Protein AF-A0A0S8E9L2-F1 (afdb_monomer)

Foldseek 3Di:
DDPVLVVLVVLLVVLVVVVVVLVVVLVPPDDVVSLVVCLDPVNVVSLVSNLVSLVVCVVVPVVCVVQLLSVLQSVLVNLLSVLVLCLDPNVCVVVVPPDDAWFKDKAFAQDKDQKGKDWDWAWQDKDFLVCLVCLLVFHCDVVNQVVCVVSVHGADPPWTKAPPDRSAWIWTDRPPWIWIWGDDDRIIIITTTDIDIDGHQWMKHWNAKDFAFPDDDAWWKWKADVPDDIDIDHLDAQDKDAPDQFFGMKGFHDKEQAWDWDQDPNDIDIDHDPPHDGWIKTWIWTQGPVRDTDIDIATCVDQQPPDDPHHMRMHTPDPPTHDGPWIWTWMFIAHPVRDGPDIDIATAVRWDDDPQKTWHFDAADPPPRGITMTIIRGSRSVVSSVSSVVSNVVSVCCVPPVVVVVCVVVVPPDDDDD

Mean predicted aligned error: 13.94 Å

Radius of gyration: 33.92 Å; Cα contacts (8 Å, |Δi|>4): 764; chains: 1; bounding box: 72×95×92 Å

Secondary structure (DSSP, 8-state):
--HHHHHHHHHHHHHHHHHHHHHHHHHHS-HHHHHHHHTSHHHHHHHHHHHHHHHHHHHH-HHHHHSHHHHHHHHHHHHHHHHHHHHSHHHHHHTT--S-SEEEEEEETT-EEEEEEEEEEEEEEEEETTHHHHHHTT---HHHHHHHHHTT----TT-EEEEEETTTEEEEEETTEEEEEEEETTEEEEEEEEEEEEEEEEEEEEEEEEEEE--PPPPEEEEE-TTS--EEEE--TT-EEEEETTTEEEEEEEEESBEEEEEETTEEEEEE-TTSPPB-EEEEEEE-TTS-EEEEEEESSSTTTT--TTS-EEEEE---SPPEEEEEEEEEEE-TTS-EEEEEEEBTTB-EEETTEEEEEEEE-TTT--EEEEEEEE-TTHHHHHHHHHHHHHHHHIIIIIHHHHHHHHTSSS----

pLDDT: mean 87.59, std 10.28, range [39.94, 98.0]

Solvent-accessible surface area (backbone atoms only — not comparable to full-atom values): 22742 Å² total; per-residue (Å²): 130,59,69,69,61,51,50,53,51,52,53,46,49,53,50,52,53,48,49,52,55,52,50,56,53,36,70,74,62,38,71,70,53,27,53,54,51,61,70,29,70,69,38,48,52,50,52,50,53,51,51,49,44,54,53,51,44,48,70,77,34,58,65,35,61,75,34,64,27,51,29,27,34,54,53,9,54,50,31,32,52,51,11,51,41,42,54,29,74,66,34,29,57,74,68,68,54,82,68,64,60,55,28,38,29,81,42,40,58,73,35,71,48,37,60,30,44,25,76,42,78,43,81,71,54,75,47,67,47,76,50,42,67,39,36,64,70,42,42,82,53,68,73,58,43,50,57,38,44,77,71,79,36,83,72,56,94,81,44,43,41,40,69,76,36,78,84,43,29,34,36,40,42,38,88,95,47,47,34,42,36,36,55,58,89,82,29,23,38,35,23,40,60,50,73,43,81,42,73,50,94,40,31,44,29,29,66,45,59,51,75,42,56,48,89,66,80,75,44,29,35,38,41,39,39,92,97,54,76,78,42,77,44,68,65,43,76,69,42,68,48,80,65,43,91,84,53,20,35,39,31,30,73,44,79,32,60,16,52,44,73,49,77,56,97,89,38,83,46,77,46,73,39,96,85,50,68,85,34,38,31,38,36,30,41,33,32,30,76,89,66,52,75,46,81,46,62,18,28,44,90,42,68,65,52,88,61,54,99,87,54,62,42,44,29,27,46,55,84,75,75,52,63,69,68,44,53,40,38,34,34,35,35,26,43,83,88,69,46,79,77,46,74,47,74,24,32,72,94,44,51,48,75,56,99,58,31,35,38,33,67,68,51,61,39,87,87,75,50,52,32,43,25,28,35,38,32,40,44,49,27,50,67,40,27,50,52,8,52,50,29,29,54,52,9,51,47,30,64,75,48,51,56,57,50,56,50,60,67,70,59,71,84,74,85,90,79,135

Structure (mmCIF, N/CA/C/O backbone):
data_AF-A0A0S8E9L2-F1
#
_entry.id   AF-A0A0S8E9L2-F1
#
loop_
_atom_site.group_PDB
_atom_site.id
_atom_site.type_symbol
_atom_site.label_atom_id
_atom_site.label_alt_id
_atom_site.label_comp_id
_atom_site.label_asym_id
_atom_site.label_entity_id
_atom_site.label_seq_id
_atom_site.pdbx_PDB_ins_code
_atom_site.Cartn_x
_atom_site.Cartn_y
_atom_site.Cartn_z
_atom_site.occupancy
_atom_site.B_iso_or_equiv
_atom_site.auth_seq_id
_atom_site.auth_comp_id
_atom_site.auth_asym_id
_atom_site.auth_atom_id
_atom_site.pdbx_PDB_model_num
ATOM 1 N N . MET A 1 1 ? 38.186 -14.816 -30.071 1.00 69.06 1 MET A N 1
ATOM 2 C CA . MET A 1 1 ? 36.985 -13.945 -30.024 1.00 69.06 1 MET A CA 1
ATOM 3 C C . MET A 1 1 ? 37.311 -12.648 -30.753 1.00 69.06 1 MET A C 1
ATOM 5 O O . MET A 1 1 ? 38.338 -12.069 -30.433 1.00 69.06 1 MET A O 1
ATOM 9 N N . ASN A 1 2 ? 36.521 -12.228 -31.752 1.00 86.81 2 ASN A N 1
ATOM 10 C CA . ASN A 1 2 ? 36.799 -10.986 -32.497 1.00 86.81 2 ASN A CA 1
ATOM 11 C C . ASN A 1 2 ? 36.683 -9.755 -31.568 1.00 86.81 2 ASN A C 1
ATOM 13 O O . ASN A 1 2 ? 35.873 -9.788 -30.638 1.00 86.81 2 ASN A O 1
ATOM 17 N N . ARG A 1 3 ? 37.458 -8.692 -31.835 1.00 89.88 3 ARG A N 1
ATOM 18 C CA . ARG A 1 3 ? 37.516 -7.429 -31.076 1.00 89.88 3 ARG A CA 1
ATOM 19 C C . ARG A 1 3 ? 36.119 -6.932 -30.714 1.00 89.88 3 ARG A C 1
ATOM 21 O O . ARG A 1 3 ? 35.838 -6.757 -29.541 1.00 89.88 3 ARG A O 1
ATOM 28 N N . PHE A 1 4 ? 35.212 -6.878 -31.689 1.00 88.56 4 PHE A N 1
ATOM 29 C CA . PHE A 1 4 ? 33.819 -6.465 -31.491 1.00 88.56 4 PHE A CA 1
ATOM 30 C C . PHE A 1 4 ? 33.080 -7.230 -30.375 1.00 88.56 4 PHE A C 1
ATOM 32 O O . PHE A 1 4 ? 32.464 -6.628 -29.503 1.00 88.56 4 PHE A O 1
ATOM 39 N N . LYS A 1 5 ? 33.183 -8.566 -30.345 1.00 90.50 5 LYS A N 1
ATOM 40 C CA . LYS A 1 5 ? 32.544 -9.392 -29.303 1.00 90.50 5 LYS A CA 1
ATOM 41 C C . LYS A 1 5 ? 33.162 -9.157 -27.926 1.00 90.50 5 LYS A C 1
ATOM 43 O O . LYS A 1 5 ? 32.458 -9.187 -26.923 1.00 90.50 5 LYS A O 1
ATOM 48 N N . ARG A 1 6 ? 34.476 -8.930 -27.886 1.00 92.25 6 ARG A N 1
ATOM 49 C CA . ARG A 1 6 ? 35.195 -8.619 -26.650 1.00 92.25 6 ARG A CA 1
ATOM 50 C C . ARG A 1 6 ? 34.769 -7.261 -26.090 1.00 92.25 6 ARG A C 1
ATOM 52 O O . ARG A 1 6 ? 34.533 -7.183 -24.893 1.00 92.25 6 ARG A O 1
ATOM 59 N N . GLU A 1 7 ? 34.601 -6.247 -26.939 1.00 92.75 7 GLU A N 1
ATOM 60 C CA . GLU A 1 7 ? 34.096 -4.935 -26.505 1.00 92.75 7 GLU A CA 1
ATOM 61 C C . GLU A 1 7 ? 32.676 -5.037 -25.931 1.00 92.75 7 GLU A C 1
ATOM 63 O O . GLU A 1 7 ? 32.417 -4.505 -24.857 1.00 92.75 7 GLU A O 1
ATOM 68 N N . ILE A 1 8 ? 31.774 -5.796 -26.573 1.00 92.06 8 ILE A N 1
ATOM 69 C CA . ILE A 1 8 ? 30.419 -6.037 -26.039 1.00 92.06 8 ILE A CA 1
ATOM 70 C C . ILE A 1 8 ? 30.480 -6.690 -24.655 1.00 92.06 8 ILE A C 1
ATOM 72 O O . ILE A 1 8 ? 29.744 -6.290 -23.756 1.00 92.06 8 ILE A O 1
ATOM 76 N N . MET A 1 9 ? 31.352 -7.685 -24.463 1.00 92.12 9 MET A N 1
ATOM 77 C CA . MET A 1 9 ? 31.497 -8.341 -23.162 1.00 92.12 9 MET A CA 1
ATOM 78 C C . MET A 1 9 ? 32.009 -7.394 -22.077 1.00 92.12 9 MET A C 1
ATOM 80 O O . MET A 1 9 ? 31.470 -7.408 -20.973 1.00 92.12 9 MET A O 1
ATOM 84 N N . TRP A 1 10 ? 33.018 -6.573 -22.375 1.00 94.56 10 TRP A N 1
ATOM 85 C CA . TRP A 1 10 ? 33.521 -5.587 -21.417 1.00 94.56 10 TRP A CA 1
ATOM 86 C C . TRP A 1 10 ? 32.474 -4.525 -21.095 1.00 94.56 10 TRP A C 1
ATOM 88 O O . TRP A 1 10 ? 32.261 -4.231 -19.922 1.00 94.56 10 TRP A O 1
ATOM 98 N N . ALA A 1 11 ? 31.767 -4.012 -22.103 1.00 93.56 11 ALA A N 1
ATOM 99 C CA . ALA A 1 11 ? 30.678 -3.064 -21.899 1.00 93.56 11 ALA A CA 1
ATOM 100 C C . ALA A 1 11 ? 29.571 -3.659 -21.015 1.00 93.56 11 ALA A C 1
ATOM 102 O O . ALA A 1 11 ? 29.149 -3.027 -20.049 1.00 93.56 11 ALA A O 1
ATOM 103 N N . ALA A 1 12 ? 29.144 -4.897 -21.286 1.00 92.81 12 ALA A N 1
ATOM 104 C CA . ALA A 1 12 ? 28.155 -5.589 -20.464 1.00 92.81 12 ALA A CA 1
ATOM 105 C C . ALA A 1 12 ? 28.642 -5.783 -19.019 1.00 92.81 12 ALA A C 1
ATOM 107 O O . ALA A 1 12 ? 27.886 -5.530 -18.085 1.00 92.81 12 ALA A O 1
ATOM 108 N N . LEU A 1 13 ? 29.906 -6.175 -18.822 1.00 94.44 13 LEU A N 1
ATOM 109 C CA . LEU A 1 13 ? 30.489 -6.339 -17.489 1.00 94.44 13 LEU A CA 1
ATOM 110 C C . LEU A 1 13 ? 30.506 -5.018 -16.710 1.00 94.44 13 LEU A C 1
ATOM 112 O O . LEU A 1 13 ? 30.088 -4.989 -15.556 1.00 94.44 13 LEU A O 1
ATOM 116 N N . VAL A 1 14 ? 30.932 -3.923 -17.346 1.00 97.12 14 VAL A N 1
ATOM 117 C CA . VAL A 1 14 ? 30.923 -2.583 -16.741 1.00 97.12 14 VAL A CA 1
ATOM 118 C C . VAL A 1 14 ? 29.505 -2.177 -16.346 1.00 97.12 14 VAL A C 1
ATOM 120 O O . VAL A 1 14 ? 29.294 -1.712 -15.228 1.00 97.12 14 VAL A O 1
ATOM 123 N N . LEU A 1 15 ? 28.519 -2.398 -17.221 1.00 96.50 15 LEU A N 1
ATOM 124 C CA . LEU A 1 15 ? 27.125 -2.072 -16.927 1.00 96.50 15 LEU A CA 1
ATOM 125 C C . LEU A 1 15 ? 26.551 -2.922 -15.785 1.00 96.50 15 LEU A C 1
ATOM 127 O O . LEU A 1 15 ? 25.799 -2.397 -14.973 1.00 96.50 15 LEU A O 1
ATOM 131 N N . ILE A 1 16 ? 26.919 -4.202 -15.678 1.00 95.56 16 ILE A N 1
ATOM 132 C CA . ILE A 1 16 ? 26.502 -5.067 -14.561 1.00 95.56 16 ILE A CA 1
ATOM 133 C C . ILE A 1 16 ? 27.143 -4.610 -13.245 1.00 95.56 16 ILE A C 1
ATOM 135 O O . ILE A 1 16 ? 26.460 -4.536 -12.227 1.00 95.56 16 ILE A O 1
ATOM 139 N N . ILE A 1 17 ? 28.436 -4.270 -13.248 1.00 97.06 17 ILE A N 1
ATOM 140 C CA . ILE A 1 17 ? 29.115 -3.732 -12.058 1.00 97.06 17 ILE A CA 1
ATOM 141 C C . ILE A 1 17 ? 28.444 -2.425 -11.624 1.00 97.06 17 ILE A C 1
ATOM 143 O O . ILE A 1 17 ? 28.116 -2.263 -10.448 1.00 97.06 17 ILE A O 1
ATOM 147 N N . ALA A 1 18 ? 28.175 -1.528 -12.574 1.00 96.44 18 ALA A N 1
ATOM 148 C CA . ALA A 1 18 ? 27.449 -0.295 -12.311 1.00 96.44 18 ALA A CA 1
ATOM 149 C C . ALA A 1 18 ? 26.042 -0.575 -11.760 1.00 96.44 18 ALA A C 1
ATOM 151 O O . ALA A 1 18 ? 25.687 -0.002 -10.736 1.00 96.44 18 ALA A O 1
ATOM 152 N N . LEU A 1 19 ? 25.271 -1.496 -12.356 1.00 95.31 19 LEU A N 1
ATOM 153 C CA . LEU A 1 19 ? 23.952 -1.897 -11.850 1.00 95.31 19 LEU A CA 1
ATOM 154 C C . LEU A 1 19 ? 24.025 -2.337 -10.387 1.00 95.31 19 LEU A C 1
ATOM 156 O O . LEU A 1 19 ? 23.199 -1.909 -9.584 1.00 95.31 19 LEU A O 1
ATOM 160 N N . THR A 1 20 ? 25.011 -3.161 -10.035 1.00 95.75 20 THR A N 1
ATOM 161 C CA . THR A 1 20 ? 25.208 -3.641 -8.663 1.00 95.75 20 THR A CA 1
ATOM 162 C C . THR A 1 20 ? 25.479 -2.483 -7.708 1.00 95.75 20 THR A C 1
ATOM 164 O O . THR A 1 20 ? 24.792 -2.358 -6.698 1.00 95.75 20 THR A O 1
ATOM 167 N N . VAL A 1 21 ? 26.413 -1.586 -8.043 1.00 96.12 21 VAL A N 1
ATOM 168 C CA . VAL A 1 21 ? 26.724 -0.404 -7.217 1.00 96.12 21 VAL A CA 1
ATOM 169 C C . VAL A 1 21 ? 25.500 0.500 -7.058 1.00 96.12 21 VAL A C 1
ATOM 171 O O . VAL A 1 21 ? 25.179 0.916 -5.945 1.00 96.12 21 VAL A O 1
ATOM 174 N N . LEU A 1 22 ? 24.780 0.765 -8.151 1.00 94.69 22 LEU A N 1
ATOM 175 C CA . LEU A 1 22 ? 23.567 1.580 -8.140 1.00 94.69 22 LEU A CA 1
ATOM 176 C C . LEU A 1 22 ? 22.452 0.936 -7.306 1.00 94.69 22 LEU A C 1
ATOM 178 O O . LEU A 1 22 ? 21.761 1.639 -6.572 1.00 94.69 22 LEU A O 1
ATOM 182 N N . SER A 1 23 ? 22.295 -0.387 -7.381 1.00 92.69 23 SER A N 1
ATOM 183 C CA . SER A 1 23 ? 21.300 -1.140 -6.606 1.00 92.69 23 SER A CA 1
ATOM 184 C C . SER A 1 23 ? 21.619 -1.122 -5.112 1.00 92.69 23 SER A C 1
ATOM 186 O O . SER A 1 23 ? 20.725 -0.876 -4.305 1.00 92.69 23 SER A O 1
ATOM 188 N N . ILE A 1 24 ? 22.895 -1.301 -4.748 1.00 94.69 24 ILE A N 1
ATOM 189 C CA . ILE A 1 24 ? 23.371 -1.171 -3.364 1.00 94.69 24 ILE A CA 1
ATOM 190 C C . ILE A 1 24 ? 23.067 0.238 -2.855 1.00 94.69 24 ILE A C 1
ATOM 192 O O . ILE A 1 24 ? 22.415 0.387 -1.828 1.00 94.69 24 ILE A O 1
ATOM 196 N N . TYR A 1 25 ? 23.461 1.277 -3.595 1.00 93.62 25 TYR A N 1
ATOM 197 C CA . TYR A 1 25 ? 23.172 2.663 -3.225 1.00 93.62 25 TYR A CA 1
ATOM 198 C C . TYR A 1 25 ? 21.667 2.916 -3.035 1.00 93.62 25 TYR A C 1
ATOM 200 O O . TYR A 1 25 ? 21.255 3.485 -2.023 1.00 93.62 25 TYR A O 1
ATOM 208 N N . GLY A 1 26 ? 20.840 2.436 -3.970 1.00 91.12 26 GLY A N 1
ATOM 209 C CA . GLY A 1 26 ? 19.384 2.540 -3.910 1.00 91.12 26 GLY A CA 1
ATOM 210 C C . GLY A 1 26 ? 18.782 1.929 -2.641 1.00 91.12 26 GLY A C 1
ATOM 211 O O . GLY A 1 26 ? 17.873 2.518 -2.057 1.00 91.12 26 GLY A O 1
ATOM 212 N N . ALA A 1 27 ? 19.324 0.805 -2.167 1.00 90.75 27 ALA A N 1
ATOM 213 C CA . ALA A 1 27 ? 18.857 0.151 -0.946 1.00 90.75 27 ALA A CA 1
ATOM 214 C C . ALA A 1 27 ? 19.084 0.998 0.325 1.00 90.75 27 ALA A C 1
ATOM 216 O O . ALA A 1 27 ? 18.292 0.912 1.260 1.00 90.75 27 ALA A O 1
ATOM 217 N N . PHE A 1 28 ? 20.111 1.858 0.359 1.00 92.75 28 PHE A N 1
ATOM 218 C CA . PHE A 1 28 ? 20.457 2.654 1.548 1.00 92.75 28 PHE A CA 1
ATOM 219 C C . PHE A 1 28 ? 19.773 4.025 1.629 1.00 92.75 28 PHE A C 1
ATOM 221 O O . PHE A 1 28 ? 19.696 4.608 2.710 1.00 92.75 28 PHE A O 1
ATOM 228 N N . ILE A 1 29 ? 19.268 4.572 0.519 1.00 86.00 29 ILE A N 1
ATOM 229 C CA . ILE A 1 29 ? 18.694 5.933 0.500 1.00 86.00 29 ILE A CA 1
ATOM 230 C C . ILE A 1 29 ? 17.188 5.990 0.800 1.00 86.00 29 ILE A C 1
ATOM 232 O O . ILE A 1 29 ? 16.632 7.086 0.915 1.00 86.00 29 ILE A O 1
ATOM 236 N N . GLY A 1 30 ? 16.538 4.834 0.965 1.00 82.19 30 GLY A N 1
ATOM 237 C CA . GLY A 1 30 ? 15.103 4.706 1.227 1.00 82.19 30 GLY A CA 1
ATOM 238 C C . GLY A 1 30 ? 14.238 4.765 -0.038 1.00 82.19 30 GLY A C 1
ATOM 239 O O . GLY A 1 30 ? 14.639 5.315 -1.065 1.00 82.19 30 GLY A O 1
ATOM 240 N N . ALA A 1 31 ? 13.025 4.209 0.047 1.00 78.50 31 ALA A N 1
ATOM 241 C CA . ALA A 1 31 ? 12.172 3.911 -1.109 1.00 78.50 31 ALA A CA 1
ATOM 242 C C . ALA A 1 31 ? 11.865 5.129 -1.999 1.00 78.50 31 ALA A C 1
ATOM 244 O O . ALA A 1 31 ? 12.082 5.075 -3.207 1.00 78.50 31 ALA A O 1
ATOM 245 N N . GLU A 1 32 ? 11.438 6.258 -1.424 1.00 76.19 32 GLU A N 1
ATOM 246 C CA . GLU A 1 32 ? 11.090 7.442 -2.223 1.00 76.19 32 GLU A CA 1
ATOM 247 C C . GLU A 1 32 ? 12.298 8.045 -2.959 1.00 76.19 32 GLU A C 1
ATOM 249 O O . GLU A 1 32 ? 12.190 8.458 -4.114 1.00 76.19 32 GLU A O 1
ATOM 254 N N . ARG A 1 33 ? 13.467 8.110 -2.303 1.00 81.25 33 ARG A N 1
ATOM 255 C CA . ARG A 1 33 ? 14.689 8.647 -2.927 1.00 81.25 33 ARG A CA 1
ATOM 256 C C . ARG A 1 33 ? 15.234 7.686 -3.973 1.00 81.25 33 ARG A C 1
ATOM 258 O O . ARG A 1 33 ? 15.669 8.143 -5.024 1.00 81.25 33 ARG A O 1
ATOM 265 N N . ALA A 1 34 ? 15.164 6.381 -3.716 1.00 87.62 34 ALA A N 1
ATOM 266 C CA . ALA A 1 34 ? 15.504 5.354 -4.691 1.00 87.62 34 ALA A CA 1
ATOM 267 C C . ALA A 1 34 ? 14.604 5.449 -5.929 1.00 87.62 34 ALA A C 1
ATOM 269 O O . ALA A 1 34 ? 15.106 5.479 -7.050 1.00 87.62 34 ALA A O 1
ATOM 270 N N . GLN A 1 35 ? 13.290 5.596 -5.745 1.00 84.75 35 GLN A N 1
ATOM 271 C CA . GLN A 1 35 ? 12.350 5.786 -6.847 1.00 84.75 35 GLN A CA 1
ATOM 272 C C . GLN A 1 35 ? 12.670 7.051 -7.654 1.00 84.75 35 GLN A C 1
ATOM 274 O O . GLN A 1 35 ? 12.704 6.992 -8.884 1.00 84.75 35 GLN A O 1
ATOM 279 N N . ALA A 1 36 ? 12.940 8.181 -6.995 1.00 84.62 36 ALA A N 1
ATOM 280 C CA . ALA A 1 36 ? 13.334 9.414 -7.677 1.00 84.62 36 ALA A CA 1
ATOM 281 C C . ALA A 1 36 ? 14.659 9.253 -8.444 1.00 84.62 36 ALA A C 1
ATOM 283 O O . ALA A 1 36 ? 14.770 9.683 -9.593 1.00 84.62 36 ALA A O 1
ATOM 284 N N . PHE A 1 37 ? 15.642 8.587 -7.833 1.00 90.44 37 PHE A N 1
ATOM 285 C CA . PHE A 1 37 ? 16.937 8.294 -8.435 1.00 90.44 37 PHE A CA 1
ATOM 286 C C . PHE A 1 37 ? 16.787 7.436 -9.697 1.00 90.44 37 PHE A C 1
ATOM 288 O O . PHE A 1 37 ? 17.184 7.873 -10.774 1.00 90.44 37 PHE A O 1
ATOM 295 N N . PHE A 1 38 ? 16.135 6.273 -9.613 1.00 91.00 38 PHE A N 1
ATOM 296 C CA . PHE A 1 38 ? 16.024 5.334 -10.736 1.00 91.00 38 PHE A CA 1
ATOM 297 C C . PHE A 1 38 ? 15.104 5.799 -11.875 1.00 91.00 38 PHE A C 1
ATOM 299 O O . PHE A 1 38 ? 15.215 5.279 -12.987 1.00 91.00 38 PHE A O 1
ATOM 306 N N . ASN A 1 39 ? 14.245 6.798 -11.637 1.00 87.06 39 ASN A N 1
ATOM 307 C CA . ASN A 1 39 ? 13.427 7.449 -12.671 1.00 87.06 39 ASN A CA 1
ATOM 308 C C . ASN A 1 39 ? 14.076 8.716 -13.273 1.00 87.06 39 ASN A C 1
ATOM 310 O O . ASN A 1 39 ? 13.506 9.344 -14.181 1.00 87.06 39 ASN A O 1
ATOM 314 N N . SER A 1 40 ? 15.268 9.094 -12.796 1.00 89.44 40 SER A N 1
ATOM 315 C CA . SER A 1 40 ? 16.028 10.246 -13.289 1.00 89.44 40 SER A CA 1
ATOM 316 C C . SER A 1 40 ? 16.505 10.067 -14.739 1.00 89.44 40 SER A C 1
ATOM 318 O O . SER A 1 40 ? 16.480 8.970 -15.300 1.00 89.44 40 SER A O 1
ATOM 320 N N . ILE A 1 41 ? 16.940 11.161 -15.375 1.00 89.75 41 ILE A N 1
ATOM 321 C CA . ILE A 1 41 ? 17.491 11.126 -16.741 1.00 89.75 41 ILE A CA 1
ATOM 322 C C . ILE A 1 41 ? 18.750 10.239 -16.820 1.00 89.75 41 ILE A C 1
ATOM 324 O O . ILE A 1 41 ? 18.774 9.370 -17.692 1.00 89.75 41 ILE A O 1
ATOM 328 N N . PRO A 1 42 ? 19.753 10.361 -15.921 1.00 93.88 42 PRO A N 1
ATOM 329 C CA . PRO A 1 42 ? 20.915 9.471 -15.937 1.00 93.88 42 PRO A CA 1
ATOM 330 C C . PRO A 1 42 ? 20.550 7.988 -15.832 1.00 93.88 42 PRO A C 1
ATOM 332 O O . PRO A 1 42 ? 21.059 7.174 -16.600 1.00 93.88 42 PRO A O 1
ATOM 335 N N . SER A 1 43 ? 19.624 7.628 -14.937 1.00 93.12 43 SER A N 1
ATOM 336 C CA . SER A 1 43 ? 19.167 6.241 -14.812 1.00 93.12 43 SER A CA 1
ATOM 337 C C . SER A 1 43 ? 18.425 5.765 -16.057 1.00 93.12 43 SER A C 1
ATOM 339 O O . SER A 1 43 ? 18.648 4.644 -16.495 1.00 93.12 43 SER A O 1
ATOM 341 N N . ALA A 1 44 ? 17.606 6.611 -16.687 1.00 90.00 44 ALA A N 1
ATOM 342 C CA . ALA A 1 44 ? 16.951 6.266 -17.949 1.00 90.00 44 ALA A CA 1
ATOM 343 C C . ALA A 1 44 ? 17.963 5.975 -19.074 1.00 90.00 44 ALA A C 1
ATOM 345 O O . ALA A 1 44 ? 17.796 5.000 -19.806 1.00 90.00 44 ALA A O 1
ATOM 346 N N . VAL A 1 45 ? 19.038 6.769 -19.177 1.00 93.62 45 VAL A N 1
ATOM 347 C CA . VAL A 1 45 ? 20.147 6.506 -20.112 1.00 93.62 45 VAL A CA 1
ATOM 348 C C . VAL A 1 45 ? 20.827 5.180 -19.778 1.00 93.62 45 VAL A C 1
ATOM 350 O O . VAL A 1 45 ? 21.057 4.368 -20.673 1.00 93.62 45 VAL A O 1
ATOM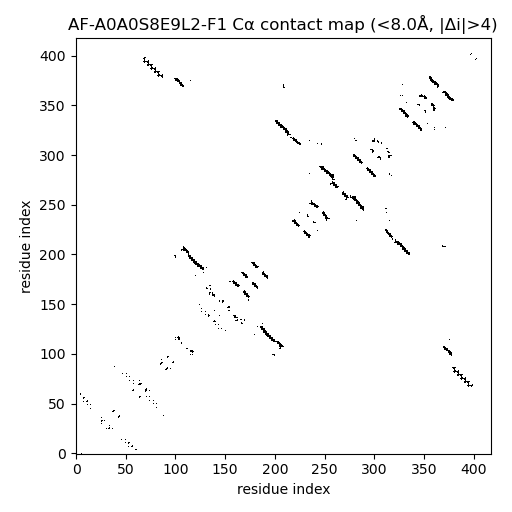 353 N N . PHE A 1 46 ? 21.096 4.923 -18.497 1.00 95.56 46 PHE A N 1
ATOM 354 C CA . PHE A 1 46 ? 21.664 3.656 -18.046 1.00 95.56 46 PHE A CA 1
ATOM 355 C C . PHE A 1 46 ? 20.788 2.456 -18.444 1.00 95.56 46 PHE A C 1
ATOM 357 O O . PHE A 1 46 ? 21.297 1.505 -19.036 1.00 95.56 46 PHE A O 1
ATOM 364 N N . TRP A 1 47 ? 19.474 2.512 -18.200 1.00 94.25 47 TRP A N 1
ATOM 365 C CA . TRP A 1 47 ? 18.537 1.449 -18.576 1.00 94.25 47 TRP A CA 1
ATOM 366 C C . TRP A 1 47 ? 18.499 1.213 -20.087 1.00 94.25 47 TRP A C 1
ATOM 368 O O . TRP A 1 47 ? 18.481 0.061 -20.523 1.00 94.25 47 TRP A O 1
ATOM 378 N N . ALA A 1 48 ? 18.547 2.282 -20.887 1.00 93.12 48 ALA A N 1
ATOM 379 C CA . ALA A 1 48 ? 18.609 2.181 -22.341 1.00 93.12 48 ALA A CA 1
ATOM 380 C C . ALA A 1 48 ? 19.906 1.503 -22.811 1.00 93.12 48 ALA A C 1
ATOM 382 O O . ALA A 1 48 ? 19.854 0.568 -23.608 1.00 93.12 48 ALA A O 1
ATOM 383 N N . LEU A 1 49 ? 21.064 1.913 -22.281 1.00 95.75 49 LEU A N 1
ATOM 384 C CA . LEU A 1 49 ? 22.356 1.293 -22.597 1.00 95.75 49 LEU A CA 1
ATOM 385 C C . LEU A 1 49 ? 22.403 -0.178 -22.170 1.00 95.75 49 LEU A C 1
ATOM 387 O O . LEU A 1 49 ? 22.892 -1.021 -22.920 1.00 95.75 49 LEU A O 1
ATOM 391 N N . PHE A 1 50 ? 21.860 -0.499 -20.996 1.00 95.81 50 PHE A N 1
ATOM 392 C CA . PHE A 1 50 ? 21.777 -1.869 -20.497 1.00 95.81 50 PHE A CA 1
ATOM 393 C C . PHE A 1 50 ? 20.883 -2.747 -21.381 1.00 95.81 50 PHE A C 1
ATOM 395 O O . PHE A 1 50 ? 21.294 -3.835 -21.786 1.00 95.81 50 PHE A O 1
ATOM 402 N N . GLY A 1 51 ? 19.706 -2.248 -21.769 1.00 94.81 51 GLY A N 1
ATOM 403 C CA . GLY A 1 51 ? 18.823 -2.924 -22.721 1.00 94.81 51 GLY A CA 1
ATOM 404 C C . GLY A 1 51 ? 19.485 -3.143 -24.085 1.00 94.81 51 GLY A C 1
ATOM 405 O O . GLY A 1 51 ? 19.458 -4.255 -24.615 1.00 94.81 51 GLY A O 1
ATOM 406 N N . LEU A 1 52 ? 20.154 -2.120 -24.627 1.00 94.94 52 LEU A N 1
ATOM 407 C CA . LEU A 1 52 ? 20.904 -2.221 -25.883 1.00 94.94 52 LEU A CA 1
ATOM 408 C C . LEU A 1 52 ? 22.031 -3.256 -25.797 1.00 94.94 52 LEU A C 1
ATOM 410 O O . LEU A 1 52 ? 22.211 -4.032 -26.733 1.00 94.94 52 LEU A O 1
ATOM 414 N N . ALA A 1 53 ? 22.757 -3.316 -24.678 1.00 95.00 53 ALA A N 1
ATOM 415 C CA . ALA A 1 53 ? 23.807 -4.307 -24.464 1.00 95.00 53 ALA A CA 1
ATOM 416 C C . ALA A 1 53 ? 23.254 -5.743 -24.439 1.00 95.00 53 ALA A C 1
ATOM 418 O O . ALA A 1 53 ? 23.859 -6.637 -25.036 1.00 95.00 53 ALA A O 1
ATOM 419 N N . LEU A 1 54 ? 22.088 -5.972 -23.820 1.00 94.19 54 LEU A N 1
ATOM 420 C CA . LEU A 1 54 ? 21.416 -7.279 -23.828 1.00 94.19 54 LEU A CA 1
ATOM 421 C C . LEU A 1 54 ? 21.011 -7.704 -25.248 1.00 94.19 54 LEU A C 1
ATOM 423 O O . LEU A 1 54 ? 21.291 -8.833 -25.660 1.00 94.19 54 LEU A O 1
ATOM 427 N N . VAL A 1 55 ? 20.412 -6.793 -26.021 1.00 93.12 55 VAL A N 1
ATOM 428 C CA . VAL A 1 55 ? 20.011 -7.052 -27.416 1.00 93.12 55 VAL A CA 1
ATOM 429 C C . VAL A 1 55 ? 21.236 -7.293 -28.305 1.00 93.12 55 VAL A C 1
ATOM 431 O O . VAL A 1 55 ? 21.287 -8.284 -29.037 1.00 93.12 55 VAL A O 1
ATOM 434 N N . ALA A 1 56 ? 22.265 -6.447 -28.200 1.00 93.25 56 ALA A N 1
ATOM 435 C CA . ALA A 1 56 ? 23.525 -6.619 -28.920 1.00 93.25 56 ALA A CA 1
ATOM 436 C C . ALA A 1 56 ? 24.203 -7.954 -28.567 1.00 93.25 56 ALA A C 1
ATOM 438 O O . ALA A 1 56 ? 24.739 -8.630 -29.448 1.00 93.25 56 ALA A O 1
ATOM 439 N N . GLY A 1 57 ? 24.125 -8.370 -27.300 1.00 93.06 57 GLY A N 1
ATOM 440 C CA . GLY A 1 57 ? 24.577 -9.674 -26.830 1.00 93.06 57 GLY A CA 1
ATOM 441 C C . GLY A 1 57 ? 23.887 -10.826 -27.564 1.00 93.06 57 GLY A C 1
ATOM 442 O O . GLY A 1 57 ? 24.566 -11.686 -28.130 1.00 93.06 57 GLY A O 1
ATOM 443 N N . LEU A 1 58 ? 22.551 -10.825 -27.626 1.00 92.81 58 LEU A N 1
ATOM 444 C CA . LEU A 1 58 ? 21.779 -11.856 -28.336 1.00 92.81 58 LEU A CA 1
ATOM 445 C C . LEU A 1 58 ? 22.169 -11.957 -29.819 1.00 92.81 58 LEU A C 1
ATOM 447 O O . LEU A 1 58 ? 22.355 -13.063 -30.331 1.00 92.81 58 LEU A O 1
ATOM 451 N N . ILE A 1 59 ? 22.370 -10.818 -30.488 1.00 92.19 59 ILE A N 1
ATOM 452 C CA . ILE A 1 59 ? 22.760 -10.761 -31.906 1.00 92.19 59 ILE A CA 1
ATOM 453 C C . ILE A 1 59 ? 24.197 -11.275 -32.109 1.00 92.19 59 ILE A C 1
ATOM 455 O O . ILE A 1 59 ? 24.455 -12.128 -32.964 1.00 92.19 59 ILE A O 1
ATOM 459 N N . ALA A 1 60 ? 25.155 -10.785 -31.317 1.00 92.94 60 ALA A N 1
ATOM 460 C CA . ALA A 1 60 ? 26.577 -11.089 -31.489 1.00 92.94 60 ALA A CA 1
ATOM 461 C C . ALA A 1 60 ? 26.947 -12.522 -31.060 1.00 92.94 60 ALA A C 1
ATOM 463 O O . ALA A 1 60 ? 27.879 -13.137 -31.607 1.00 92.94 60 ALA A O 1
ATOM 464 N N . PHE A 1 61 ? 26.221 -13.085 -30.094 1.00 94.25 61 PHE A N 1
ATOM 465 C CA . PHE A 1 61 ? 26.491 -14.395 -29.516 1.00 94.25 61 PHE A CA 1
ATOM 466 C C . PHE A 1 61 ? 25.352 -15.372 -29.807 1.00 94.25 61 PHE A C 1
ATOM 468 O O . PHE A 1 61 ? 24.557 -15.699 -28.935 1.00 94.25 61 PHE A O 1
ATOM 475 N N . ARG A 1 62 ? 25.358 -15.970 -31.008 1.00 92.06 62 ARG A N 1
ATOM 476 C CA . ARG A 1 62 ? 24.385 -17.009 -31.419 1.00 92.06 62 ARG A CA 1
ATOM 477 C C . ARG A 1 62 ? 24.209 -18.158 -30.413 1.00 92.06 62 ARG A C 1
ATOM 479 O O . ARG A 1 62 ? 23.160 -18.792 -30.392 1.00 92.06 62 ARG A O 1
ATOM 486 N N . ARG A 1 63 ? 25.219 -18.442 -29.579 1.00 92.31 63 ARG A N 1
ATOM 487 C CA . ARG A 1 63 ? 25.118 -19.429 -28.490 1.00 92.31 63 ARG A CA 1
ATOM 488 C C . ARG A 1 63 ? 24.048 -19.053 -27.457 1.00 92.31 63 ARG A C 1
ATOM 490 O O . ARG A 1 63 ? 23.412 -19.964 -26.942 1.00 92.31 63 ARG A O 1
ATOM 497 N N . LEU A 1 64 ? 23.846 -17.763 -27.180 1.00 93.06 64 LEU A N 1
ATOM 498 C CA . LEU A 1 64 ? 22.800 -17.290 -26.271 1.00 93.06 64 LEU A CA 1
ATOM 499 C C . LEU A 1 64 ? 21.414 -1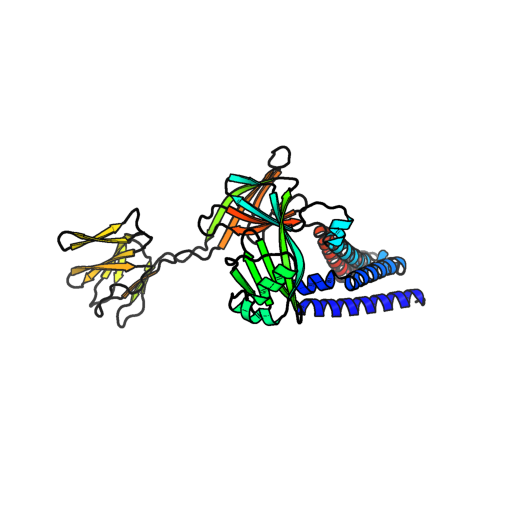7.686 -26.776 1.00 93.06 64 LEU A C 1
ATOM 501 O O . LEU A 1 64 ? 20.610 -18.150 -25.989 1.00 93.06 64 LEU A O 1
ATOM 505 N N . ILE A 1 65 ? 21.176 -17.601 -28.087 1.00 93.12 65 ILE A N 1
ATOM 506 C CA . ILE A 1 65 ? 19.893 -17.975 -28.700 1.00 93.12 65 ILE A CA 1
ATOM 507 C C . ILE A 1 65 ? 19.740 -19.500 -28.798 1.00 93.12 65 ILE A C 1
ATOM 509 O O . ILE A 1 65 ? 18.674 -20.044 -28.537 1.00 93.12 65 ILE A O 1
ATOM 513 N N . ARG A 1 66 ? 20.810 -20.213 -29.168 1.00 91.94 66 ARG A N 1
ATOM 514 C CA . ARG A 1 66 ? 20.759 -21.668 -29.406 1.00 91.94 66 ARG A CA 1
ATOM 515 C C . ARG A 1 66 ? 20.651 -22.513 -28.139 1.00 91.94 66 ARG A C 1
ATOM 517 O O . ARG A 1 66 ? 20.298 -23.682 -28.231 1.00 91.94 66 ARG A O 1
ATOM 524 N N . VAL A 1 67 ? 21.030 -21.977 -26.981 1.00 93.00 67 VAL A N 1
ATOM 525 C CA . VAL A 1 67 ? 20.955 -22.698 -25.707 1.00 93.00 67 VAL A CA 1
ATOM 526 C C . VAL A 1 67 ? 19.728 -22.191 -24.950 1.00 93.00 67 VAL A C 1
ATOM 528 O O . VAL A 1 67 ? 19.790 -21.067 -24.452 1.00 93.00 67 VAL A O 1
ATOM 531 N N . PRO A 1 68 ? 18.662 -23.003 -24.790 1.00 92.56 68 PRO A N 1
ATOM 532 C CA . PRO A 1 68 ? 17.397 -22.546 -24.211 1.00 92.56 68 PRO A CA 1
ATOM 533 C C . PRO A 1 68 ? 17.559 -21.841 -22.863 1.00 92.56 68 PRO A C 1
ATOM 535 O O . PRO A 1 68 ? 17.056 -20.740 -22.687 1.00 92.56 68 PRO A O 1
ATOM 538 N N . GLY A 1 69 ? 18.353 -22.401 -21.944 1.00 94.38 69 GLY A N 1
ATOM 539 C CA . GLY A 1 69 ? 18.594 -21.754 -20.651 1.00 94.38 69 GLY A CA 1
ATOM 540 C C . GLY A 1 69 ? 19.286 -20.389 -20.746 1.00 94.38 69 GLY A C 1
ATOM 541 O O . GLY A 1 69 ? 18.936 -19.480 -20.003 1.00 94.38 69 GLY A O 1
ATOM 542 N N . LEU A 1 70 ? 20.233 -20.208 -21.679 1.00 94.31 70 LEU A N 1
ATOM 543 C CA . LEU A 1 70 ? 20.889 -18.906 -21.878 1.00 94.31 70 LEU A CA 1
ATOM 544 C C . LEU A 1 70 ? 19.927 -17.892 -22.502 1.00 94.31 70 LEU A C 1
ATOM 546 O O . LEU A 1 70 ? 19.925 -16.737 -22.078 1.00 94.31 70 LEU A O 1
ATOM 550 N N . LEU A 1 71 ? 19.105 -18.329 -23.459 1.00 95.38 71 LEU A N 1
ATOM 551 C CA . LEU A 1 71 ? 18.082 -17.496 -24.084 1.00 95.38 71 LEU A CA 1
ATOM 552 C C . LEU A 1 71 ? 17.074 -17.024 -23.040 1.00 95.38 71 LEU A C 1
ATOM 554 O O . LEU A 1 71 ? 16.824 -15.830 -22.951 1.00 95.38 71 LEU A O 1
ATOM 558 N N . LEU A 1 72 ? 16.554 -17.943 -22.225 1.00 96.50 72 LEU A N 1
ATOM 559 C CA . LEU A 1 72 ? 15.571 -17.651 -21.184 1.00 96.50 72 LEU A CA 1
ATOM 560 C C . LEU A 1 72 ? 16.096 -16.651 -20.148 1.00 96.50 72 LEU A C 1
ATOM 562 O O . LEU A 1 72 ? 15.386 -15.709 -19.814 1.00 96.50 72 LEU A O 1
ATOM 566 N N . MET A 1 73 ? 17.353 -16.780 -19.710 1.00 95.81 73 MET A N 1
ATOM 567 C CA . MET A 1 73 ? 17.957 -15.801 -18.797 1.00 95.81 73 MET A CA 1
ATOM 568 C C . MET A 1 73 ? 18.049 -14.397 -19.421 1.00 95.81 73 MET A C 1
ATOM 570 O O . MET A 1 73 ? 17.686 -13.418 -18.776 1.00 95.81 73 MET A O 1
ATOM 574 N N . HIS A 1 74 ? 18.483 -14.274 -20.681 1.00 94.88 74 HIS A N 1
ATOM 575 C CA . HIS A 1 74 ? 18.635 -12.961 -21.330 1.00 94.88 74 HIS A CA 1
ATOM 576 C C . HIS A 1 74 ? 17.290 -12.350 -21.742 1.00 94.88 74 HIS A C 1
ATOM 578 O O . HIS A 1 74 ? 17.060 -11.162 -21.520 1.00 94.88 74 HIS A O 1
ATOM 584 N N . ALA A 1 75 ? 16.392 -13.156 -22.311 1.00 95.31 75 ALA A N 1
ATOM 585 C CA . ALA A 1 75 ? 15.031 -12.745 -22.637 1.00 95.31 75 ALA A CA 1
ATOM 586 C C . ALA A 1 75 ? 14.272 -12.331 -21.372 1.00 95.31 75 ALA A C 1
ATOM 588 O O . ALA A 1 75 ? 13.581 -11.318 -21.382 1.00 95.31 75 ALA A O 1
ATOM 589 N N . GLY A 1 76 ? 14.469 -13.050 -20.264 1.00 97.00 76 GLY A N 1
ATOM 590 C CA . GLY A 1 76 ? 13.907 -12.695 -18.969 1.00 97.00 76 GLY A CA 1
ATOM 591 C C . GLY A 1 76 ? 14.375 -11.326 -18.472 1.00 97.00 76 GLY A C 1
ATOM 592 O O . GLY A 1 76 ? 13.537 -10.505 -18.109 1.00 97.00 76 GLY A O 1
ATOM 593 N N . CYS A 1 77 ? 15.675 -11.013 -18.555 1.00 96.06 77 CYS A N 1
ATOM 594 C CA . CYS A 1 77 ? 16.183 -9.670 -18.235 1.00 96.06 77 CYS A CA 1
ATOM 595 C C . CYS A 1 77 ? 15.540 -8.575 -19.103 1.00 96.06 77 CYS A C 1
ATOM 597 O O . CYS A 1 77 ? 15.190 -7.511 -18.597 1.00 96.06 77 CYS A O 1
ATOM 599 N N . ILE A 1 78 ? 15.351 -8.835 -20.401 1.00 95.88 78 ILE A N 1
ATOM 600 C CA . ILE A 1 78 ? 14.688 -7.893 -21.315 1.00 95.88 78 ILE A CA 1
ATOM 601 C C . ILE A 1 78 ? 13.219 -7.691 -20.919 1.00 95.88 78 ILE A C 1
ATOM 603 O O . ILE A 1 78 ? 12.760 -6.553 -20.867 1.00 95.88 78 ILE A O 1
ATOM 607 N N . LEU A 1 79 ? 12.493 -8.762 -20.587 1.00 96.62 79 LEU A N 1
ATOM 608 C CA . LEU A 1 79 ? 11.106 -8.678 -20.120 1.00 96.62 79 LEU A CA 1
ATOM 609 C C . LEU A 1 79 ? 10.987 -7.875 -18.819 1.00 96.62 79 LEU A C 1
ATOM 611 O O . LEU A 1 79 ? 10.090 -7.046 -18.708 1.00 96.62 79 LEU A O 1
ATOM 615 N N . VAL A 1 80 ? 11.914 -8.046 -17.871 1.00 96.44 80 VAL A N 1
ATOM 616 C CA . VAL A 1 80 ? 11.950 -7.230 -16.644 1.00 96.44 80 VAL A CA 1
ATOM 617 C C . VAL A 1 80 ? 12.125 -5.745 -16.974 1.00 96.44 80 VAL A C 1
ATOM 619 O O . VAL A 1 80 ? 11.390 -4.916 -16.437 1.00 96.44 80 VAL A O 1
ATOM 622 N N . LEU A 1 81 ? 13.034 -5.394 -17.893 1.00 94.31 81 LEU A N 1
ATOM 623 C CA . LEU A 1 81 ? 13.230 -4.002 -18.320 1.00 94.31 81 LEU A CA 1
ATOM 624 C C . LEU A 1 81 ? 11.994 -3.431 -19.026 1.00 94.31 81 LEU A C 1
ATOM 626 O O . LEU A 1 81 ? 11.592 -2.307 -18.731 1.00 94.31 81 LEU A O 1
ATOM 630 N N . ILE A 1 82 ? 11.369 -4.198 -19.925 1.00 93.38 82 ILE A N 1
ATOM 631 C CA . ILE A 1 82 ? 10.144 -3.787 -20.627 1.00 93.38 82 ILE A CA 1
ATOM 632 C C . ILE A 1 82 ? 9.000 -3.596 -19.629 1.00 93.38 82 ILE A C 1
ATOM 634 O O . ILE A 1 82 ? 8.330 -2.567 -19.654 1.00 93.38 82 ILE A O 1
ATOM 638 N N . GLY A 1 83 ? 8.787 -4.554 -18.727 1.00 92.56 83 GLY A N 1
ATOM 639 C CA . GLY A 1 83 ? 7.746 -4.476 -17.708 1.00 92.56 83 GLY A CA 1
ATOM 640 C C . GLY A 1 83 ? 7.942 -3.290 -16.763 1.00 92.56 83 GLY A C 1
ATOM 641 O O . GLY A 1 83 ? 6.994 -2.548 -16.511 1.00 92.56 83 GLY A O 1
ATOM 642 N N . GLY A 1 84 ? 9.178 -3.044 -16.318 1.00 90.81 84 GLY A N 1
ATOM 643 C CA . GLY A 1 84 ? 9.521 -1.869 -15.515 1.00 90.81 84 GLY A CA 1
ATOM 644 C C . GLY A 1 84 ? 9.307 -0.551 -16.266 1.00 90.81 84 GLY A C 1
ATOM 645 O O . GLY A 1 84 ? 8.779 0.404 -15.698 1.00 90.81 84 GLY A O 1
ATOM 646 N N . ALA A 1 85 ? 9.645 -0.503 -17.558 1.00 89.56 85 ALA A N 1
ATOM 647 C CA . ALA A 1 85 ? 9.392 0.663 -18.396 1.00 89.56 85 ALA A CA 1
ATOM 648 C C . ALA A 1 85 ? 7.887 0.9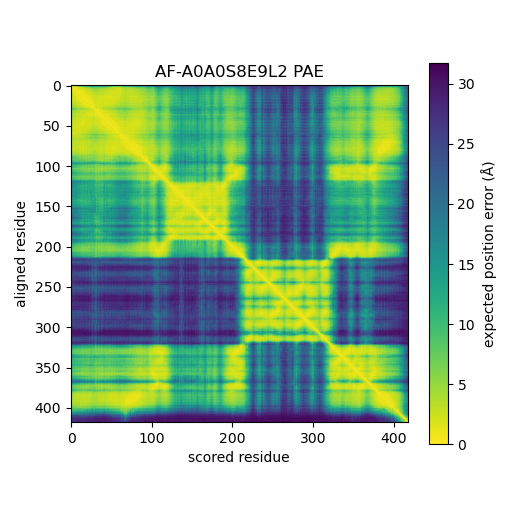40 -18.536 1.00 89.56 85 ALA A C 1
ATOM 650 O O . ALA A 1 85 ? 7.470 2.076 -18.315 1.00 89.56 85 ALA A O 1
ATOM 651 N N . LEU A 1 86 ? 7.075 -0.084 -18.824 1.00 88.75 86 LEU A N 1
ATOM 652 C CA . LEU A 1 86 ? 5.613 0.020 -18.935 1.00 88.75 86 LEU A CA 1
ATOM 653 C C . LEU A 1 86 ? 4.945 0.476 -17.627 1.00 88.75 86 LEU A C 1
ATOM 655 O O . LEU A 1 86 ? 3.983 1.240 -17.675 1.00 88.75 86 LEU A O 1
ATOM 659 N N . GLY A 1 87 ? 5.469 0.050 -16.474 1.00 85.88 87 GLY A N 1
ATOM 660 C CA . GLY A 1 87 ? 4.981 0.474 -15.157 1.00 85.88 87 GLY A CA 1
ATOM 661 C C . GLY A 1 87 ? 5.459 1.865 -14.712 1.00 85.88 87 GLY A C 1
ATOM 662 O O . GLY A 1 87 ? 4.926 2.426 -13.755 1.00 85.88 87 GLY A O 1
ATOM 663 N N . SER A 1 88 ? 6.458 2.447 -15.384 1.00 84.44 88 SER A N 1
ATOM 664 C CA . SER A 1 88 ? 6.990 3.774 -15.045 1.00 84.44 88 SER A CA 1
ATOM 665 C C . SER A 1 88 ? 6.044 4.904 -15.466 1.00 84.44 88 SER A C 1
ATOM 667 O O . SER A 1 88 ? 5.309 4.782 -16.443 1.00 84.44 88 SER A O 1
ATOM 669 N N . GLU A 1 89 ? 6.118 6.066 -14.805 1.00 80.81 89 GLU A N 1
ATOM 670 C CA . GLU A 1 89 ? 5.309 7.238 -15.187 1.00 80.81 89 GLU A CA 1
ATOM 671 C C . GLU A 1 89 ? 5.511 7.649 -16.649 1.00 80.81 89 GLU A C 1
ATOM 673 O O . GLU A 1 89 ? 4.561 7.998 -17.348 1.00 80.81 89 GLU A O 1
ATOM 678 N N . LYS A 1 90 ? 6.767 7.615 -17.105 1.00 82.69 90 LYS A N 1
ATOM 679 C CA . LYS A 1 90 ? 7.134 7.985 -18.473 1.00 82.69 90 LYS A CA 1
ATOM 680 C C . LYS A 1 90 ? 6.585 6.975 -19.473 1.00 82.69 90 LYS A C 1
ATOM 682 O O . LYS A 1 90 ? 6.044 7.394 -20.487 1.00 82.69 90 LYS A O 1
ATOM 687 N N . GLY A 1 91 ? 6.684 5.677 -19.179 1.00 80.31 91 GLY A N 1
ATOM 688 C CA . GLY A 1 91 ? 6.124 4.628 -20.032 1.00 80.31 91 GLY A CA 1
ATOM 689 C C . GLY A 1 91 ? 4.604 4.696 -20.111 1.00 80.31 91 GLY A C 1
ATOM 690 O O . GLY A 1 91 ? 4.049 4.594 -21.198 1.00 80.31 91 GLY A O 1
ATOM 691 N N . TYR A 1 92 ? 3.946 4.987 -18.990 1.00 79.06 92 TYR A N 1
ATOM 692 C CA . TYR A 1 92 ? 2.502 5.198 -18.933 1.00 79.06 92 TYR A CA 1
ATOM 693 C C . TYR A 1 92 ? 2.048 6.339 -19.853 1.00 79.06 92 TYR A C 1
ATOM 695 O O . TYR A 1 92 ? 1.147 6.159 -20.670 1.00 79.06 92 TYR A O 1
ATOM 703 N N . LYS A 1 93 ? 2.729 7.494 -19.773 1.00 80.88 93 LYS A N 1
ATOM 704 C CA . LYS A 1 93 ? 2.469 8.655 -20.642 1.00 80.88 93 LYS A CA 1
ATOM 705 C C . LYS A 1 93 ? 2.795 8.362 -22.107 1.00 80.88 93 LYS A C 1
ATOM 707 O O . LYS A 1 93 ? 2.011 8.709 -22.980 1.00 80.88 93 LYS A O 1
ATOM 712 N N . ALA A 1 94 ? 3.929 7.718 -22.380 1.00 81.94 94 ALA A N 1
ATOM 713 C CA . ALA A 1 94 ? 4.363 7.390 -23.738 1.00 81.94 94 ALA A CA 1
ATOM 714 C C . ALA A 1 94 ? 3.433 6.382 -24.431 1.00 81.94 94 ALA A C 1
ATOM 716 O O . ALA A 1 94 ? 3.251 6.454 -25.641 1.00 81.94 94 ALA A O 1
ATOM 717 N N . ALA A 1 95 ? 2.819 5.475 -23.669 1.00 77.81 95 ALA A N 1
ATOM 718 C CA . ALA A 1 95 ? 1.818 4.539 -24.169 1.00 77.81 95 ALA A CA 1
ATOM 719 C C . ALA A 1 95 ? 0.430 5.178 -24.375 1.00 77.81 95 ALA A C 1
ATOM 721 O O . ALA A 1 95 ? -0.499 4.472 -24.758 1.00 77.81 95 ALA A O 1
ATOM 722 N N . GLY A 1 96 ? 0.263 6.477 -24.083 1.00 74.00 96 GLY A N 1
ATOM 723 C CA . GLY A 1 96 ? -1.041 7.145 -24.121 1.00 74.00 96 GLY A CA 1
ATOM 724 C C . GLY A 1 96 ? -2.037 6.556 -23.119 1.00 74.00 96 GLY A C 1
ATOM 725 O O . GLY A 1 96 ? -3.240 6.588 -23.352 1.00 74.00 96 GLY A O 1
ATOM 726 N N . ASN A 1 97 ? -1.550 5.953 -22.032 1.00 74.31 97 ASN A N 1
ATOM 727 C CA . ASN A 1 97 ? -2.406 5.277 -21.073 1.00 74.31 97 ASN A CA 1
ATOM 728 C C . ASN A 1 97 ? -3.031 6.303 -20.115 1.00 74.31 97 ASN A C 1
ATOM 730 O O . ASN A 1 97 ? -2.332 6.935 -19.324 1.00 74.31 97 ASN A O 1
ATOM 734 N N . GLU A 1 98 ? -4.350 6.468 -20.179 1.00 76.56 98 GLU A N 1
ATOM 735 C CA . GLU A 1 98 ? -5.100 7.424 -19.345 1.00 76.56 98 GLU A CA 1
ATOM 736 C C . GLU A 1 98 ? -5.596 6.830 -18.022 1.00 76.56 98 GLU A C 1
ATOM 738 O O . GLU A 1 98 ? -6.179 7.531 -17.191 1.00 76.56 98 GLU A O 1
ATOM 743 N N . ARG A 1 99 ? -5.356 5.533 -17.809 1.00 83.75 99 ARG A N 1
ATOM 744 C CA . ARG A 1 99 ? -5.792 4.807 -16.619 1.00 83.75 99 ARG A CA 1
ATOM 745 C C . ARG A 1 99 ? -5.254 5.449 -15.324 1.00 83.75 99 ARG A C 1
ATOM 747 O O . ARG A 1 99 ? -4.247 6.158 -15.278 1.00 83.75 99 ARG A O 1
ATOM 754 N N . VAL A 1 100 ? -5.938 5.176 -14.218 1.00 86.19 100 VAL A N 1
ATOM 755 C CA . VAL A 1 100 ? -5.472 5.553 -12.877 1.00 86.19 100 VAL A CA 1
ATOM 756 C C . VAL A 1 100 ? -4.230 4.732 -12.523 1.00 86.19 100 VAL A C 1
ATOM 758 O O . VAL A 1 100 ? -4.333 3.531 -12.286 1.00 86.19 100 VAL A O 1
ATOM 761 N N . ARG A 1 101 ? -3.048 5.363 -12.492 1.00 87.12 101 ARG A N 1
ATOM 762 C CA . ARG A 1 101 ? -1.804 4.676 -12.100 1.00 87.12 101 ARG A CA 1
ATOM 763 C C . ARG A 1 101 ? -1.826 4.283 -10.625 1.00 87.12 101 ARG A C 1
ATOM 765 O O . ARG A 1 101 ? -1.466 3.162 -10.293 1.00 87.12 101 ARG A O 1
ATOM 772 N N . GLU A 1 102 ? -2.235 5.216 -9.776 1.00 89.88 102 GLU A N 1
ATOM 773 C CA . GLU A 1 102 ? -2.355 5.065 -8.330 1.00 89.88 102 GLU A CA 1
ATOM 774 C C . GLU A 1 102 ? -3.395 6.069 -7.815 1.00 89.88 102 GLU A C 1
ATOM 776 O O . GLU A 1 102 ? -3.438 7.205 -8.294 1.00 89.88 102 GLU A O 1
ATOM 781 N N . GLY A 1 103 ? -4.238 5.656 -6.873 1.00 92.62 103 GLY A N 1
ATOM 782 C CA . GLY A 1 103 ? -5.240 6.498 -6.228 1.00 92.62 103 GLY A CA 1
ATOM 783 C C . GLY A 1 103 ? -5.923 5.784 -5.064 1.00 92.62 103 GLY A C 1
ATOM 784 O O . GLY A 1 103 ? -5.594 4.644 -4.744 1.00 92.62 103 GLY A O 1
ATOM 785 N N . TRP A 1 104 ? -6.895 6.450 -4.449 1.00 94.62 104 TRP A N 1
ATOM 786 C CA . TRP A 1 104 ? -7.659 5.944 -3.311 1.00 94.62 104 TRP A CA 1
ATOM 787 C C . TRP A 1 104 ? -9.153 6.037 -3.579 1.00 94.62 104 TRP A C 1
ATOM 789 O O . TRP A 1 104 ? -9.635 7.012 -4.149 1.00 94.62 104 TRP A O 1
ATOM 799 N N . MET A 1 105 ? -9.896 5.031 -3.149 1.00 95.12 105 MET A N 1
ATOM 800 C CA . MET A 1 105 ? -11.341 4.958 -3.293 1.00 95.12 105 MET A CA 1
ATOM 801 C C . MET A 1 105 ? -11.952 4.660 -1.928 1.00 95.12 105 MET A C 1
ATOM 803 O O . MET A 1 105 ? -11.694 3.607 -1.357 1.00 95.12 105 MET A O 1
ATOM 807 N N . THR A 1 106 ? -12.762 5.580 -1.412 1.00 93.88 106 THR A N 1
ATOM 808 C CA . THR A 1 106 ? -13.577 5.353 -0.213 1.00 93.88 106 THR A CA 1
ATOM 809 C C . THR A 1 106 ? -14.947 4.852 -0.653 1.00 93.88 106 THR A C 1
ATOM 811 O O . THR A 1 106 ? -15.597 5.512 -1.465 1.00 93.88 106 THR A O 1
ATOM 814 N N . ILE A 1 107 ? -15.378 3.696 -0.149 1.00 93.12 107 ILE A N 1
ATOM 815 C CA . ILE A 1 107 ? -16.677 3.094 -0.482 1.00 93.12 107 ILE A CA 1
ATOM 816 C C . ILE A 1 107 ? -17.385 2.706 0.810 1.00 93.12 107 ILE A C 1
ATOM 818 O O . ILE A 1 107 ? -16.804 1.998 1.631 1.00 93.12 107 ILE A O 1
ATOM 822 N N . TYR A 1 108 ? -18.630 3.151 0.966 1.00 90.38 108 TYR A N 1
ATOM 823 C CA . TYR A 1 108 ? -19.502 2.730 2.062 1.00 90.38 108 TYR A CA 1
ATOM 824 C C . TYR A 1 108 ? -20.249 1.447 1.710 1.00 90.38 108 TYR A C 1
ATOM 826 O O . TYR A 1 108 ? -20.479 1.154 0.536 1.00 90.38 108 TYR A O 1
ATOM 834 N N . GLU A 1 109 ? -20.663 0.700 2.725 1.00 87.94 109 GLU A N 1
ATOM 835 C CA . GLU A 1 109 ? -21.445 -0.520 2.535 1.00 87.94 109 GLU A CA 1
ATOM 836 C C . GLU A 1 109 ? -22.712 -0.265 1.711 1.00 87.94 109 GLU A C 1
ATOM 838 O O . GLU A 1 109 ? -23.385 0.764 1.833 1.00 87.94 109 GLU A O 1
ATOM 843 N N . GLY A 1 110 ? -22.999 -1.186 0.794 1.00 88.12 110 GLY A N 1
ATOM 844 C CA . GLY A 1 110 ? -24.085 -1.079 -0.175 1.00 88.12 110 GLY A CA 1
ATOM 845 C C . GLY A 1 110 ? -23.831 -0.093 -1.322 1.00 88.12 110 GLY A C 1
ATOM 846 O O . GLY A 1 110 ? -24.580 -0.112 -2.303 1.00 88.12 110 GLY A O 1
ATOM 847 N N . GLN A 1 111 ? -22.788 0.743 -1.260 1.00 92.12 111 GLN A N 1
ATOM 848 C CA . GLN A 1 111 ? -22.477 1.699 -2.321 1.00 92.12 111 GLN A CA 1
ATOM 849 C C . GLN A 1 111 ? -21.627 1.089 -3.431 1.00 92.12 111 GLN A C 1
ATOM 851 O O . GLN A 1 111 ? -20.823 0.179 -3.229 1.00 92.12 111 GLN A O 1
ATOM 856 N N . ARG A 1 112 ? -21.780 1.669 -4.626 1.00 94.44 112 ARG A N 1
ATOM 857 C CA . ARG A 1 112 ? -20.913 1.442 -5.782 1.00 94.44 112 ARG A CA 1
ATOM 858 C C . ARG A 1 112 ? -20.211 2.735 -6.178 1.00 94.44 112 ARG A C 1
ATOM 860 O O . ARG A 1 112 ? -20.831 3.795 -6.169 1.00 94.44 112 ARG A O 1
ATOM 867 N N . SER A 1 113 ? -18.952 2.637 -6.585 1.00 95.00 113 SER A N 1
ATOM 868 C CA . SER A 1 113 ? -18.169 3.759 -7.101 1.00 95.00 113 SER A CA 1
ATOM 869 C C . SER A 1 113 ? -17.261 3.306 -8.239 1.00 95.00 113 SER A C 1
ATOM 871 O O . SER A 1 113 ? -16.708 2.209 -8.223 1.00 95.00 113 SER A O 1
ATOM 873 N N . ASN A 1 114 ? -17.093 4.156 -9.245 1.00 95.19 114 ASN A N 1
ATOM 874 C CA . ASN A 1 114 ? -16.029 4.053 -10.244 1.00 95.19 114 ASN A CA 1
ATOM 875 C C . ASN A 1 114 ? -14.983 5.165 -10.072 1.00 95.19 114 ASN A C 1
ATOM 877 O O . ASN A 1 114 ? -14.110 5.305 -10.921 1.00 95.19 114 ASN A O 1
ATOM 881 N N . GLN A 1 115 ? -15.064 5.974 -9.016 1.00 94.88 115 GLN A N 1
ATOM 882 C CA . GLN A 1 115 ? -14.213 7.144 -8.849 1.00 94.88 115 GLN A CA 1
ATOM 883 C C . GLN A 1 115 ? -13.049 6.852 -7.904 1.00 94.88 115 GLN A C 1
ATOM 885 O O . GLN A 1 115 ? -13.243 6.476 -6.750 1.00 94.88 115 GLN A O 1
ATOM 890 N N . ALA A 1 116 ? -11.832 7.070 -8.389 1.00 94.50 116 ALA A N 1
ATOM 891 C CA . ALA A 1 116 ? -10.617 7.030 -7.594 1.00 94.50 116 ALA A CA 1
ATOM 892 C C . ALA A 1 116 ? -10.057 8.448 -7.442 1.00 94.50 116 ALA A C 1
ATOM 894 O O . ALA A 1 116 ? -9.848 9.169 -8.420 1.00 94.50 116 ALA A O 1
ATOM 895 N N . LYS A 1 117 ? -9.787 8.836 -6.201 1.00 92.69 117 LYS A N 1
ATOM 896 C CA . LYS A 1 117 ? -9.098 10.070 -5.847 1.00 92.69 117 LYS A CA 1
ATOM 897 C C . LYS A 1 117 ? -7.604 9.890 -6.087 1.00 92.69 117 LYS A C 1
ATOM 899 O O . LYS A 1 117 ? -6.955 9.078 -5.434 1.00 92.69 117 LYS A O 1
ATOM 904 N N . VAL A 1 118 ? -7.053 10.649 -7.018 1.00 89.56 118 VAL A N 1
ATOM 905 C CA . VAL A 1 118 ? -5.628 10.660 -7.339 1.00 89.56 118 VAL A CA 1
ATOM 906 C C . VAL A 1 118 ? -5.002 11.882 -6.693 1.00 89.56 118 VAL A C 1
ATOM 908 O O . VAL A 1 118 ? -5.485 12.999 -6.864 1.00 89.56 118 VAL A O 1
ATOM 911 N N . GLU A 1 119 ? -3.917 11.675 -5.957 1.00 83.69 119 GLU A N 1
ATOM 912 C CA . GLU A 1 119 ? -3.154 12.772 -5.372 1.00 83.69 119 GLU A CA 1
ATOM 913 C C . GLU A 1 119 ? -1.902 13.037 -6.201 1.00 83.69 119 GLU A C 1
ATOM 915 O O . GLU A 1 119 ? -1.069 12.154 -6.421 1.00 83.69 119 GLU A O 1
ATOM 920 N N . LYS A 1 120 ? -1.751 14.278 -6.657 1.00 76.56 120 LYS A N 1
ATOM 921 C CA . LYS A 1 120 ? -0.585 14.734 -7.403 1.00 76.56 120 LYS A CA 1
ATOM 922 C C . LYS A 1 120 ? 0.147 15.795 -6.595 1.00 76.56 120 LYS A C 1
ATOM 924 O O . LYS A 1 120 ? -0.374 16.880 -6.360 1.00 76.56 120 LYS A O 1
ATOM 929 N N . LYS A 1 121 ? 1.387 15.482 -6.211 1.00 77.94 121 LYS A N 1
ATOM 930 C CA . LYS A 1 121 ? 2.301 16.441 -5.578 1.00 77.94 121 LYS A CA 1
ATOM 931 C C . LYS A 1 121 ? 2.916 17.332 -6.653 1.00 77.94 121 LYS A C 1
ATOM 933 O O . LYS A 1 121 ? 3.783 16.876 -7.402 1.00 77.94 121 LYS A O 1
ATOM 938 N N . ILE A 1 122 ? 2.482 18.585 -6.744 1.00 83.75 122 ILE A N 1
ATOM 939 C CA . ILE A 1 122 ? 3.042 19.556 -7.690 1.00 83.75 122 ILE A CA 1
ATOM 940 C C . ILE A 1 122 ? 4.105 20.377 -6.961 1.00 83.75 122 ILE A C 1
ATOM 942 O O . ILE A 1 122 ? 3.769 21.044 -5.988 1.00 83.75 122 ILE A O 1
ATOM 946 N N . PRO A 1 123 ? 5.386 20.334 -7.373 1.00 88.62 123 PRO A N 1
ATOM 947 C CA . PRO A 1 123 ? 6.404 21.175 -6.758 1.00 88.62 123 PRO A CA 1
ATOM 948 C C . PRO A 1 123 ? 6.090 22.643 -7.049 1.00 88.62 123 PRO A C 1
ATOM 950 O O . PRO A 1 123 ? 5.948 23.016 -8.210 1.00 88.62 123 PRO A O 1
ATOM 953 N N . LEU A 1 124 ? 6.005 23.459 -6.001 1.00 91.19 124 LEU A N 1
ATOM 954 C CA . LEU A 1 124 ? 5.684 24.877 -6.116 1.00 91.19 124 LEU A CA 1
ATOM 955 C C . LEU A 1 124 ? 6.957 25.724 -6.051 1.00 91.19 124 LEU A C 1
ATOM 957 O O . LEU A 1 124 ? 7.439 26.220 -7.065 1.00 91.19 124 LEU A O 1
ATOM 961 N N . PHE A 1 125 ? 7.546 25.849 -4.862 1.00 94.25 125 PHE A N 1
ATOM 962 C CA . PHE A 1 125 ? 8.715 26.692 -4.617 1.00 94.25 125 PHE A CA 1
ATOM 963 C C . PHE A 1 125 ? 9.553 26.158 -3.451 1.00 94.25 125 PHE A C 1
ATOM 965 O O . PHE A 1 125 ? 9.178 25.203 -2.770 1.00 94.25 125 PHE A O 1
ATOM 972 N N . ASN A 1 126 ? 10.724 26.759 -3.237 1.00 95.69 126 ASN A N 1
ATOM 973 C CA . ASN A 1 126 ? 11.610 26.422 -2.125 1.00 95.69 126 ASN A CA 1
ATOM 974 C C . ASN A 1 126 ? 11.569 27.518 -1.056 1.00 95.69 126 ASN A C 1
ATOM 976 O O . ASN A 1 126 ? 11.521 28.696 -1.393 1.00 95.69 126 ASN A O 1
ATOM 980 N N . ILE A 1 127 ? 11.692 27.122 0.208 1.00 95.81 127 ILE A N 1
ATOM 981 C CA . ILE A 1 127 ? 11.825 27.999 1.378 1.00 95.81 127 ILE A CA 1
ATOM 982 C C . ILE A 1 127 ? 13.088 27.637 2.177 1.00 95.81 127 ILE A C 1
ATOM 984 O O . ILE A 1 127 ? 13.688 26.571 1.974 1.00 95.81 127 ILE A O 1
ATOM 988 N N . SER A 1 128 ? 13.503 28.524 3.090 1.00 95.50 128 SER A N 1
ATOM 989 C CA . SER A 1 128 ? 14.674 28.285 3.947 1.00 95.50 128 SER A CA 1
ATOM 990 C C . SER A 1 128 ? 14.495 27.046 4.832 1.00 95.50 128 SER A C 1
ATOM 992 O O . SER A 1 128 ? 13.408 26.775 5.344 1.00 95.50 128 SER A O 1
ATOM 994 N N . VAL A 1 129 ? 15.590 26.314 5.054 1.00 94.88 129 VAL A N 1
ATOM 995 C CA . VAL A 1 129 ? 15.642 25.194 6.008 1.00 94.88 129 VAL A CA 1
ATOM 996 C C . VAL A 1 129 ? 15.408 25.641 7.453 1.00 94.88 129 VAL A C 1
ATOM 998 O O . VAL A 1 129 ? 14.946 24.840 8.261 1.00 94.88 129 VAL A O 1
ATOM 1001 N N . ASP A 1 130 ? 15.631 26.919 7.763 1.00 95.25 130 ASP A N 1
ATOM 1002 C CA . ASP A 1 130 ? 15.462 27.477 9.111 1.00 95.25 130 ASP A CA 1
ATOM 1003 C C . ASP A 1 130 ? 14.012 27.386 9.610 1.00 95.25 130 ASP A C 1
ATOM 1005 O O . ASP A 1 130 ? 13.757 27.316 10.814 1.00 95.25 130 ASP A O 1
ATOM 1009 N N . PHE A 1 131 ? 13.043 27.302 8.691 1.00 96.06 131 PHE A N 1
ATOM 1010 C CA . PHE A 1 131 ? 11.637 27.104 9.039 1.00 96.06 131 PHE A CA 1
ATOM 1011 C C . PHE A 1 131 ? 11.346 25.723 9.638 1.00 96.06 131 PHE A C 1
ATOM 1013 O O . PHE A 1 131 ? 10.334 25.574 10.323 1.00 96.06 131 PHE A O 1
ATOM 1020 N N . ALA A 1 132 ? 12.225 24.731 9.448 1.00 94.12 132 ALA A N 1
ATOM 1021 C CA . ALA A 1 132 ? 12.029 23.368 9.944 1.00 94.12 132 ALA A CA 1
ATOM 1022 C C . ALA A 1 132 ? 11.787 23.331 11.460 1.00 94.12 132 ALA A C 1
ATOM 1024 O O . ALA A 1 132 ? 10.883 22.644 11.923 1.00 94.12 132 ALA A O 1
ATOM 1025 N N . GLY A 1 133 ? 12.548 24.116 12.232 1.00 94.12 133 GLY A N 1
ATOM 1026 C CA . GLY A 1 133 ? 12.400 24.164 13.690 1.00 94.12 133 GLY A CA 1
ATOM 1027 C C . GLY A 1 133 ? 11.061 24.752 14.146 1.00 94.12 133 GLY A C 1
ATOM 1028 O O . GLY A 1 133 ? 10.498 24.306 15.143 1.00 94.12 133 GLY A O 1
ATOM 1029 N N . SER A 1 134 ? 10.529 25.734 13.417 1.00 94.94 134 SER A N 1
ATOM 1030 C CA . SER A 1 134 ? 9.206 26.307 13.698 1.00 94.94 134 SER A CA 1
ATOM 1031 C C . SER A 1 134 ? 8.084 25.340 13.319 1.00 94.94 134 SER A C 1
ATOM 1033 O O . SER A 1 134 ? 7.162 25.145 14.109 1.00 94.94 134 SER A O 1
ATOM 1035 N N . LEU A 1 135 ? 8.204 24.669 12.170 1.00 95.00 135 LEU A N 1
ATOM 1036 C CA . LEU A 1 135 ? 7.240 23.667 11.711 1.00 95.00 135 LEU A CA 1
ATOM 1037 C C . LEU A 1 135 ? 7.210 22.422 12.615 1.00 95.00 135 LEU A C 1
ATOM 1039 O O . LEU A 1 135 ? 6.133 21.896 12.887 1.00 95.00 135 LEU A O 1
ATOM 1043 N N . ASP A 1 136 ? 8.353 21.999 13.165 1.00 94.56 136 ASP A N 1
ATOM 1044 C CA . ASP A 1 136 ? 8.424 20.946 14.194 1.00 94.56 136 ASP A CA 1
ATOM 1045 C C . ASP A 1 136 ? 7.722 21.342 15.500 1.00 94.56 136 ASP A C 1
ATOM 1047 O O . ASP A 1 136 ? 7.249 20.484 16.238 1.00 94.56 136 ASP A O 1
ATOM 1051 N N . ARG A 1 137 ? 7.605 22.642 15.786 1.00 93.81 137 ARG A N 1
ATOM 1052 C CA . ARG A 1 137 ? 6.799 23.158 16.903 1.00 93.81 137 ARG A CA 1
ATOM 1053 C C . ARG A 1 137 ? 5.345 23.428 16.514 1.00 93.81 137 ARG A C 1
ATOM 1055 O O . ARG A 1 137 ? 4.605 23.979 17.320 1.00 93.81 137 ARG A O 1
ATOM 1062 N N . ARG A 1 138 ? 4.933 23.046 15.297 1.00 95.31 138 ARG A N 1
ATOM 1063 C CA . ARG A 1 138 ? 3.605 23.311 14.713 1.00 95.31 138 ARG A CA 1
ATOM 1064 C C . ARG A 1 138 ? 3.275 24.804 14.594 1.00 95.31 138 ARG A C 1
ATOM 1066 O O . ARG A 1 138 ? 2.111 25.191 14.569 1.00 95.31 138 ARG A O 1
ATOM 1073 N N . ILE A 1 139 ? 4.303 25.645 14.502 1.00 94.94 139 ILE A N 1
ATOM 1074 C CA . ILE A 1 139 ? 4.179 27.097 14.360 1.00 94.94 139 ILE A CA 1
ATOM 1075 C C . ILE A 1 139 ? 4.415 27.463 12.896 1.00 94.94 139 ILE A C 1
ATOM 1077 O O . ILE A 1 139 ? 5.394 27.024 12.293 1.00 94.94 139 ILE A O 1
ATOM 1081 N N . ILE A 1 140 ? 3.547 28.315 12.345 1.00 96.62 140 ILE A N 1
ATOM 1082 C CA . ILE A 1 140 ? 3.709 28.936 11.025 1.00 96.62 140 ILE A CA 1
ATOM 1083 C C . ILE A 1 140 ? 4.116 30.402 11.249 1.00 96.62 140 ILE A C 1
ATOM 1085 O O . ILE A 1 140 ? 3.246 31.224 11.543 1.00 96.62 140 ILE A O 1
ATOM 1089 N N . PRO A 1 141 ? 5.417 30.750 11.165 1.00 96.69 141 PRO A N 1
ATOM 1090 C CA . PRO A 1 141 ? 5.876 32.121 11.376 1.00 96.69 141 PRO A CA 1
ATOM 1091 C C . PRO A 1 141 ? 5.333 33.075 10.312 1.00 96.69 141 PRO A C 1
ATOM 1093 O O . PRO A 1 141 ? 5.145 32.679 9.162 1.00 96.69 141 PRO A O 1
ATOM 1096 N N . GLU A 1 142 ? 5.191 34.355 10.651 1.00 96.38 142 GLU A N 1
ATOM 1097 C CA . GLU A 1 142 ? 4.754 35.374 9.687 1.00 96.38 142 GLU A CA 1
ATOM 1098 C C . GLU A 1 142 ? 5.710 35.483 8.489 1.00 96.38 142 GLU A C 1
ATOM 1100 O O . GLU A 1 142 ? 5.279 35.596 7.347 1.00 96.38 142 GLU A O 1
ATOM 1105 N N . SER A 1 143 ? 7.015 35.324 8.717 1.00 96.44 143 SER A N 1
ATOM 1106 C CA . SER A 1 143 ? 8.006 35.266 7.638 1.00 96.44 143 SER A CA 1
ATOM 1107 C C . SER A 1 143 ? 7.778 34.097 6.673 1.00 96.44 143 SER A C 1
ATOM 1109 O O . SER A 1 143 ? 8.021 34.246 5.481 1.00 96.44 143 SER A O 1
ATOM 1111 N N . LEU A 1 144 ? 7.256 32.958 7.143 1.00 96.44 144 LEU A N 1
ATOM 1112 C CA . LEU A 1 144 ? 6.865 31.854 6.263 1.00 96.44 144 LEU A CA 1
ATOM 1113 C C . LEU A 1 144 ? 5.595 32.197 5.476 1.00 96.44 144 LEU A C 1
ATOM 1115 O O . LEU A 1 144 ? 5.526 31.911 4.284 1.00 96.44 144 LEU A O 1
ATOM 1119 N N . ARG A 1 145 ? 4.609 32.851 6.102 1.00 96.56 145 ARG A N 1
ATOM 1120 C CA . ARG A 1 145 ? 3.398 33.322 5.404 1.00 96.56 145 ARG A CA 1
ATOM 1121 C C . ARG A 1 145 ? 3.746 34.306 4.289 1.00 96.56 145 ARG A C 1
ATOM 1123 O O . ARG A 1 145 ? 3.214 34.190 3.191 1.00 96.56 145 ARG A O 1
ATOM 1130 N N . GLN A 1 146 ? 4.703 35.198 4.530 1.00 96.06 146 GLN A N 1
ATOM 1131 C CA . GLN A 1 146 ? 5.222 36.116 3.516 1.00 96.06 146 GLN A CA 1
ATOM 1132 C C . GLN A 1 146 ? 5.867 35.388 2.328 1.00 96.06 146 GLN A C 1
ATOM 1134 O O . GLN A 1 146 ? 5.688 35.828 1.195 1.00 96.06 146 GLN A O 1
ATOM 1139 N N . GLU A 1 147 ? 6.577 34.274 2.546 1.00 96.56 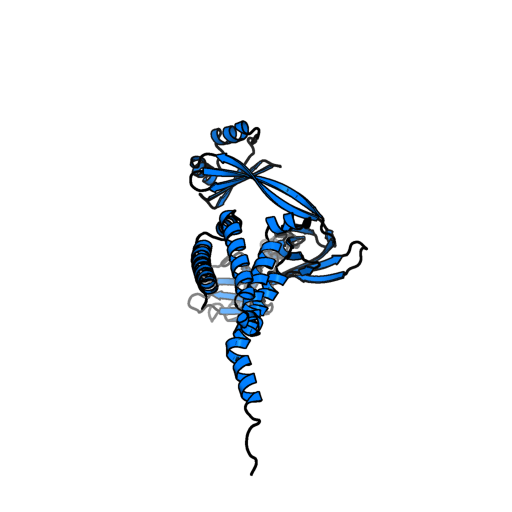147 GLU A N 1
ATOM 1140 C CA . GLU A 1 147 ? 7.109 33.459 1.442 1.00 96.56 147 GLU A CA 1
ATOM 1141 C C . GLU A 1 147 ? 5.994 32.874 0.565 1.00 96.56 147 GLU A C 1
ATOM 1143 O O . GLU A 1 147 ? 6.118 32.898 -0.657 1.00 96.56 147 GLU A O 1
ATOM 1148 N N . PHE A 1 148 ? 4.880 32.425 1.156 1.00 95.62 148 PHE A N 1
ATOM 1149 C CA . PHE A 1 148 ? 3.700 32.010 0.386 1.00 95.62 148 PHE A CA 1
ATOM 1150 C C . PHE A 1 148 ? 3.100 33.192 -0.391 1.00 95.62 148 PHE A C 1
ATOM 1152 O O . PHE A 1 148 ? 2.855 33.072 -1.593 1.00 95.62 148 PHE A O 1
ATOM 1159 N N . THR A 1 149 ? 2.956 34.361 0.243 1.00 95.38 149 THR A N 1
ATOM 1160 C CA . THR A 1 149 ? 2.394 35.563 -0.399 1.00 95.38 149 THR A CA 1
ATOM 1161 C C . THR A 1 149 ? 3.226 36.029 -1.592 1.00 95.38 149 THR A C 1
ATOM 1163 O O . THR A 1 149 ? 2.664 36.397 -2.624 1.00 95.38 149 THR A O 1
ATOM 1166 N N . LYS A 1 150 ? 4.563 35.955 -1.511 1.00 95.69 150 LYS A N 1
ATOM 1167 C CA . LYS A 1 150 ? 5.465 36.247 -2.645 1.00 95.69 150 LYS A CA 1
ATOM 1168 C C . LYS A 1 150 ? 5.191 35.360 -3.863 1.00 95.69 150 LYS A C 1
ATOM 1170 O O . LYS A 1 150 ? 5.471 35.768 -4.984 1.00 95.69 150 LYS A O 1
ATOM 1175 N N . GLN A 1 151 ? 4.644 34.169 -3.639 1.00 94.06 151 GLN A N 1
ATOM 1176 C CA . GLN A 1 151 ? 4.277 33.195 -4.667 1.00 94.06 151 GLN A CA 1
ATOM 1177 C C . GLN A 1 151 ? 2.788 33.265 -5.034 1.00 94.06 151 GLN A C 1
ATOM 1179 O O . GLN A 1 151 ? 2.261 32.327 -5.622 1.00 94.06 151 GLN A O 1
ATOM 1184 N N . GLN A 1 152 ? 2.107 34.366 -4.687 1.00 92.50 152 GLN A N 1
ATOM 1185 C CA . GLN A 1 152 ? 0.673 34.583 -4.923 1.00 92.50 152 GLN A CA 1
ATOM 1186 C C . GLN A 1 152 ? -0.235 33.567 -4.207 1.00 92.50 152 GLN A C 1
ATOM 1188 O O . GLN A 1 152 ? -1.381 33.365 -4.598 1.00 92.50 152 GLN A O 1
ATOM 1193 N N . MET A 1 153 ? 0.257 32.944 -3.134 1.00 91.06 153 MET A N 1
ATOM 1194 C CA . MET A 1 153 ? -0.505 32.030 -2.284 1.00 91.06 153 MET A CA 1
ATOM 1195 C C . MET A 1 153 ? -0.727 32.678 -0.924 1.00 91.06 153 MET A C 1
ATOM 1197 O O . MET A 1 153 ? 0.173 33.300 -0.373 1.00 91.06 153 MET A O 1
ATOM 1201 N N . THR A 1 154 ? -1.910 32.539 -0.339 1.00 91.94 154 THR A N 1
ATOM 1202 C CA . THR A 1 154 ? -2.195 33.120 0.979 1.00 91.94 154 THR A CA 1
ATOM 1203 C C . THR A 1 154 ? -2.532 32.013 1.957 1.00 91.94 154 THR A C 1
ATOM 1205 O O . THR A 1 154 ? -3.438 31.227 1.707 1.00 91.94 154 THR A O 1
ATOM 1208 N N . LEU A 1 155 ? -1.794 31.962 3.067 1.00 94.44 155 LEU A N 1
ATOM 1209 C CA . LEU A 1 155 ? -2.124 31.105 4.200 1.00 94.44 155 LEU A CA 1
ATOM 1210 C C . LEU A 1 155 ? -2.946 31.911 5.207 1.00 94.44 155 LEU A C 1
ATOM 1212 O O . LEU A 1 155 ? -2.446 32.896 5.760 1.00 94.44 155 LEU A O 1
ATOM 1216 N N . SER A 1 156 ? -4.168 31.477 5.490 1.00 93.06 156 SER A N 1
ATOM 1217 C CA . SER A 1 156 ? -5.048 32.095 6.476 1.00 93.06 156 SER A CA 1
ATOM 1218 C C . SER A 1 156 ? -4.470 31.992 7.889 1.00 93.06 156 SER A C 1
ATOM 1220 O O . SER A 1 156 ? -3.645 31.126 8.200 1.00 93.06 156 SER A O 1
ATOM 1222 N N . GLN A 1 157 ? -4.946 32.845 8.797 1.00 92.94 157 GLN A N 1
ATOM 1223 C CA . GLN A 1 157 ? -4.562 32.780 10.212 1.00 92.94 157 GLN A CA 1
ATOM 1224 C C . GLN A 1 157 ? -5.007 31.479 10.899 1.00 92.94 157 GLN A C 1
ATOM 1226 O O . GLN A 1 157 ? -4.459 31.123 11.937 1.00 92.94 157 GLN A O 1
ATOM 1231 N N . LYS A 1 158 ? -5.957 30.742 10.307 1.00 93.62 158 LYS A N 1
ATOM 1232 C CA . LYS A 1 158 ? -6.408 29.432 10.792 1.00 93.62 158 LYS A CA 1
ATOM 1233 C C . LYS A 1 158 ? -5.528 28.278 10.309 1.00 93.62 158 LYS A C 1
ATOM 1235 O O . LYS A 1 158 ? -5.735 27.159 10.763 1.00 93.62 158 LYS A O 1
ATOM 1240 N N . ALA A 1 159 ? -4.571 28.529 9.412 1.00 94.69 159 ALA A N 1
ATOM 1241 C CA . ALA A 1 159 ? -3.692 27.490 8.892 1.00 94.69 159 ALA A CA 1
ATOM 1242 C C . ALA A 1 159 ? -2.928 26.787 10.026 1.00 94.69 159 ALA A C 1
ATOM 1244 O O . ALA A 1 159 ? -2.350 27.445 10.895 1.00 94.69 159 ALA A O 1
ATOM 1245 N N . VAL A 1 160 ? -2.879 25.456 9.977 1.00 94.75 160 VAL A N 1
ATOM 1246 C CA . VAL A 1 160 ? -2.242 24.604 10.991 1.00 94.75 160 VAL A CA 1
ATOM 1247 C C . VAL A 1 160 ? -1.101 23.811 10.365 1.00 94.75 160 VAL A C 1
ATOM 1249 O O . VAL A 1 160 ? -1.245 23.260 9.275 1.00 94.75 160 VAL A O 1
ATOM 1252 N N . ALA A 1 161 ? 0.032 23.722 11.063 1.00 94.81 161 ALA A N 1
ATOM 1253 C CA . ALA A 1 161 ? 1.146 22.870 10.662 1.00 94.81 161 ALA A CA 1
ATOM 1254 C C . ALA A 1 161 ? 1.109 21.521 11.401 1.00 94.81 161 ALA A C 1
ATOM 1256 O O . ALA A 1 161 ? 1.099 21.463 12.631 1.00 94.81 161 ALA A O 1
ATOM 1257 N N . TRP A 1 162 ? 1.159 20.434 10.639 1.00 90.88 162 TRP A N 1
ATOM 1258 C CA . TRP A 1 162 ? 1.256 19.057 11.111 1.00 90.88 162 TRP A CA 1
ATOM 1259 C C . TRP A 1 162 ? 2.635 18.483 10.800 1.00 90.88 162 TRP A C 1
ATOM 1261 O O . TRP A 1 162 ? 3.232 18.763 9.758 1.00 90.88 162 TRP A O 1
ATOM 1271 N N . ILE A 1 163 ? 3.137 17.644 11.701 1.00 90.06 163 ILE A N 1
ATOM 1272 C CA . ILE A 1 163 ? 4.442 16.997 11.561 1.00 90.06 163 ILE A CA 1
ATOM 1273 C C . ILE A 1 163 ? 4.202 15.606 10.985 1.00 90.06 163 ILE A C 1
ATOM 1275 O O . ILE A 1 163 ? 3.581 14.774 11.637 1.00 90.06 163 ILE A O 1
ATOM 1279 N N . SER A 1 164 ? 4.707 15.358 9.778 1.00 82.94 164 SER A N 1
ATOM 1280 C CA . SER A 1 164 ? 4.704 14.019 9.177 1.00 82.94 164 SER A CA 1
ATOM 1281 C C . SER A 1 164 ? 5.950 13.248 9.621 1.00 82.94 164 SER A C 1
ATOM 1283 O O . SER A 1 164 ? 5.869 12.129 10.115 1.00 82.94 164 SER A O 1
ATOM 1285 N N . GLN A 1 165 ? 7.122 13.883 9.523 1.00 81.12 165 GLN A N 1
ATOM 1286 C CA . GLN A 1 165 ? 8.376 13.385 10.088 1.00 81.12 165 GLN A CA 1
ATOM 1287 C C . GLN A 1 165 ? 9.208 14.576 10.553 1.00 81.12 165 GLN A C 1
ATOM 1289 O O . GLN A 1 165 ? 9.573 15.414 9.725 1.00 81.12 165 GLN A O 1
ATOM 1294 N N . ALA A 1 166 ? 9.531 14.634 11.847 1.00 85.06 166 ALA A N 1
ATOM 1295 C CA . ALA A 1 166 ? 10.309 15.733 12.412 1.00 85.06 166 ALA A CA 1
ATOM 1296 C C . ALA A 1 166 ? 11.611 15.954 11.624 1.00 85.06 166 ALA A C 1
ATOM 1298 O O . ALA A 1 166 ? 12.245 14.995 11.169 1.00 85.06 166 ALA A O 1
ATOM 1299 N N . GLN A 1 167 ? 11.983 17.218 11.412 1.00 88.62 167 GLN A N 1
ATOM 1300 C CA . GLN A 1 167 ? 13.144 17.634 10.607 1.00 88.62 167 GLN A CA 1
ATOM 1301 C C . GLN A 1 167 ? 13.139 17.209 9.123 1.00 88.62 167 GLN A C 1
ATOM 1303 O O . GLN A 1 167 ? 14.089 17.528 8.396 1.00 88.62 167 GLN A O 1
ATOM 1308 N N . ARG A 1 168 ? 12.104 16.507 8.642 1.00 85.69 168 ARG A N 1
ATOM 1309 C CA . ARG A 1 168 ? 12.056 15.921 7.293 1.00 85.69 168 ARG A CA 1
ATOM 1310 C C . ARG A 1 168 ? 10.845 16.342 6.477 1.00 85.69 168 ARG A C 1
ATOM 1312 O O . ARG A 1 168 ? 11.020 16.654 5.298 1.00 85.69 168 ARG A O 1
ATOM 1319 N N . SER A 1 169 ? 9.643 16.291 7.043 1.00 90.62 169 SER A N 1
ATOM 1320 C CA . SER A 1 169 ? 8.415 16.586 6.307 1.00 90.62 169 SER A CA 1
ATOM 1321 C C . SER A 1 169 ? 7.277 17.074 7.195 1.00 90.62 169 SER A C 1
ATOM 1323 O O . SER A 1 169 ? 7.067 16.561 8.296 1.00 90.62 169 SER A O 1
ATOM 1325 N N . TRP A 1 170 ? 6.511 18.019 6.663 1.00 94.81 170 TRP A N 1
ATOM 1326 C CA . TRP A 1 170 ? 5.401 18.691 7.328 1.00 94.81 170 TRP A CA 1
ATOM 1327 C C . TRP A 1 170 ? 4.241 18.883 6.355 1.00 94.81 170 TRP A C 1
ATOM 1329 O O . TRP A 1 170 ? 4.429 18.850 5.138 1.00 94.81 170 TRP A O 1
ATOM 1339 N N . VAL A 1 171 ? 3.050 19.111 6.894 1.00 93.19 171 VAL A N 1
ATOM 1340 C CA . VAL A 1 171 ? 1.861 19.491 6.126 1.00 93.19 171 VAL A CA 1
ATOM 1341 C C . VAL A 1 171 ? 1.323 20.785 6.709 1.00 93.19 171 VAL A C 1
ATOM 1343 O O . VAL A 1 171 ? 1.079 20.850 7.908 1.00 93.19 171 VAL A O 1
ATOM 1346 N N . ILE A 1 172 ? 1.122 21.806 5.883 1.00 94.62 172 ILE A N 1
ATOM 1347 C CA . ILE A 1 172 ? 0.336 22.982 6.257 1.00 94.62 172 ILE A CA 1
ATOM 1348 C C . ILE A 1 172 ? -1.078 22.772 5.723 1.00 94.62 172 ILE A C 1
ATOM 1350 O O . ILE A 1 172 ? -1.265 22.681 4.512 1.00 94.62 172 ILE A O 1
ATOM 1354 N N . ALA A 1 173 ? -2.054 22.674 6.620 1.00 92.50 173 ALA A N 1
ATOM 1355 C CA . ALA A 1 173 ? -3.467 22.561 6.286 1.00 92.50 173 ALA A CA 1
ATOM 1356 C C . ALA A 1 173 ? -4.149 23.920 6.469 1.00 92.50 173 ALA A C 1
ATOM 1358 O O . ALA A 1 173 ? -4.108 24.491 7.558 1.00 92.50 173 ALA A O 1
ATOM 1359 N N . ASP A 1 174 ? -4.765 24.421 5.405 1.00 92.19 174 ASP A N 1
ATOM 1360 C CA . ASP A 1 174 ? -5.512 25.674 5.377 1.00 92.19 174 ASP A CA 1
ATOM 1361 C C . ASP A 1 174 ? -6.725 25.497 4.460 1.00 92.19 174 ASP A C 1
ATOM 1363 O O . ASP A 1 174 ? -6.658 25.764 3.260 1.00 92.19 174 ASP A O 1
ATOM 1367 N N . GLU A 1 175 ? -7.794 24.915 5.009 1.00 83.50 175 GLU A N 1
ATOM 1368 C CA . GLU A 1 175 ? -8.898 24.370 4.219 1.00 83.50 175 GLU A CA 1
ATOM 1369 C C . GLU A 1 175 ? -9.475 25.375 3.204 1.00 83.50 175 GLU A C 1
ATOM 1371 O O . GLU A 1 175 ? -9.722 26.533 3.549 1.00 83.50 175 GLU A O 1
ATOM 1376 N N . PRO A 1 176 ? -9.716 24.943 1.950 1.00 79.75 176 PRO A N 1
ATOM 1377 C CA . PRO A 1 176 ? -9.615 23.565 1.445 1.00 79.75 176 PRO A CA 1
ATOM 1378 C C . PRO A 1 176 ? -8.192 23.133 1.030 1.00 79.75 176 PRO A C 1
ATOM 1380 O O . PRO A 1 176 ? -7.993 21.985 0.631 1.00 79.75 176 PRO A O 1
ATOM 1383 N N . ASN A 1 177 ? -7.206 24.027 1.113 1.00 86.12 177 ASN A N 1
ATOM 1384 C CA . ASN A 1 177 ? -5.858 23.811 0.593 1.00 86.12 177 ASN A CA 1
ATOM 1385 C C . ASN A 1 177 ? -4.969 23.048 1.586 1.00 86.12 177 ASN A C 1
ATOM 1387 O O . ASN A 1 177 ? -5.052 23.215 2.806 1.00 86.12 177 ASN A O 1
ATOM 1391 N N . GLN A 1 178 ? -4.070 22.215 1.062 1.00 89.50 178 GLN A N 1
ATOM 1392 C CA . GLN A 1 178 ? -3.055 21.525 1.855 1.00 89.50 178 GLN A CA 1
ATOM 1393 C C . GLN A 1 178 ? -1.714 21.553 1.125 1.00 89.50 178 GLN A C 1
ATOM 1395 O O . GLN A 1 178 ? -1.615 21.121 -0.020 1.00 89.50 178 GLN A O 1
ATOM 1400 N N . TYR A 1 179 ? -0.669 22.002 1.816 1.00 92.19 179 TYR A N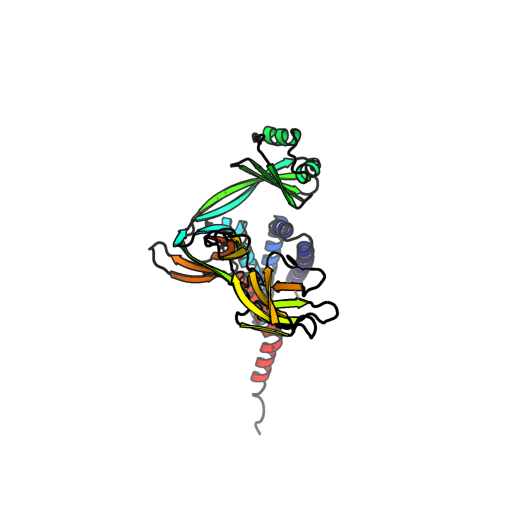 1
ATOM 1401 C CA . TYR A 1 179 ? 0.678 22.109 1.268 1.00 92.19 179 TYR A CA 1
ATOM 1402 C C . TYR A 1 179 ? 1.621 21.136 1.969 1.00 92.19 179 TYR A C 1
ATOM 1404 O O . TYR A 1 179 ? 1.758 21.158 3.193 1.00 92.19 179 TYR A O 1
ATOM 1412 N N . PHE A 1 180 ? 2.311 20.295 1.201 1.00 91.50 180 PHE A N 1
ATOM 1413 C CA . PHE A 1 180 ? 3.370 19.436 1.729 1.00 91.50 180 PHE A CA 1
ATOM 1414 C C . PHE A 1 180 ? 4.690 20.184 1.728 1.00 91.50 180 PHE A C 1
ATOM 1416 O O . PHE A 1 180 ? 5.085 20.758 0.717 1.00 91.50 180 PHE A O 1
ATOM 1423 N N . ILE A 1 181 ? 5.431 20.107 2.821 1.00 93.44 181 ILE A N 1
ATOM 1424 C CA . ILE A 1 181 ? 6.770 20.672 2.913 1.00 93.44 181 ILE A CA 1
ATOM 1425 C C . ILE A 1 181 ? 7.736 19.530 3.175 1.00 93.44 181 ILE A C 1
ATOM 1427 O O . ILE A 1 181 ? 7.567 18.778 4.131 1.00 93.44 181 ILE A O 1
ATOM 1431 N N . ARG A 1 182 ? 8.771 19.398 2.345 1.00 92.06 182 ARG A N 1
ATOM 1432 C CA . ARG A 1 182 ? 9.796 18.358 2.483 1.00 92.06 182 ARG A CA 1
ATOM 1433 C C . ARG A 1 182 ? 11.186 18.960 2.503 1.00 92.06 182 ARG A C 1
ATOM 1435 O O . ARG A 1 182 ? 11.513 19.791 1.665 1.00 92.06 182 ARG A O 1
ATOM 1442 N N . ARG A 1 183 ? 12.047 18.482 3.396 1.00 91.19 183 ARG A N 1
ATOM 1443 C CA . ARG A 1 183 ? 13.469 18.821 3.378 1.00 91.19 183 ARG A CA 1
ATOM 1444 C C . ARG A 1 183 ? 14.189 18.114 2.229 1.00 91.19 183 ARG A C 1
ATOM 1446 O O . ARG A 1 183 ? 14.239 16.884 2.171 1.00 91.19 183 ARG A O 1
ATOM 1453 N N . GLU A 1 184 ? 14.812 18.902 1.361 1.00 87.81 184 GLU A N 1
ATOM 1454 C CA . GLU A 1 184 ? 15.641 18.456 0.240 1.00 87.81 184 GLU A CA 1
ATOM 1455 C C . GLU A 1 184 ? 17.033 19.085 0.365 1.00 87.81 184 GLU A C 1
ATOM 1457 O O . GLU A 1 184 ? 17.302 20.194 -0.096 1.00 87.81 184 GLU A O 1
ATOM 1462 N N . GLY A 1 185 ? 17.925 18.376 1.063 1.00 83.94 185 GLY A N 1
ATOM 1463 C CA . GLY A 1 185 ? 19.260 18.875 1.388 1.00 83.94 185 GLY A CA 1
ATOM 1464 C C . GLY A 1 185 ? 19.199 20.089 2.321 1.00 83.94 185 GLY A C 1
ATOM 1465 O O . GLY A 1 185 ? 18.775 19.975 3.475 1.00 83.94 185 GLY A O 1
ATOM 1466 N N . VAL A 1 186 ? 19.637 21.239 1.806 1.00 89.56 186 VAL A N 1
ATOM 1467 C CA . VAL A 1 186 ? 19.739 22.520 2.532 1.00 89.56 186 VAL A CA 1
ATOM 1468 C C . VAL A 1 186 ? 18.535 23.444 2.321 1.00 89.56 186 VAL A C 1
ATOM 1470 O O . VAL A 1 186 ? 18.574 24.603 2.717 1.00 89.56 186 VAL A O 1
ATOM 1473 N N . LYS A 1 187 ? 17.467 22.961 1.680 1.00 92.81 187 LYS A N 1
ATOM 1474 C CA . LYS A 1 187 ? 16.228 23.719 1.450 1.00 92.81 187 LYS A CA 1
ATOM 1475 C C . LYS A 1 187 ? 15.020 22.898 1.882 1.00 92.81 187 LYS A C 1
ATOM 1477 O O . LYS A 1 187 ? 15.102 21.668 1.953 1.00 92.81 187 LYS A O 1
ATOM 1482 N N . LEU A 1 188 ? 13.895 23.562 2.137 1.00 94.88 188 LEU A N 1
ATOM 1483 C CA . LEU A 1 188 ? 12.600 22.885 2.162 1.00 94.88 188 LEU A CA 1
ATOM 1484 C C . LEU A 1 188 ? 11.870 23.192 0.863 1.00 94.88 188 LEU A C 1
ATOM 1486 O O . LEU A 1 188 ? 11.871 24.329 0.399 1.00 94.88 188 LEU A O 1
ATOM 1490 N N . LYS A 1 189 ? 11.251 22.180 0.277 1.00 94.19 189 LYS A N 1
ATOM 1491 C CA . LYS A 1 189 ? 10.468 22.297 -0.942 1.00 94.19 189 LYS A CA 1
ATOM 1492 C C . LYS A 1 189 ? 8.994 22.163 -0.612 1.00 94.19 189 LYS A C 1
ATOM 1494 O O . LYS A 1 189 ? 8.600 21.215 0.071 1.00 94.19 189 LYS A O 1
ATOM 1499 N N . VAL A 1 190 ? 8.219 23.131 -1.079 1.00 94.12 190 VAL A N 1
ATOM 1500 C CA . VAL A 1 190 ? 6.770 23.202 -0.921 1.00 94.12 190 VAL A CA 1
ATOM 1501 C C . VAL A 1 190 ? 6.123 22.537 -2.129 1.00 94.12 190 VAL A C 1
ATOM 1503 O O . VAL A 1 190 ? 6.521 22.778 -3.272 1.00 94.12 190 VAL A O 1
ATOM 1506 N N . TYR A 1 191 ? 5.133 21.696 -1.872 1.00 90.88 191 TYR A N 1
ATOM 1507 C CA . TYR A 1 191 ? 4.327 21.032 -2.878 1.00 90.88 191 TYR A CA 1
ATOM 1508 C C . TYR A 1 191 ? 2.850 21.316 -2.629 1.00 90.88 191 TYR A C 1
ATOM 1510 O O . TYR A 1 191 ? 2.408 21.315 -1.480 1.00 90.88 191 TYR A O 1
ATOM 1518 N N . ASP A 1 192 ? 2.100 21.492 -3.707 1.00 86.75 192 ASP A N 1
ATOM 1519 C CA . ASP A 1 192 ? 0.644 21.447 -3.688 1.00 86.75 192 ASP A CA 1
ATOM 1520 C C . ASP A 1 192 ? 0.172 19.996 -3.784 1.00 86.75 192 ASP A C 1
ATOM 1522 O O . ASP A 1 192 ? 0.787 19.180 -4.483 1.00 86.75 192 ASP A O 1
ATOM 1526 N N . PHE A 1 193 ? -0.919 19.683 -3.097 1.00 78.62 193 PHE A N 1
ATOM 1527 C CA . PHE A 1 193 ? -1.643 18.433 -3.248 1.00 78.62 193 PHE A CA 1
ATOM 1528 C C . PHE A 1 193 ? -2.873 18.662 -4.114 1.00 78.62 193 PHE A C 1
ATOM 1530 O O . PHE A 1 193 ? -3.979 18.881 -3.618 1.00 78.62 193 PHE A O 1
ATOM 1537 N N . VAL A 1 194 ? -2.696 18.519 -5.424 1.00 75.00 194 VAL A N 1
ATOM 1538 C CA . VAL A 1 194 ? -3.844 18.515 -6.325 1.00 75.00 194 VAL A CA 1
ATOM 1539 C C . VAL A 1 194 ? -4.516 17.154 -6.225 1.00 75.00 194 VAL A C 1
ATOM 1541 O O . VAL A 1 194 ? -3.921 16.116 -6.525 1.00 75.00 194 VAL A O 1
ATOM 1544 N N . ARG A 1 195 ? -5.759 17.171 -5.749 1.00 80.94 195 ARG A N 1
ATOM 1545 C CA . ARG A 1 195 ? -6.634 16.005 -5.660 1.00 80.94 195 ARG A CA 1
ATOM 1546 C C . ARG A 1 195 ? -7.550 16.019 -6.870 1.00 80.94 195 ARG A C 1
ATOM 1548 O O . ARG A 1 195 ? -8.413 16.882 -6.982 1.00 80.94 195 ARG A O 1
ATOM 1555 N N . GLU A 1 196 ? -7.352 15.067 -7.766 1.00 85.25 196 GLU A N 1
ATOM 1556 C CA . GLU A 1 196 ? -8.191 14.889 -8.947 1.00 85.25 196 GLU A CA 1
ATOM 1557 C C . GLU A 1 196 ? -9.050 13.643 -8.757 1.00 85.25 196 GLU A C 1
ATOM 1559 O O . GLU A 1 196 ? -8.555 12.599 -8.328 1.00 85.25 196 GLU A O 1
ATOM 1564 N N . MET A 1 197 ? -10.332 13.728 -9.098 1.00 88.81 197 MET A N 1
ATOM 1565 C CA . MET A 1 197 ? -11.161 12.534 -9.231 1.00 88.81 197 MET A CA 1
ATOM 1566 C C . MET A 1 197 ? -10.967 11.977 -10.637 1.00 88.81 197 MET A C 1
ATOM 1568 O O . MET A 1 197 ? -11.136 12.694 -11.622 1.00 88.81 197 MET A O 1
ATOM 1572 N N . LYS A 1 198 ? -10.598 10.701 -10.733 1.00 91.19 198 LYS A N 1
ATOM 1573 C CA . LYS A 1 198 ? -10.488 9.980 -12.002 1.00 91.19 198 LYS A CA 1
ATOM 1574 C C . LYS A 1 198 ? -11.417 8.782 -12.019 1.00 91.19 198 LYS A C 1
ATOM 1576 O O . LYS A 1 198 ? -11.572 8.095 -11.012 1.00 91.19 198 LYS A O 1
ATOM 1581 N N . GLU A 1 199 ? -11.993 8.513 -13.180 1.00 92.81 199 GLU A N 1
ATOM 1582 C CA . GLU A 1 199 ? -12.907 7.391 -13.359 1.00 92.81 199 GLU A CA 1
ATOM 1583 C C . GLU A 1 199 ? -12.175 6.117 -13.787 1.00 92.81 199 GLU A C 1
ATOM 1585 O O . GLU A 1 199 ? -11.242 6.127 -14.594 1.00 92.81 199 GLU A O 1
ATOM 1590 N N . LEU A 1 200 ? -12.625 4.996 -13.237 1.00 93.25 200 LEU A N 1
ATOM 1591 C CA . LEU A 1 200 ? -12.268 3.655 -13.660 1.00 93.25 200 LEU A CA 1
ATOM 1592 C C . LEU A 1 200 ? -13.228 3.182 -14.761 1.00 93.25 200 LEU A C 1
ATOM 1594 O O . LEU A 1 200 ? -14.392 3.583 -14.792 1.00 93.25 200 LEU A O 1
ATOM 1598 N N . PRO A 1 201 ? -12.787 2.271 -15.646 1.00 92.69 201 PRO A N 1
ATOM 1599 C CA . PRO A 1 201 ? -13.627 1.759 -16.728 1.00 92.69 201 PRO A CA 1
ATOM 1600 C C . PRO A 1 201 ? -14.713 0.763 -16.270 1.00 92.69 201 PRO A C 1
ATOM 1602 O O . PRO A 1 201 ? -15.381 0.181 -17.121 1.00 92.69 201 PRO A O 1
ATOM 1605 N N . PHE A 1 202 ? -14.866 0.550 -14.962 1.00 94.88 202 PHE A N 1
ATOM 1606 C CA . PHE A 1 202 ? -15.826 -0.329 -14.289 1.00 94.88 202 PHE A CA 1
ATOM 1607 C C . PHE A 1 202 ? -16.096 0.221 -12.877 1.00 94.88 202 PHE A C 1
ATOM 1609 O O . PHE A 1 202 ? -15.354 1.080 -12.393 1.00 94.88 202 PHE A O 1
ATOM 1616 N N . SER A 1 203 ? -17.133 -0.272 -12.205 1.00 97.06 203 SER A N 1
ATOM 1617 C CA . SER A 1 203 ? -17.450 0.097 -10.822 1.00 97.06 203 SER A CA 1
ATOM 1618 C C . SER A 1 203 ? -17.049 -1.002 -9.843 1.00 97.06 203 SER A C 1
ATOM 1620 O O . SER A 1 203 ? -17.118 -2.188 -10.160 1.00 97.06 203 SER A O 1
ATOM 1622 N N . ILE A 1 204 ? -16.676 -0.594 -8.634 1.00 97.88 204 ILE A N 1
ATOM 1623 C CA . ILE A 1 204 ? -16.538 -1.462 -7.467 1.00 97.88 204 ILE A CA 1
ATOM 1624 C C . ILE A 1 204 ? -17.717 -1.195 -6.540 1.00 97.88 204 ILE A C 1
ATOM 1626 O O . ILE A 1 204 ? -18.047 -0.037 -6.277 1.00 97.88 204 ILE A O 1
ATOM 1630 N N . LYS A 1 205 ? -18.348 -2.256 -6.047 1.00 96.94 205 LYS A N 1
ATOM 1631 C CA . LYS A 1 205 ? -19.364 -2.194 -4.997 1.00 96.94 205 LYS A CA 1
ATOM 1632 C C . LYS A 1 205 ? -18.824 -2.846 -3.731 1.00 96.94 205 LYS A C 1
ATOM 1634 O O . LYS A 1 205 ? -18.231 -3.916 -3.828 1.00 96.94 205 LYS A O 1
ATOM 1639 N N . LEU A 1 206 ? -19.049 -2.212 -2.583 1.00 95.06 206 LEU A N 1
ATOM 1640 C CA . LEU A 1 206 ? -18.832 -2.826 -1.275 1.00 95.06 206 LEU A CA 1
ATOM 1641 C C . LEU A 1 206 ? -20.148 -3.454 -0.814 1.00 95.06 206 LEU A C 1
ATOM 1643 O O . LEU A 1 206 ? -21.143 -2.745 -0.659 1.00 95.06 206 LEU A O 1
ATOM 1647 N N . ASN A 1 207 ? -20.168 -4.770 -0.633 1.00 89.38 207 ASN A N 1
ATOM 1648 C CA . ASN A 1 207 ? -21.317 -5.458 -0.050 1.00 89.38 207 ASN A CA 1
ATOM 1649 C C . ASN A 1 207 ? -21.278 -5.374 1.480 1.00 89.38 207 ASN A C 1
ATOM 1651 O O . ASN A 1 207 ? -22.278 -4.982 2.073 1.00 89.38 207 ASN A O 1
ATOM 1655 N N . ASP A 1 208 ? -20.124 -5.683 2.072 1.00 88.75 208 ASP A N 1
ATOM 1656 C CA . ASP A 1 208 ? -19.913 -5.815 3.517 1.00 88.75 208 ASP A CA 1
ATOM 1657 C C . ASP A 1 208 ? -18.457 -5.474 3.870 1.00 88.75 208 ASP A C 1
ATOM 1659 O O . ASP A 1 208 ? -17.540 -5.807 3.105 1.00 88.75 208 ASP A O 1
ATOM 1663 N N . PHE A 1 209 ? -18.237 -4.820 5.011 1.00 86.50 209 PHE A N 1
ATOM 1664 C CA . PHE A 1 209 ? -16.927 -4.716 5.643 1.00 86.50 209 PHE A CA 1
ATOM 1665 C C . PHE A 1 209 ? -16.992 -5.267 7.068 1.00 86.50 209 PHE A C 1
ATOM 1667 O O . PHE A 1 209 ? -17.768 -4.814 7.905 1.00 86.50 209 PHE A O 1
ATOM 1674 N N . ARG A 1 210 ? -16.096 -6.202 7.382 1.00 82.75 210 ARG A N 1
ATOM 1675 C CA . ARG A 1 210 ? -16.042 -6.829 8.704 1.00 82.75 210 ARG A CA 1
ATOM 1676 C C . ARG A 1 210 ? -14.618 -6.960 9.218 1.00 82.75 210 ARG A C 1
ATOM 1678 O O . ARG A 1 210 ? -13.663 -7.093 8.453 1.00 82.75 210 ARG A O 1
ATOM 1685 N N . MET A 1 211 ? -14.499 -6.928 10.541 1.00 82.19 211 MET A N 1
ATOM 1686 C CA . MET A 1 211 ? -13.268 -7.236 11.261 1.00 82.19 211 MET A CA 1
ATOM 1687 C C . MET A 1 211 ? -13.419 -8.600 11.918 1.00 82.19 211 MET A C 1
ATOM 1689 O O . MET A 1 211 ? -14.387 -8.837 12.643 1.00 82.19 211 MET A O 1
ATOM 1693 N N . GLU A 1 212 ? -12.455 -9.473 11.675 1.00 80.12 212 GLU A N 1
ATOM 1694 C CA . GLU A 1 212 ? -12.328 -10.741 12.379 1.00 80.12 212 GLU A CA 1
ATOM 1695 C C . GLU A 1 212 ? -11.311 -10.589 13.506 1.00 80.12 212 GLU A C 1
ATOM 1697 O O . GLU A 1 212 ? -10.360 -9.813 13.414 1.00 80.12 212 GLU A O 1
ATOM 1702 N N . TYR A 1 213 ? -11.528 -11.303 14.601 1.00 76.88 213 TYR A N 1
ATOM 1703 C CA . TYR A 1 213 ? -10.710 -11.212 15.802 1.00 76.88 213 TYR A CA 1
ATOM 1704 C C . TYR A 1 213 ? -10.104 -12.579 16.084 1.00 76.88 213 TYR A C 1
ATOM 1706 O O . TYR A 1 213 ? -10.775 -13.593 15.902 1.00 76.88 213 TYR A O 1
ATOM 1714 N N . TYR A 1 214 ? -8.863 -12.616 16.574 1.00 68.38 214 TYR A N 1
ATOM 1715 C CA . TYR A 1 214 ? -8.328 -13.860 17.122 1.00 68.38 214 TYR A CA 1
ATOM 1716 C C . TYR A 1 214 ? -9.238 -14.362 18.248 1.00 68.38 214 TYR A C 1
ATOM 1718 O O . TYR A 1 214 ? -9.694 -13.572 19.077 1.00 68.38 214 TYR A O 1
ATOM 1726 N N . ASP A 1 215 ? -9.453 -15.672 18.311 1.00 60.09 215 ASP A N 1
ATOM 1727 C CA . ASP A 1 215 ? -10.106 -16.298 19.454 1.00 60.09 215 ASP A CA 1
ATOM 1728 C C . ASP A 1 215 ? -9.205 -16.135 20.691 1.00 60.09 215 ASP A C 1
ATOM 1730 O O . ASP A 1 215 ? -8.148 -16.759 20.800 1.00 60.09 215 ASP A O 1
ATOM 1734 N N . TYR A 1 216 ? -9.589 -15.255 21.618 1.00 62.44 216 TYR A N 1
ATOM 1735 C CA . TYR A 1 216 ? -8.911 -15.126 22.912 1.00 62.44 216 TYR A CA 1
ATOM 1736 C C . TYR A 1 216 ? -9.395 -16.195 23.891 1.00 62.44 216 TYR A C 1
ATOM 1738 O O . TYR A 1 216 ? -10.524 -16.677 23.800 1.00 62.44 216 TYR A O 1
ATOM 1746 N N . GLU A 1 217 ? -8.545 -16.517 24.874 1.00 63.69 217 GLU A N 1
ATOM 1747 C CA . GLU A 1 217 ? -8.940 -17.291 26.054 1.00 63.69 217 GLU A CA 1
ATOM 1748 C C . GLU A 1 217 ? -10.249 -16.738 26.637 1.00 63.69 217 GLU A C 1
ATOM 1750 O O . GLU A 1 217 ? -10.428 -15.520 26.763 1.00 63.69 217 GLU A O 1
ATOM 1755 N N . ALA A 1 218 ? -11.173 -17.642 26.977 1.00 74.19 218 ALA A N 1
ATOM 1756 C CA . ALA A 1 218 ? -12.467 -17.280 27.540 1.00 74.19 218 ALA A CA 1
ATOM 1757 C C . ALA A 1 218 ? -12.283 -16.345 28.754 1.00 74.19 218 ALA A C 1
ATOM 1759 O O . ALA A 1 218 ? -11.354 -16.556 29.539 1.00 74.19 218 ALA A O 1
ATOM 1760 N N . PRO A 1 219 ? -13.153 -15.330 28.944 1.00 85.69 219 PRO A N 1
ATOM 1761 C CA . PRO A 1 219 ? -13.056 -14.429 30.085 1.00 85.69 219 PRO A CA 1
ATOM 1762 C C . PRO A 1 219 ? -12.936 -15.209 31.395 1.00 85.69 219 PRO A C 1
ATOM 1764 O O . PRO A 1 219 ? -13.648 -16.195 31.599 1.00 85.69 219 PRO A O 1
ATOM 1767 N N . TYR A 1 220 ? -12.067 -14.756 32.293 1.00 89.94 220 TYR A N 1
ATOM 1768 C CA . TYR A 1 220 ? -11.788 -15.436 33.555 1.00 89.94 220 TYR A CA 1
ATOM 1769 C C . TYR A 1 220 ? -11.775 -14.459 34.733 1.00 89.94 220 TYR A C 1
ATOM 1771 O O . TYR A 1 220 ? -11.574 -13.253 34.583 1.00 89.94 220 TYR A O 1
ATOM 1779 N N . LEU A 1 221 ? -12.040 -14.983 35.925 1.00 90.88 221 LEU A N 1
ATOM 1780 C CA . LEU A 1 221 ? -11.914 -14.264 37.185 1.00 90.88 221 LEU A CA 1
ATOM 1781 C C . LEU A 1 221 ? -10.580 -14.647 37.830 1.00 90.88 221 LEU A C 1
ATOM 1783 O O . LEU A 1 221 ? -10.323 -15.824 38.081 1.00 90.88 221 LEU A O 1
ATOM 1787 N N . GLU A 1 222 ? -9.748 -13.646 38.095 1.00 91.38 222 GLU A N 1
ATOM 1788 C CA . GLU A 1 222 ? -8.541 -13.768 38.907 1.00 91.38 222 GLU A CA 1
ATOM 1789 C C . GLU A 1 222 ? -8.861 -13.497 40.373 1.00 91.38 222 GLU A C 1
ATOM 1791 O O . GLU A 1 222 ? -9.496 -12.493 40.711 1.00 91.38 222 GLU A O 1
ATOM 1796 N N . ILE A 1 223 ? -8.404 -14.399 41.236 1.00 88.81 223 ILE A N 1
ATOM 1797 C CA . ILE A 1 223 ? -8.618 -14.349 42.678 1.00 88.81 223 ILE A CA 1
ATOM 1798 C C . ILE A 1 223 ? -7.256 -14.446 43.362 1.00 88.81 223 ILE A C 1
ATOM 1800 O O . ILE A 1 223 ? -6.539 -15.436 43.217 1.00 88.81 223 ILE A O 1
ATOM 1804 N N . GLU A 1 224 ? -6.897 -13.402 44.103 1.00 87.81 224 GLU A N 1
ATOM 1805 C CA . GLU A 1 224 ? -5.658 -13.306 44.874 1.00 87.81 224 GLU A CA 1
ATOM 1806 C C . GLU A 1 224 ? -6.011 -13.154 46.362 1.00 87.81 224 GLU A C 1
ATOM 1808 O O . GLU A 1 224 ? -6.607 -12.161 46.787 1.00 87.81 224 GLU A O 1
ATOM 1813 N N . VAL A 1 225 ? -5.675 -14.175 47.151 1.00 83.94 225 VAL A N 1
ATOM 1814 C CA . VAL A 1 225 ? -5.826 -14.198 48.614 1.00 83.94 225 VAL A CA 1
ATOM 1815 C C . VAL A 1 225 ? -4.456 -13.953 49.243 1.00 83.94 225 VAL A C 1
ATOM 1817 O O . VAL A 1 225 ? -3.467 -14.550 48.818 1.00 83.94 225 VAL A O 1
ATOM 1820 N N . THR A 1 226 ? -4.381 -13.096 50.264 1.00 75.56 226 THR A N 1
ATOM 1821 C CA . THR A 1 226 ? -3.129 -12.771 50.965 1.00 75.56 226 THR A CA 1
ATOM 1822 C C . THR A 1 226 ? -2.416 -14.041 51.441 1.00 75.56 226 THR A C 1
ATOM 1824 O O . THR A 1 226 ? -2.956 -14.797 52.242 1.00 75.56 226 THR A O 1
ATOM 1827 N N . GLY A 1 227 ? -1.197 -14.278 50.945 1.00 72.06 227 GLY A N 1
ATOM 1828 C CA . GLY A 1 227 ? -0.390 -15.455 51.298 1.00 72.06 227 GLY A CA 1
ATOM 1829 C C . GLY A 1 227 ? -0.675 -16.727 50.486 1.00 72.06 227 GLY A C 1
ATOM 1830 O O . GLY A 1 227 ? -0.031 -17.742 50.734 1.00 72.06 227 GLY A O 1
ATOM 1831 N N . SER A 1 228 ? -1.585 -16.684 49.507 1.00 76.81 228 SER A N 1
ATOM 1832 C CA . SER A 1 228 ? -1.877 -17.790 48.578 1.00 76.81 228 SER A CA 1
ATOM 1833 C C . SER A 1 228 ? -1.411 -17.476 47.150 1.00 76.81 228 SER A C 1
ATOM 1835 O O . SER A 1 228 ? -1.159 -16.322 46.806 1.00 76.81 228 SER A O 1
ATOM 1837 N N . GLN A 1 229 ? -1.291 -18.499 46.296 1.00 79.69 229 GLN A N 1
ATOM 1838 C CA . GLN A 1 229 ? -1.060 -18.287 44.862 1.00 79.69 229 GLN A CA 1
ATOM 1839 C C . GLN A 1 229 ? -2.298 -17.694 44.176 1.00 79.69 229 GLN A C 1
ATOM 1841 O O . GLN A 1 229 ? -3.429 -17.979 44.566 1.00 79.69 229 GLN A O 1
ATOM 1846 N N . LEU A 1 230 ? -2.065 -16.912 43.118 1.00 85.94 230 LEU A N 1
ATOM 1847 C CA . LEU A 1 230 ? -3.107 -16.419 42.219 1.00 85.94 230 LEU A CA 1
ATOM 1848 C C . LEU A 1 230 ? -3.858 -17.598 41.587 1.00 85.94 230 LEU A C 1
ATOM 1850 O O . LEU A 1 230 ? -3.245 -18.467 40.965 1.00 85.94 230 LEU A O 1
ATOM 1854 N N . GLN A 1 231 ? -5.183 -17.595 41.705 1.00 89.00 231 GLN A N 1
ATOM 1855 C CA . GLN A 1 231 ? -6.058 -18.598 41.104 1.00 89.00 231 GLN A CA 1
ATOM 1856 C C . GLN A 1 231 ? -6.921 -17.974 40.006 1.00 89.00 231 GLN A C 1
ATOM 1858 O O . GLN A 1 231 ? -7.282 -16.797 40.067 1.00 89.00 231 GLN A O 1
ATOM 1863 N N . ARG A 1 232 ? -7.247 -18.776 38.987 1.00 90.25 232 ARG A N 1
ATOM 1864 C CA . ARG A 1 232 ? -8.075 -18.380 37.843 1.00 90.25 232 ARG A CA 1
ATOM 1865 C C . ARG A 1 232 ? -9.212 -19.369 37.661 1.00 90.25 232 ARG A C 1
ATOM 1867 O O . ARG A 1 232 ? -8.968 -20.572 37.613 1.00 90.25 232 ARG A O 1
ATOM 1874 N N . ILE A 1 233 ? -10.427 -18.856 37.509 1.00 90.81 233 ILE A N 1
ATOM 1875 C CA . ILE A 1 233 ? -11.596 -19.651 37.120 1.00 90.81 233 ILE A CA 1
ATOM 1876 C C . ILE A 1 233 ? -12.264 -19.038 35.890 1.00 90.81 233 ILE A C 1
ATOM 1878 O O . ILE A 1 233 ? -12.240 -17.811 35.749 1.00 90.81 233 ILE A O 1
ATOM 1882 N N . PRO A 1 234 ? -12.892 -19.842 35.014 1.00 91.38 234 PRO A N 1
ATOM 1883 C CA . PRO A 1 234 ? -13.731 -19.309 33.950 1.00 91.38 234 PRO A CA 1
ATOM 1884 C C . PRO A 1 234 ? -14.766 -18.346 34.531 1.00 91.38 234 PRO A C 1
ATOM 1886 O O . PRO A 1 234 ? -15.412 -18.638 35.540 1.00 91.38 234 PRO A O 1
ATOM 1889 N N . ALA A 1 235 ? -14.931 -17.184 33.907 1.00 91.19 235 ALA A N 1
ATOM 1890 C CA . ALA A 1 235 ? -15.923 -16.214 34.327 1.00 91.19 235 ALA A CA 1
ATOM 1891 C C . ALA A 1 235 ? -17.288 -16.668 33.813 1.00 91.19 235 ALA A C 1
ATOM 1893 O O . ALA A 1 235 ? -17.812 -16.073 32.880 1.00 91.19 235 ALA A O 1
ATOM 1894 N N . GLU A 1 236 ? -17.861 -17.727 34.381 1.00 91.88 236 GLU A N 1
ATOM 1895 C CA . GLU A 1 236 ? -19.189 -18.257 34.056 1.00 91.88 236 GLU A CA 1
ATOM 1896 C C . GLU A 1 236 ? -20.089 -18.274 35.291 1.00 91.88 236 GLU A C 1
ATOM 1898 O O . GLU A 1 236 ? -19.628 -18.492 36.410 1.00 91.88 236 GLU A O 1
ATOM 1903 N N . ILE A 1 237 ? -21.388 -18.024 35.096 1.00 94.62 237 ILE A N 1
ATOM 1904 C CA . ILE A 1 237 ? -22.350 -18.047 36.204 1.00 94.62 237 ILE A CA 1
ATOM 1905 C C . ILE A 1 237 ? -22.413 -19.472 36.756 1.00 94.62 237 ILE A C 1
ATOM 1907 O O . ILE A 1 237 ? -22.561 -20.431 36.005 1.00 94.62 237 ILE A O 1
ATOM 1911 N N . GLY A 1 238 ? -22.314 -19.599 38.076 1.00 92.56 238 GLY A N 1
ATOM 1912 C CA . GLY A 1 238 ? -22.318 -20.875 38.780 1.00 92.56 238 GLY A CA 1
ATOM 1913 C C . GLY A 1 238 ? -20.930 -21.414 39.121 1.00 92.56 238 GLY A C 1
ATOM 1914 O O . GLY A 1 238 ? -20.853 -22.264 40.005 1.00 92.56 238 GLY A O 1
ATOM 1915 N N . GLN A 1 239 ? -19.857 -20.904 38.506 1.00 92.75 239 GLN A N 1
ATOM 1916 C CA . GLN A 1 239 ? -18.489 -21.296 38.857 1.00 92.75 239 GLN A CA 1
ATOM 1917 C C . GLN A 1 239 ? -18.167 -20.893 40.297 1.00 92.75 239 GLN A C 1
ATOM 1919 O O . GLN A 1 239 ? -18.504 -19.786 40.734 1.00 92.75 239 GLN A O 1
ATOM 1924 N N . GLN A 1 240 ? -17.524 -21.806 41.023 1.00 92.06 240 GLN A N 1
ATOM 1925 C CA . GLN A 1 240 ? -17.194 -21.656 42.436 1.00 92.06 240 GLN A CA 1
ATOM 1926 C C . GLN A 1 240 ? -15.716 -21.969 42.674 1.00 92.06 240 GLN A C 1
ATOM 1928 O O . GLN A 1 240 ? -15.139 -22.826 42.007 1.00 92.06 240 GLN A O 1
ATOM 1933 N N . LEU A 1 241 ? -15.119 -21.282 43.642 1.00 89.81 241 LEU A N 1
ATOM 1934 C CA . LEU A 1 241 ? -13.746 -21.488 44.077 1.00 89.81 241 LEU A CA 1
ATOM 1935 C C . LEU A 1 241 ? -13.672 -21.465 45.603 1.00 89.81 241 LEU A C 1
ATOM 1937 O O . LEU A 1 241 ? -14.316 -20.635 46.251 1.00 89.81 241 LEU A O 1
ATOM 1941 N N . ASP A 1 242 ? -12.879 -22.369 46.164 1.00 87.94 242 ASP A N 1
ATOM 1942 C CA . ASP A 1 242 ? -12.520 -22.345 47.578 1.00 87.94 242 ASP A CA 1
ATOM 1943 C C . ASP A 1 242 ? -11.434 -21.284 47.810 1.00 87.94 242 ASP A C 1
ATOM 1945 O O . ASP A 1 242 ? -10.368 -21.329 47.199 1.00 87.94 242 ASP A O 1
ATOM 1949 N N . LEU A 1 243 ? -11.726 -20.310 48.670 1.00 85.44 243 LEU A N 1
ATOM 1950 C CA . LEU A 1 243 ? -10.817 -19.223 49.033 1.00 85.44 243 LEU A CA 1
ATOM 1951 C C . LEU A 1 243 ? -9.906 -19.594 50.215 1.00 85.44 243 LEU A C 1
ATOM 1953 O O . LEU A 1 243 ? -9.038 -18.800 50.580 1.00 85.44 243 LEU A O 1
ATOM 1957 N N . GLY A 1 244 ? -10.105 -20.765 50.828 1.00 80.94 244 GLY A N 1
ATOM 1958 C CA . GLY A 1 244 ? -9.373 -21.231 52.000 1.00 80.94 244 GLY A CA 1
ATOM 1959 C C . GLY A 1 244 ? -10.100 -20.978 53.325 1.00 80.94 244 GLY A C 1
ATOM 1960 O O . GLY A 1 244 ? -11.056 -20.205 53.421 1.00 80.94 244 GLY A O 1
ATOM 1961 N N . GLY A 1 245 ? -9.611 -21.647 54.377 1.00 71.56 245 GLY A N 1
ATOM 1962 C CA . GLY A 1 245 ? -10.334 -21.893 55.632 1.00 71.56 245 GLY A CA 1
ATOM 1963 C C . GLY A 1 245 ? -10.821 -20.676 56.428 1.00 71.56 245 GLY A C 1
ATOM 1964 O O . GLY A 1 245 ? -11.705 -20.846 57.258 1.00 71.56 245 GLY A O 1
ATOM 1965 N N . GLU A 1 246 ? -10.305 -19.469 56.180 1.00 76.94 246 GLU A N 1
ATOM 1966 C CA . GLU A 1 246 ? -10.784 -18.237 56.834 1.00 76.94 246 GLU A CA 1
ATOM 1967 C C . GLU A 1 246 ? -11.771 -17.427 55.973 1.00 76.94 246 GLU A C 1
ATOM 1969 O O . GLU A 1 246 ? -12.557 -16.647 56.506 1.00 76.94 246 GLU A O 1
ATOM 1974 N N . LEU A 1 247 ? -11.769 -17.619 54.649 1.00 80.44 247 LEU A N 1
ATOM 1975 C CA . LEU A 1 247 ? -12.554 -16.820 53.697 1.00 80.44 247 LEU A CA 1
ATOM 1976 C C . LEU A 1 247 ? -13.747 -17.580 53.101 1.00 80.44 247 LEU A C 1
ATOM 1978 O O . LEU A 1 247 ? -14.686 -16.948 52.616 1.00 80.44 247 LEU A O 1
ATOM 1982 N N . GLY A 1 248 ? -13.739 -18.914 53.170 1.00 88.94 248 GLY A N 1
ATOM 1983 C CA . GLY A 1 248 ? -14.826 -19.766 52.692 1.00 88.94 248 GLY A CA 1
ATOM 1984 C C . GLY A 1 248 ? -14.831 -19.902 51.170 1.00 88.94 248 GLY A C 1
ATOM 1985 O O . GLY A 1 248 ? -13.788 -20.140 50.576 1.00 88.94 248 GLY A O 1
ATOM 1986 N N . THR A 1 249 ? -15.986 -19.774 50.512 1.00 91.88 249 THR A N 1
ATOM 1987 C CA . THR A 1 249 ? -16.102 -20.022 49.058 1.00 91.88 249 THR A CA 1
ATOM 1988 C C . THR A 1 249 ? -16.645 -18.824 48.292 1.00 91.88 249 THR A C 1
ATOM 1990 O O . THR A 1 249 ? -17.606 -18.201 48.740 1.00 91.88 249 THR A O 1
ATOM 1993 N N . ALA A 1 250 ? -16.090 -18.551 47.110 1.00 92.19 250 ALA A N 1
ATOM 1994 C CA . ALA A 1 250 ? -16.592 -17.556 46.164 1.00 92.19 250 ALA A CA 1
ATOM 1995 C C . ALA A 1 250 ? -17.382 -18.223 45.038 1.00 92.19 250 ALA A C 1
ATOM 1997 O O . ALA A 1 250 ? -16.904 -19.192 44.455 1.00 92.19 250 ALA A O 1
ATOM 1998 N N . LYS A 1 251 ? -18.544 -17.672 44.680 1.00 95.25 251 LYS A N 1
ATOM 1999 C CA . LYS A 1 251 ? -19.370 -18.125 43.556 1.00 95.25 251 LYS A CA 1
ATOM 2000 C C . LYS A 1 251 ? -19.772 -16.959 42.665 1.00 95.25 251 LYS A C 1
ATOM 2002 O O . LYS A 1 251 ? -20.266 -15.948 43.154 1.00 95.25 251 LYS A O 1
ATOM 2007 N N . ILE A 1 252 ? -19.622 -17.116 41.353 1.00 95.88 252 ILE A N 1
ATOM 2008 C CA . ILE A 1 252 ? -20.112 -16.136 40.377 1.00 95.88 252 ILE A CA 1
ATOM 2009 C C . ILE A 1 252 ? -21.623 -16.319 40.227 1.00 95.88 252 ILE A C 1
ATOM 2011 O O . ILE A 1 252 ? -22.082 -17.382 39.805 1.00 95.88 252 ILE A O 1
ATOM 2015 N N . VAL A 1 253 ? -22.405 -15.291 40.552 1.00 96.25 253 VAL A N 1
ATOM 2016 C CA . VAL A 1 253 ? -23.878 -15.374 40.544 1.00 96.25 253 VAL A CA 1
ATOM 2017 C C . VAL A 1 253 ? -24.526 -14.559 39.435 1.00 96.25 253 VAL A C 1
ATOM 2019 O O . VAL A 1 253 ? -25.621 -14.900 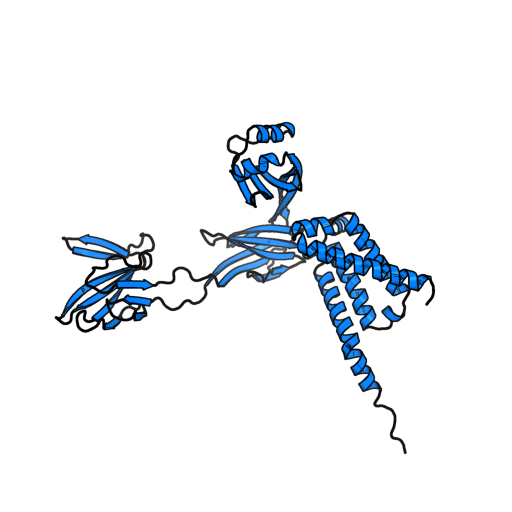38.991 1.00 96.25 253 VAL A O 1
ATOM 2022 N N . ARG A 1 254 ? -23.851 -13.518 38.938 1.00 95.38 254 ARG A N 1
ATOM 2023 C CA . ARG A 1 254 ? -24.386 -12.661 37.876 1.00 95.38 254 ARG A CA 1
ATOM 2024 C C . ARG A 1 254 ? -23.276 -12.031 37.043 1.00 95.38 254 ARG A C 1
ATOM 2026 O O . ARG A 1 254 ? -22.169 -11.802 37.531 1.00 95.38 254 ARG A O 1
ATOM 2033 N N . LYS A 1 255 ? -23.598 -11.746 35.783 1.00 94.31 255 LYS A N 1
ATOM 2034 C CA . LYS A 1 255 ? -22.768 -10.991 34.839 1.00 94.31 255 LYS A CA 1
ATOM 2035 C C . LYS A 1 255 ? -23.496 -9.721 34.424 1.00 94.31 255 LYS A C 1
ATOM 2037 O O . LYS A 1 255 ? -24.714 -9.750 34.269 1.00 94.31 255 LYS A O 1
ATOM 2042 N N . PHE A 1 256 ? -22.730 -8.661 34.215 1.00 92.56 256 PHE A N 1
ATOM 2043 C CA . PHE A 1 256 ? -23.192 -7.384 33.688 1.00 92.56 256 PHE A CA 1
ATOM 2044 C C . PHE A 1 256 ? -22.315 -6.993 32.506 1.00 92.56 256 PHE A C 1
ATOM 2046 O O . PHE A 1 256 ? -21.103 -7.207 32.548 1.00 92.56 256 PHE A O 1
ATOM 2053 N N . GLU A 1 257 ? -22.906 -6.375 31.491 1.00 87.06 257 GLU A N 1
ATOM 2054 C CA . GLU A 1 257 ? -22.169 -5.738 30.390 1.00 87.06 257 GLU A CA 1
ATOM 2055 C C . GLU A 1 257 ? -22.038 -4.217 30.589 1.00 87.06 257 GLU A C 1
ATOM 2057 O O . GLU A 1 257 ? -21.051 -3.602 30.183 1.00 87.06 257 GLU A O 1
ATOM 2062 N N . ARG A 1 258 ? -23.025 -3.603 31.242 1.00 85.75 258 ARG A N 1
ATOM 2063 C CA . ARG A 1 258 ? -23.212 -2.168 31.500 1.00 85.75 258 ARG A CA 1
ATOM 2064 C C . ARG A 1 258 ? -23.664 -1.984 32.953 1.00 85.75 258 ARG A C 1
ATOM 2066 O O . ARG A 1 258 ? -24.762 -1.501 33.236 1.00 85.75 258 ARG A O 1
ATOM 2073 N N . PHE A 1 259 ? -22.802 -2.391 33.885 1.00 90.50 259 PHE A N 1
ATOM 2074 C CA . PHE A 1 259 ? -23.078 -2.316 35.317 1.00 90.50 259 PHE A CA 1
ATOM 2075 C C . PHE A 1 259 ? -23.401 -0.889 35.779 1.00 90.50 259 PHE A C 1
ATOM 2077 O O . PHE A 1 259 ? -22.629 0.048 35.553 1.00 90.50 259 PHE A O 1
ATOM 2084 N N . LYS A 1 260 ? -24.489 -0.756 36.542 1.00 88.56 260 LYS A N 1
ATOM 2085 C CA . LYS A 1 260 ? -24.750 0.378 37.428 1.00 88.56 260 LYS A CA 1
ATOM 2086 C C . LYS A 1 260 ? -25.222 -0.091 38.794 1.00 88.56 260 LYS A C 1
ATOM 2088 O O . LYS A 1 260 ? -25.696 -1.210 38.964 1.00 88.56 260 LYS A O 1
ATOM 2093 N N . MET A 1 261 ? -25.111 0.806 39.769 1.00 86.25 261 MET A N 1
ATOM 2094 C CA . MET A 1 261 ? -25.582 0.571 41.126 1.00 86.25 261 MET A CA 1
ATOM 2095 C C . MET A 1 261 ? -26.338 1.795 41.645 1.00 86.25 261 MET A C 1
ATOM 2097 O O . MET A 1 261 ? -25.847 2.919 41.527 1.00 86.25 261 MET A O 1
ATOM 2101 N N . SER A 1 262 ? -27.531 1.569 42.196 1.00 85.94 262 SER A N 1
ATOM 2102 C CA . SER A 1 262 ? -28.359 2.561 42.894 1.00 85.94 262 SER A CA 1
ATOM 2103 C C . SER A 1 262 ? -28.370 2.284 44.399 1.00 85.94 262 SER A C 1
ATOM 2105 O O . SER A 1 262 ? -28.021 1.191 44.855 1.00 85.94 262 SER A O 1
ATOM 2107 N N . LEU A 1 263 ? -28.752 3.297 45.180 1.00 86.50 263 LEU A N 1
ATOM 2108 C CA . LEU A 1 263 ? -29.077 3.138 46.593 1.00 86.50 263 LEU A CA 1
ATOM 2109 C C . LEU A 1 263 ? -30.602 3.210 46.735 1.00 86.50 263 LEU A C 1
ATOM 2111 O O . LEU A 1 263 ? -31.185 4.271 46.524 1.00 86.50 263 LEU A O 1
ATOM 2115 N N . GLU A 1 264 ? -31.232 2.093 47.080 1.00 87.12 264 GLU A N 1
ATOM 2116 C CA . GLU A 1 264 ? -32.680 1.976 47.280 1.00 87.12 264 GLU A CA 1
ATOM 2117 C C . GLU A 1 264 ? -32.931 1.515 48.716 1.00 87.12 264 GLU A C 1
ATOM 2119 O O . GLU A 1 264 ? -32.376 0.508 49.154 1.00 87.12 264 GLU A O 1
ATOM 2124 N N . ASP A 1 265 ? -33.694 2.292 49.490 1.00 83.62 265 ASP A N 1
ATOM 2125 C CA . ASP A 1 265 ? -33.983 2.030 50.910 1.00 83.62 265 ASP A CA 1
ATOM 2126 C C . ASP A 1 265 ? -32.733 1.736 51.767 1.00 83.62 265 ASP A C 1
ATOM 2128 O O . ASP A 1 265 ? -32.721 0.871 52.644 1.00 83.62 265 ASP A O 1
ATOM 2132 N N . GLY A 1 266 ? -31.634 2.447 51.485 1.00 78.38 266 GLY A N 1
ATOM 2133 C CA . GLY A 1 266 ? -30.352 2.273 52.177 1.00 78.38 266 GLY A CA 1
ATOM 2134 C C . GLY A 1 266 ? -29.570 1.019 51.770 1.00 78.38 266 GLY A C 1
ATOM 2135 O O . GLY A 1 266 ? -28.502 0.767 52.328 1.00 78.38 266 GLY A O 1
ATOM 2136 N N . LYS A 1 267 ? -30.055 0.245 50.793 1.00 81.19 267 LYS A N 1
ATOM 2137 C CA . LYS A 1 267 ? -29.381 -0.934 50.240 1.00 81.19 267 LYS A CA 1
ATOM 2138 C C . LYS A 1 267 ? -28.795 -0.625 48.867 1.00 81.19 267 LYS A C 1
ATOM 2140 O O . LYS A 1 267 ? -29.397 0.067 48.053 1.00 81.19 267 LYS A O 1
ATOM 2145 N N . GLN A 1 268 ? -27.608 -1.161 48.605 1.00 83.19 268 GLN A N 1
ATOM 2146 C CA . GLN A 1 268 ? -26.989 -1.101 47.284 1.00 83.19 268 GLN A CA 1
ATOM 2147 C C . GLN A 1 268 ? -27.644 -2.135 46.363 1.00 83.19 268 GLN A C 1
ATOM 2149 O O . GLN A 1 268 ? -27.645 -3.326 46.678 1.00 83.19 268 GLN A O 1
ATOM 2154 N N . VAL A 1 269 ? -28.183 -1.684 45.231 1.00 88.56 269 VAL A N 1
ATOM 2155 C CA . VAL A 1 269 ? -28.850 -2.532 44.236 1.00 88.56 269 VAL A CA 1
AT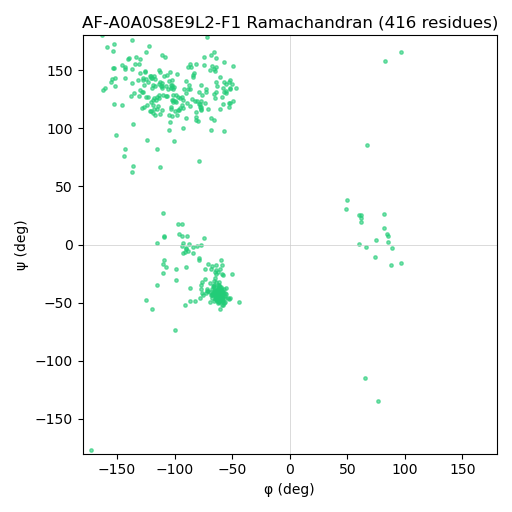OM 2156 C C . VAL A 1 269 ? -28.117 -2.404 42.904 1.00 88.56 269 VAL A C 1
ATOM 2158 O O . VAL A 1 269 ? -28.073 -1.331 42.305 1.00 88.56 269 VAL A O 1
ATOM 2161 N N . ALA A 1 270 ? -27.516 -3.501 42.441 1.00 91.00 270 ALA A N 1
ATOM 2162 C CA . ALA A 1 270 ? -26.843 -3.559 41.147 1.00 91.00 270 ALA A CA 1
ATOM 2163 C C . ALA A 1 270 ? -27.810 -3.945 40.017 1.00 91.00 270 ALA A C 1
ATOM 2165 O O . ALA A 1 270 ? -28.564 -4.923 40.116 1.00 91.00 270 ALA A O 1
ATOM 2166 N N . PHE A 1 271 ? -27.747 -3.217 38.904 1.00 91.69 271 PHE A N 1
ATOM 2167 C CA . PHE A 1 271 ? -28.594 -3.428 37.734 1.00 91.69 271 PHE A CA 1
ATOM 2168 C C . PHE A 1 271 ? -27.834 -3.243 36.413 1.00 91.69 271 PHE A C 1
ATOM 2170 O O . PHE A 1 271 ? -26.755 -2.655 36.362 1.00 91.69 271 PHE A O 1
ATOM 2177 N N . GLU A 1 272 ? -28.400 -3.808 35.347 1.00 91.31 272 GLU A N 1
ATOM 2178 C CA . GLU A 1 272 ? -27.918 -3.647 33.973 1.00 91.31 272 GLU A CA 1
ATOM 2179 C C . GLU A 1 272 ? -28.554 -2.377 33.398 1.00 91.31 272 GLU A C 1
ATOM 2181 O O . GLU A 1 272 ? -29.782 -2.294 33.351 1.00 91.31 272 GLU A O 1
ATOM 2186 N N . ASP A 1 273 ? -27.757 -1.381 33.003 1.00 86.19 273 ASP A N 1
ATOM 2187 C CA . ASP A 1 273 ? -28.266 -0.153 32.379 1.00 86.19 273 ASP A CA 1
ATOM 2188 C C . ASP A 1 273 ? -28.317 -0.333 30.847 1.00 86.19 273 ASP A C 1
ATOM 2190 O O . ASP A 1 273 ? -27.260 -0.335 30.205 1.00 86.19 273 ASP A O 1
ATOM 2194 N N . PRO A 1 274 ? -29.508 -0.445 30.218 1.00 79.31 274 PRO A N 1
ATOM 2195 C CA . PRO A 1 274 ? -29.626 -0.664 28.773 1.00 79.31 274 PRO A CA 1
ATOM 2196 C C . PRO A 1 274 ? -29.007 0.458 27.930 1.00 79.31 274 PRO A C 1
ATOM 2198 O O . PRO A 1 274 ? -28.679 0.248 26.762 1.00 79.31 274 PRO A O 1
ATOM 2201 N N . HIS A 1 275 ? -28.848 1.649 28.515 1.00 76.44 275 HIS A N 1
ATOM 2202 C CA . HIS A 1 275 ? -28.332 2.843 27.850 1.00 76.44 275 HIS A CA 1
ATOM 2203 C C . HIS A 1 275 ? -26.992 3.324 28.436 1.00 76.44 275 HIS A C 1
ATOM 2205 O O . HIS A 1 275 ? -26.452 4.332 27.980 1.00 76.44 275 HIS A O 1
ATOM 2211 N N . GLY A 1 276 ? -26.442 2.624 29.433 1.00 69.00 276 GLY A N 1
ATOM 2212 C CA . GLY A 1 276 ? -25.188 2.984 30.098 1.00 69.00 276 GLY A CA 1
ATOM 2213 C C . GLY A 1 276 ? -23.955 2.682 29.247 1.00 69.00 276 GLY A C 1
ATOM 2214 O O . GLY A 1 276 ? -24.014 1.880 28.321 1.00 69.00 276 GLY A O 1
ATOM 2215 N N . ASN A 1 277 ? -22.806 3.289 29.548 1.00 70.50 277 ASN A N 1
ATOM 2216 C CA . ASN A 1 277 ? -21.545 2.913 28.897 1.00 70.50 277 ASN A CA 1
ATOM 2217 C C . ASN A 1 277 ? -21.137 1.475 29.281 1.00 70.50 277 ASN A C 1
ATOM 2219 O O . ASN A 1 277 ? -21.472 1.041 30.386 1.00 70.50 277 ASN A O 1
ATOM 2223 N N . PRO A 1 278 ? -20.410 0.738 28.413 1.00 78.75 278 PRO A N 1
ATOM 2224 C CA . PRO A 1 278 ? -19.893 -0.583 28.756 1.00 78.75 278 PRO A CA 1
ATOM 2225 C C . PRO A 1 278 ? -19.095 -0.535 30.059 1.00 78.75 278 PRO A C 1
ATOM 2227 O O . PRO A 1 278 ? -18.126 0.211 30.181 1.00 78.75 278 PRO A O 1
ATOM 2230 N N . MET A 1 279 ? -19.525 -1.336 31.026 1.00 83.12 279 MET A N 1
ATOM 2231 C CA . MET A 1 279 ? -18.853 -1.555 32.300 1.00 83.12 279 MET A CA 1
ATOM 2232 C C . MET A 1 279 ? -19.047 -3.026 32.677 1.00 83.12 279 MET A C 1
ATOM 2234 O O . MET A 1 279 ? -19.909 -3.339 33.505 1.00 83.12 279 MET A O 1
ATOM 2238 N N . PRO A 1 280 ? -18.308 -3.947 32.029 1.00 89.69 280 PRO A N 1
ATOM 2239 C CA . PRO A 1 280 ? -18.477 -5.361 32.295 1.00 89.69 280 PRO A CA 1
ATOM 2240 C C . PRO A 1 280 ? -18.062 -5.700 33.726 1.00 89.69 280 PRO A C 1
ATOM 2242 O O . PRO A 1 280 ? -16.969 -5.334 34.177 1.00 89.69 280 PRO A O 1
ATOM 2245 N N . ALA A 1 281 ? -18.934 -6.410 34.436 1.00 92.50 281 ALA A N 1
ATOM 2246 C CA . ALA A 1 281 ? -18.729 -6.757 35.834 1.00 92.50 281 ALA A CA 1
ATOM 2247 C C . ALA A 1 281 ? -19.251 -8.158 36.163 1.00 92.50 281 ALA A C 1
ATOM 2249 O O . ALA A 1 281 ? -20.197 -8.653 35.546 1.00 92.50 281 ALA A O 1
ATOM 2250 N N . LEU A 1 282 ? -18.653 -8.776 37.176 1.00 94.00 282 LEU A N 1
ATOM 2251 C CA . LEU A 1 282 ? -19.139 -10.003 37.800 1.00 94.00 282 LEU A CA 1
ATOM 2252 C C . LEU A 1 282 ? -19.631 -9.689 39.206 1.00 94.00 282 LEU A C 1
ATOM 2254 O O . LEU A 1 282 ? -18.926 -9.023 39.959 1.00 94.00 282 LEU A O 1
ATOM 2258 N N . GLU A 1 283 ? -20.798 -10.210 39.569 1.00 94.50 283 GLU A N 1
ATOM 2259 C CA . GLU A 1 283 ? -21.241 -10.284 40.962 1.00 94.50 283 GLU A CA 1
ATOM 2260 C C . GLU A 1 283 ? -20.854 -11.641 41.534 1.00 94.50 283 GLU A C 1
ATOM 2262 O O . GLU A 1 283 ? -21.146 -12.695 40.957 1.00 94.50 283 GLU A O 1
ATOM 2267 N N . ILE A 1 284 ? -20.160 -11.588 42.662 1.00 93.44 284 ILE A N 1
ATOM 2268 C CA . ILE A 1 284 ? -19.533 -12.726 43.312 1.00 93.44 284 ILE A CA 1
ATOM 2269 C C . ILE A 1 284 ? -20.067 -12.786 44.738 1.00 93.44 284 ILE A C 1
ATOM 2271 O O . ILE A 1 284 ? -19.894 -11.845 45.515 1.00 93.44 284 ILE A O 1
ATOM 2275 N N . GLU A 1 285 ? -20.712 -13.894 45.084 1.00 93.94 285 GLU A N 1
ATOM 2276 C CA . GLU A 1 285 ? -21.117 -14.192 46.454 1.00 93.94 285 GLU A CA 1
ATOM 2277 C C . GLU A 1 285 ? -19.988 -14.938 47.162 1.00 93.94 285 GLU A C 1
ATOM 2279 O O . GLU A 1 285 ? -19.549 -15.997 46.713 1.00 93.94 285 GLU A O 1
ATOM 2284 N N . ILE A 1 286 ? -19.507 -14.375 48.267 1.00 91.06 286 ILE A N 1
ATOM 2285 C CA . ILE A 1 286 ? -18.536 -14.997 49.161 1.00 91.06 286 ILE A CA 1
ATOM 2286 C C . ILE A 1 286 ? -19.295 -15.493 50.384 1.00 91.06 286 ILE A C 1
ATOM 2288 O O . ILE A 1 286 ? -19.867 -14.694 51.124 1.00 91.06 286 ILE A O 1
ATOM 2292 N N . THR A 1 287 ? -19.295 -16.808 50.581 1.00 93.19 287 THR A N 1
ATOM 2293 C CA . THR A 1 287 ? -19.879 -17.466 51.754 1.00 93.19 287 THR A CA 1
ATOM 2294 C C . THR A 1 287 ? -18.761 -17.804 52.726 1.00 93.19 287 THR A C 1
ATOM 2296 O O . THR A 1 287 ? -17.898 -18.614 52.388 1.00 93.19 287 THR A O 1
ATOM 2299 N N . SER A 1 288 ? -18.766 -17.189 53.908 1.00 89.25 288 SER A N 1
ATOM 2300 C CA . SER A 1 288 ? -17.780 -17.454 54.956 1.00 89.25 288 SER A CA 1
ATOM 2301 C C . SER A 1 288 ? -17.949 -18.867 55.540 1.00 89.25 288 SER A C 1
ATOM 2303 O O . SER A 1 288 ? -19.022 -19.464 55.408 1.00 89.25 288 SER A O 1
ATOM 2305 N N . PRO A 1 289 ? -16.944 -19.410 56.252 1.00 87.12 289 PRO A N 1
ATOM 2306 C CA . PRO A 1 289 ? -17.074 -20.698 56.943 1.00 87.12 289 PRO A CA 1
ATOM 2307 C C . PRO A 1 289 ? -18.214 -20.731 57.977 1.00 87.12 289 PRO A C 1
ATOM 2309 O O . PRO A 1 289 ? -18.765 -21.791 58.259 1.00 87.12 289 PRO A O 1
ATOM 2312 N N . ALA A 1 290 ? -18.592 -19.569 58.523 1.00 87.62 290 ALA A N 1
ATOM 2313 C CA . ALA A 1 290 ? -19.725 -19.408 59.435 1.00 87.62 290 ALA A CA 1
ATOM 2314 C C . ALA A 1 290 ? -21.090 -19.331 58.714 1.00 87.62 290 ALA A C 1
ATOM 2316 O O . ALA A 1 290 ? -22.123 -19.219 59.372 1.00 87.62 290 ALA A O 1
ATOM 2317 N N . GLY A 1 291 ? -21.107 -19.387 57.378 1.00 87.06 291 GLY A N 1
ATOM 2318 C CA . GLY A 1 291 ? -22.314 -19.331 56.549 1.00 87.06 291 GLY A CA 1
ATOM 2319 C C . GLY A 1 291 ? -22.802 -17.918 56.217 1.00 87.06 291 GLY A C 1
ATOM 2320 O O . GLY A 1 291 ? -23.876 -17.768 55.640 1.00 87.06 291 GLY A O 1
ATOM 2321 N N . GLU A 1 292 ? -22.042 -16.875 56.558 1.00 89.88 292 GLU A N 1
ATOM 2322 C CA . GLU A 1 292 ? -22.394 -15.494 56.218 1.00 89.88 292 GLU A CA 1
ATOM 2323 C C . GLU A 1 292 ? -22.106 -15.219 54.737 1.00 89.88 292 GLU A C 1
ATOM 2325 O O . GLU A 1 292 ? -20.999 -15.472 54.260 1.00 89.88 292 GLU A O 1
ATOM 2330 N N . VAL A 1 293 ? -23.091 -14.687 54.010 1.00 90.69 293 VAL A N 1
ATOM 2331 C CA . VAL A 1 293 ? -22.970 -14.391 52.576 1.00 90.69 293 VAL A CA 1
ATOM 2332 C C . VAL A 1 293 ? -22.752 -12.898 52.367 1.00 90.69 293 VAL A C 1
ATOM 2334 O O . VAL A 1 293 ? -23.573 -12.073 52.764 1.00 90.69 293 VAL A O 1
ATOM 2337 N N . THR A 1 294 ? -21.670 -12.551 51.676 1.00 89.31 294 THR A N 1
ATOM 2338 C CA . THR A 1 294 ? -21.367 -11.178 51.257 1.00 89.31 294 THR A CA 1
ATOM 2339 C C . THR A 1 294 ? -21.256 -11.095 49.741 1.00 89.31 294 THR A C 1
ATOM 2341 O O . THR A 1 294 ? -20.793 -12.027 49.089 1.00 89.31 294 THR A O 1
ATOM 2344 N N . ARG A 1 295 ? -21.683 -9.971 49.161 1.00 89.94 295 ARG A N 1
ATOM 2345 C CA . ARG A 1 295 ? -21.596 -9.726 47.715 1.00 89.94 295 ARG A CA 1
ATOM 2346 C C . ARG A 1 295 ? -20.448 -8.789 47.405 1.00 89.94 295 ARG A C 1
ATOM 2348 O O . ARG A 1 295 ? -20.278 -7.764 48.064 1.00 89.94 295 ARG A O 1
ATOM 2355 N N . ARG A 1 296 ? -19.674 -9.137 46.384 1.00 89.81 296 ARG A N 1
ATOM 2356 C CA . ARG A 1 296 ? -18.602 -8.310 45.832 1.00 89.81 296 ARG A CA 1
ATOM 2357 C C . ARG A 1 296 ? -18.735 -8.220 44.322 1.00 89.81 296 ARG A C 1
ATOM 2359 O O . ARG A 1 296 ? -19.292 -9.111 43.686 1.00 89.81 296 ARG A O 1
ATOM 2366 N N . TYR A 1 297 ? -18.181 -7.153 43.763 1.00 90.69 297 TYR A N 1
ATOM 2367 C CA . TYR A 1 297 ? -18.183 -6.916 42.327 1.00 90.69 297 TYR A CA 1
ATOM 2368 C C . TYR A 1 297 ? -16.751 -6.838 41.808 1.00 90.69 297 TYR A C 1
ATOM 2370 O O . TYR A 1 297 ? -15.912 -6.175 42.417 1.00 90.69 297 TYR A O 1
ATOM 2378 N N . ALA A 1 298 ? -16.479 -7.517 40.697 1.00 91.25 298 ALA A N 1
ATOM 2379 C CA . ALA A 1 298 ? -15.205 -7.449 39.989 1.00 91.25 298 ALA A CA 1
ATOM 2380 C C . ALA A 1 298 ? -15.426 -6.827 38.608 1.00 91.25 298 ALA A C 1
ATOM 2382 O O . ALA A 1 298 ? -16.275 -7.294 37.851 1.00 91.25 298 ALA A O 1
ATOM 2383 N N . PHE A 1 299 ? -14.663 -5.786 38.280 1.00 87.81 299 PHE A N 1
ATOM 2384 C CA . PHE A 1 299 ? -14.855 -4.968 37.079 1.00 87.81 299 PHE A CA 1
ATOM 2385 C C . PHE A 1 299 ? -13.720 -5.184 36.082 1.00 87.81 299 PHE A C 1
ATOM 2387 O O . PHE A 1 299 ? -12.555 -5.169 36.478 1.00 87.81 299 PHE A O 1
ATOM 2394 N N . SER A 1 300 ? -14.041 -5.317 34.791 1.00 84.44 300 SER A N 1
ATOM 2395 C CA . SER A 1 300 ? -13.003 -5.504 33.765 1.00 84.44 300 SER A CA 1
ATOM 2396 C C . SER A 1 300 ? -12.249 -4.226 33.422 1.00 84.44 300 SER A C 1
ATOM 2398 O O . SER A 1 300 ? -11.065 -4.266 33.108 1.00 84.44 300 SER A O 1
ATOM 2400 N N . LEU A 1 301 ? -12.926 -3.079 33.504 1.00 79.69 301 LEU A N 1
ATOM 2401 C CA . LEU A 1 301 ? -12.342 -1.769 33.203 1.00 79.69 301 LEU A CA 1
ATOM 2402 C C . LEU A 1 301 ? -11.742 -1.086 34.439 1.00 79.69 301 LEU A C 1
ATOM 2404 O O . LEU A 1 301 ? -11.113 -0.038 34.317 1.00 79.69 301 LEU A O 1
ATOM 2408 N N . MET A 1 302 ? -11.924 -1.675 35.625 1.00 77.12 302 MET A N 1
ATOM 2409 C CA . MET A 1 302 ? -11.372 -1.177 36.886 1.00 77.12 302 MET A CA 1
ATOM 2410 C C . MET A 1 302 ? -10.785 -2.333 37.720 1.00 77.12 302 MET A C 1
ATOM 2412 O O . MET A 1 302 ? -11.333 -2.670 38.777 1.00 77.12 302 MET A O 1
ATOM 2416 N N . PRO A 1 303 ? -9.681 -2.961 37.263 1.00 74.56 303 PRO A N 1
ATOM 2417 C CA . PRO A 1 303 ? -9.004 -4.013 38.017 1.00 74.56 303 PRO A CA 1
ATOM 2418 C C . PRO A 1 303 ? -8.625 -3.513 39.412 1.00 74.56 303 PRO A C 1
ATOM 2420 O O . PRO A 1 303 ? -8.049 -2.434 39.545 1.00 74.56 303 PRO A O 1
ATOM 2423 N N . GLY A 1 304 ? -8.920 -4.279 40.461 1.00 65.69 304 GLY A N 1
ATOM 2424 C CA . GLY A 1 304 ? -8.539 -3.878 41.816 1.00 65.69 304 GLY A CA 1
ATOM 2425 C C . GLY A 1 304 ? -9.565 -3.016 42.575 1.00 65.69 304 GLY A C 1
ATOM 2426 O O . GLY A 1 304 ? -9.313 -2.642 43.722 1.00 65.69 304 GLY A O 1
ATOM 2427 N N . PHE A 1 305 ? -10.690 -2.638 41.962 1.00 70.19 305 PHE A N 1
ATOM 2428 C CA . PHE A 1 305 ? -11.655 -1.731 42.591 1.00 70.19 305 PHE A CA 1
ATOM 2429 C C . PHE A 1 305 ? -12.518 -2.436 43.655 1.00 70.19 305 PHE A C 1
ATOM 2431 O O . PHE A 1 305 ? -13.009 -3.539 43.438 1.00 70.19 305 PHE A O 1
ATOM 2438 N N . GLY A 1 306 ? -12.733 -1.785 44.807 1.00 59.25 306 GLY A N 1
ATOM 2439 C CA . GLY A 1 306 ? -13.615 -2.287 45.874 1.00 59.25 306 GLY A CA 1
ATOM 2440 C C . GLY A 1 306 ? -13.006 -3.330 46.825 1.00 59.25 306 GLY A C 1
ATOM 2441 O O . GLY A 1 306 ? -13.744 -3.983 47.562 1.00 59.25 306 GLY A O 1
ATOM 2442 N N . HIS A 1 307 ? -11.682 -3.511 46.843 1.00 65.06 307 HIS A N 1
ATOM 2443 C CA . HIS A 1 307 ? -11.034 -4.445 47.773 1.00 65.06 307 HIS A CA 1
ATOM 2444 C C . HIS A 1 307 ? -10.882 -3.866 49.183 1.00 65.06 307 HIS A C 1
ATOM 2446 O O . HIS A 1 307 ? -10.367 -2.764 49.367 1.00 65.06 307 HIS A O 1
ATOM 2452 N N . SER A 1 308 ? -11.290 -4.642 50.192 1.00 55.28 308 SER A N 1
ATOM 2453 C CA . SER A 1 308 ? -10.908 -4.410 51.588 1.00 55.28 308 SER A CA 1
ATOM 2454 C C . SER A 1 308 ? -9.527 -5.018 51.851 1.00 55.28 308 SER A C 1
ATOM 2456 O O . SER A 1 308 ? -9.209 -6.066 51.294 1.00 55.28 308 SER A O 1
ATOM 2458 N N . GLN A 1 309 ? -8.726 -4.416 52.740 1.00 57.59 309 GLN A N 1
ATOM 2459 C CA . GLN A 1 309 ? -7.405 -4.954 53.124 1.00 57.59 309 GLN A CA 1
ATOM 2460 C C . GLN A 1 309 ? -7.464 -6.368 53.745 1.00 57.59 309 GLN A C 1
ATOM 2462 O O . GLN A 1 309 ? -6.439 -7.025 53.881 1.00 57.59 309 GLN A O 1
ATOM 2467 N N . SER A 1 310 ? -8.659 -6.833 54.115 1.00 63.47 310 SER A N 1
ATOM 2468 C CA . SER A 1 310 ? -8.923 -8.087 54.826 1.00 63.47 310 SER A CA 1
ATOM 2469 C C . SER A 1 310 ? -9.610 -9.181 53.991 1.00 63.47 310 SER A C 1
ATOM 2471 O O . SER A 1 310 ? -10.020 -10.186 54.558 1.00 63.47 310 SER A O 1
ATOM 2473 N N . GLY A 1 311 ? -9.796 -9.010 52.674 1.00 75.31 311 GLY A N 1
ATOM 2474 C CA . GLY A 1 311 ? -10.493 -10.001 51.835 1.00 75.31 311 GLY A CA 1
ATOM 2475 C C . GLY A 1 311 ? -9.814 -10.264 50.487 1.00 75.31 311 GLY A C 1
ATOM 2476 O O . GLY A 1 311 ? -8.841 -9.587 50.160 1.00 75.31 311 GLY A O 1
ATOM 2477 N N . PRO A 1 312 ? -10.330 -11.211 49.679 1.00 82.94 312 PRO A N 1
ATOM 2478 C CA . PRO A 1 312 ? -9.720 -11.560 48.402 1.00 82.94 312 PRO A CA 1
ATOM 2479 C C . PRO A 1 312 ? -9.766 -10.376 47.435 1.00 82.94 312 PRO A C 1
ATOM 2481 O O . PRO A 1 312 ? -10.778 -9.663 47.335 1.00 82.94 312 PRO A O 1
ATOM 2484 N N . LYS A 1 313 ? -8.675 -10.208 46.693 1.00 87.06 313 LYS A N 1
ATOM 2485 C CA . LYS A 1 313 ? -8.602 -9.329 45.535 1.00 87.06 313 LYS A CA 1
ATOM 2486 C C . LYS A 1 313 ? -9.172 -10.078 44.332 1.00 87.06 313 LYS A C 1
ATOM 2488 O O . LYS A 1 313 ? -8.732 -11.172 43.996 1.00 87.06 313 LYS A O 1
ATOM 2493 N N . LEU A 1 314 ? -10.183 -9.482 43.717 1.00 88.31 314 LEU A N 1
ATOM 2494 C CA . LEU A 1 314 ? -10.993 -10.046 42.642 1.00 88.31 314 LEU A CA 1
ATOM 2495 C C . LEU A 1 314 ? -10.820 -9.188 41.390 1.00 88.31 314 LEU A C 1
ATOM 2497 O O . LEU A 1 314 ? -11.200 -8.018 41.383 1.00 88.31 314 LEU A O 1
ATOM 2501 N N . THR A 1 315 ? -10.267 -9.762 40.328 1.00 89.00 315 THR A N 1
ATOM 2502 C CA . THR A 1 315 ? -10.059 -9.060 39.057 1.00 89.00 315 THR A CA 1
ATOM 2503 C C . THR A 1 315 ? -10.791 -9.793 37.948 1.00 89.00 315 THR A C 1
ATOM 2505 O O . THR A 1 315 ? -10.462 -10.931 37.624 1.00 89.00 315 THR A O 1
ATOM 2508 N N . TYR A 1 316 ? -11.798 -9.150 37.357 1.00 90.06 316 TYR A N 1
ATOM 2509 C CA . TYR A 1 316 ? -12.477 -9.715 36.200 1.00 90.06 316 TYR A CA 1
ATOM 2510 C C . TYR A 1 316 ? -11.651 -9.424 34.948 1.00 90.06 316 TYR A C 1
ATOM 2512 O O . TYR A 1 316 ? -11.615 -8.293 34.477 1.00 90.06 316 TYR A O 1
ATOM 2520 N N . VAL A 1 317 ? -10.990 -10.435 34.392 1.00 85.94 317 VAL A N 1
ATOM 2521 C CA . VAL A 1 317 ? -10.253 -10.284 33.139 1.00 85.94 317 VAL A CA 1
ATOM 2522 C C . VAL A 1 317 ? -11.182 -10.658 31.993 1.00 85.94 317 VAL A C 1
ATOM 2524 O O . VAL A 1 317 ? -11.418 -11.828 31.690 1.00 85.94 317 VAL A O 1
ATOM 2527 N N . LYS A 1 318 ? -11.724 -9.627 31.348 1.00 78.38 318 LYS A N 1
ATOM 2528 C CA . LYS A 1 318 ? -12.372 -9.737 30.044 1.00 78.38 318 LYS A CA 1
ATOM 2529 C C . LYS A 1 318 ? -11.394 -9.159 29.028 1.00 78.38 318 LYS A C 1
ATOM 2531 O O . LYS A 1 318 ? -11.242 -7.938 29.025 1.00 78.38 318 LYS A O 1
ATOM 2536 N N . PRO A 1 319 ? -10.713 -9.975 28.207 1.00 66.50 319 PRO A N 1
ATOM 2537 C CA . PRO A 1 319 ? -9.932 -9.458 27.090 1.00 66.50 319 PRO A CA 1
ATOM 2538 C C . PRO A 1 319 ? -10.867 -8.635 26.193 1.00 66.50 319 PRO A C 1
ATOM 2540 O O . PRO A 1 319 ? -11.675 -9.173 25.441 1.00 66.50 319 PRO A O 1
ATOM 2543 N N . THR A 1 320 ? -10.870 -7.314 26.358 1.00 55.16 320 THR A N 1
ATOM 2544 C CA . THR A 1 320 ? -11.694 -6.415 25.550 1.00 55.16 320 THR A CA 1
ATOM 2545 C C . THR A 1 320 ? -11.020 -6.216 24.211 1.00 55.16 320 THR A C 1
ATOM 2547 O O . THR A 1 320 ? -9.909 -5.696 24.175 1.00 55.16 320 THR A O 1
ATOM 2550 N N . GLY A 1 321 ? -11.728 -6.580 23.140 1.00 58.22 321 GLY A N 1
ATOM 2551 C CA . GLY A 1 321 ? -11.308 -6.325 21.767 1.00 58.22 321 GLY A CA 1
ATOM 2552 C C . GLY A 1 321 ? -10.078 -7.140 21.424 1.00 58.22 321 GLY A C 1
ATOM 2553 O O . GLY A 1 321 ? -8.958 -6.652 21.560 1.00 58.22 321 GLY A O 1
ATOM 2554 N N . GLY A 1 322 ? -10.294 -8.382 20.991 1.00 58.84 322 GLY A N 1
ATOM 2555 C CA . GLY A 1 322 ? -9.185 -9.192 20.528 1.00 58.84 322 GLY A CA 1
ATOM 2556 C C . GLY A 1 322 ? -8.321 -8.429 19.520 1.00 58.84 322 GLY A C 1
ATOM 2557 O O . GLY A 1 322 ? -8.790 -7.505 18.853 1.00 58.84 322 GLY A O 1
ATOM 2558 N N . MET A 1 323 ? -7.039 -8.770 19.408 1.00 63.47 323 MET A N 1
ATOM 2559 C CA . MET A 1 323 ? -6.278 -8.380 18.228 1.00 63.47 323 MET A CA 1
ATOM 2560 C C . MET A 1 323 ? -7.103 -8.761 16.996 1.00 63.47 323 MET A C 1
ATOM 2562 O O . MET A 1 323 ? -7.520 -9.914 16.857 1.00 63.47 323 MET A O 1
ATOM 2566 N N . VAL A 1 324 ? -7.381 -7.769 16.150 1.00 75.38 324 VAL A N 1
ATOM 2567 C CA . VAL A 1 324 ? -8.000 -8.005 14.848 1.00 75.38 324 VAL A CA 1
ATOM 2568 C C . VAL A 1 324 ? -7.075 -8.957 14.098 1.00 75.38 324 VAL A C 1
ATOM 2570 O O . VAL A 1 324 ? -5.886 -8.659 13.942 1.00 75.38 324 VAL A O 1
ATOM 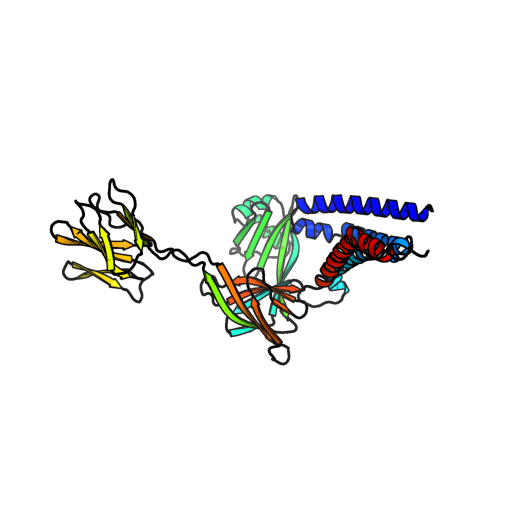2573 N N . SER A 1 325 ? -7.599 -10.115 13.711 1.00 80.69 325 SER A N 1
ATOM 2574 C CA . SER A 1 325 ? -6.888 -11.061 12.862 1.00 80.69 325 SER A CA 1
ATOM 2575 C C . SER A 1 325 ? -6.946 -10.587 11.419 1.00 80.69 325 SER A C 1
ATOM 2577 O O . SER A 1 325 ? -5.897 -10.491 10.789 1.00 80.69 325 SER A O 1
ATOM 2579 N N . ASP A 1 326 ? -8.133 -10.184 10.954 1.00 84.06 326 ASP A N 1
ATOM 2580 C CA . ASP A 1 326 ? -8.357 -9.791 9.568 1.00 84.06 326 ASP A CA 1
ATOM 2581 C C . ASP A 1 326 ? -9.339 -8.630 9.399 1.00 84.06 326 ASP A C 1
ATOM 2583 O O . ASP A 1 326 ? -10.260 -8.410 10.185 1.00 84.06 326 ASP A O 1
ATOM 2587 N N . TYR A 1 327 ? -9.121 -7.884 8.318 1.00 88.00 327 TYR A N 1
ATOM 2588 C CA . TYR A 1 327 ? -10.007 -6.835 7.825 1.00 88.00 327 TYR A CA 1
ATOM 2589 C C . TYR A 1 327 ? -10.493 -7.271 6.453 1.00 88.00 327 TYR A C 1
ATOM 2591 O O . TYR A 1 327 ? -9.690 -7.310 5.517 1.00 88.00 327 TYR A O 1
ATOM 2599 N N . ILE A 1 328 ? -11.779 -7.587 6.335 1.00 89.62 328 ILE A N 1
ATOM 2600 C CA . ILE A 1 328 ? -12.342 -8.173 5.123 1.00 89.62 328 ILE A CA 1
ATOM 2601 C C . ILE A 1 328 ? -13.304 -7.187 4.474 1.00 89.62 328 ILE A C 1
ATOM 2603 O O . ILE A 1 328 ? -14.212 -6.676 5.127 1.00 89.62 328 ILE A O 1
ATOM 2607 N N . SER A 1 329 ? -13.114 -6.935 3.178 1.00 93.56 329 SER A N 1
ATOM 2608 C CA . SER A 1 329 ? -14.083 -6.214 2.345 1.00 93.56 329 SER A CA 1
ATOM 2609 C C . SER A 1 329 ? -14.644 -7.148 1.271 1.00 93.56 329 SER A C 1
ATOM 2611 O O . SER A 1 329 ? -13.892 -7.612 0.410 1.00 93.56 329 SER A O 1
ATOM 2613 N N . GLU A 1 330 ? -15.956 -7.388 1.273 1.00 94.62 330 GLU A N 1
ATOM 2614 C CA . GLU A 1 330 ? -16.637 -8.130 0.205 1.00 94.62 330 GLU A CA 1
ATOM 2615 C C . GLU A 1 330 ? -16.903 -7.192 -0.979 1.00 94.62 330 GLU A C 1
ATOM 2617 O O . GLU A 1 330 ? -17.737 -6.282 -0.906 1.00 94.62 330 GLU A O 1
ATOM 2622 N N . LEU A 1 331 ? -16.189 -7.406 -2.087 1.00 97.12 331 LEU A N 1
ATOM 2623 C CA . LEU A 1 331 ? -16.250 -6.538 -3.259 1.00 97.12 331 LEU A CA 1
ATOM 2624 C C . LEU A 1 331 ? -16.878 -7.225 -4.470 1.00 97.12 331 LEU A C 1
ATOM 2626 O O . LEU A 1 331 ? -16.543 -8.361 -4.813 1.00 97.12 331 LEU A O 1
ATOM 2630 N N . GLU A 1 332 ? -17.695 -6.475 -5.208 1.00 97.88 332 GLU A N 1
ATOM 2631 C CA . GLU A 1 332 ? -18.156 -6.847 -6.547 1.00 97.88 332 GLU A CA 1
ATOM 2632 C C . GLU A 1 332 ? -17.593 -5.892 -7.595 1.00 97.88 332 GLU A C 1
ATOM 2634 O O . GLU A 1 332 ? -17.589 -4.672 -7.418 1.00 97.88 332 GLU A O 1
ATOM 2639 N N . VAL A 1 333 ? -17.163 -6.450 -8.723 1.00 97.81 333 VAL A N 1
ATOM 2640 C CA . VAL A 1 333 ? -16.836 -5.685 -9.922 1.00 97.81 333 VAL A CA 1
ATOM 2641 C C . VAL A 1 333 ? -18.048 -5.681 -10.833 1.00 97.81 333 VAL A C 1
ATOM 2643 O O . VAL A 1 333 ? -18.553 -6.742 -11.207 1.00 97.81 333 VAL A O 1
ATOM 2646 N N . ILE A 1 334 ? -18.472 -4.485 -11.221 1.00 97.31 334 ILE A N 1
ATOM 2647 C CA . ILE A 1 334 ? -19.612 -4.257 -12.100 1.00 97.31 334 ILE A CA 1
ATOM 2648 C C . ILE A 1 334 ? -19.095 -3.612 -13.385 1.00 97.31 334 ILE A C 1
ATOM 2650 O O . ILE A 1 334 ? -18.416 -2.583 -13.339 1.00 97.31 334 ILE A O 1
ATOM 2654 N N . ASP A 1 335 ? -19.380 -4.226 -14.531 1.00 94.31 335 ASP A N 1
ATOM 2655 C CA . ASP A 1 335 ? -19.012 -3.663 -15.830 1.00 94.31 335 ASP A CA 1
ATOM 2656 C C . ASP A 1 335 ? -19.872 -2.440 -16.205 1.00 94.31 335 ASP A C 1
ATOM 2658 O O . ASP A 1 335 ? -20.763 -2.011 -15.468 1.00 94.31 335 ASP A O 1
ATOM 2662 N N . LYS A 1 336 ? -19.585 -1.842 -17.366 1.00 89.81 336 LYS A N 1
ATOM 2663 C CA . LYS A 1 336 ? -20.317 -0.665 -17.860 1.00 89.81 336 LYS A CA 1
ATOM 2664 C C . LYS A 1 336 ? -21.789 -0.953 -18.164 1.00 89.81 336 LYS A C 1
ATOM 2666 O O . LYS A 1 336 ? -22.591 -0.025 -18.132 1.00 89.81 336 LYS A O 1
ATOM 2671 N N . ASP A 1 337 ? -22.129 -2.213 -18.420 1.00 90.94 337 ASP A N 1
ATOM 2672 C CA . ASP A 1 337 ? -23.487 -2.664 -18.721 1.00 90.94 337 ASP A CA 1
ATOM 2673 C C . ASP A 1 337 ? -24.274 -2.997 -17.437 1.00 90.94 337 ASP A C 1
ATOM 2675 O O . ASP A 1 337 ? -25.445 -3.373 -17.490 1.00 90.94 337 ASP A O 1
ATOM 2679 N N . GLY A 1 338 ? -23.653 -2.830 -16.262 1.00 91.00 338 GLY A N 1
ATOM 2680 C CA . GLY A 1 338 ? -24.272 -3.063 -14.961 1.00 91.00 338 GLY A CA 1
ATOM 2681 C C . GLY A 1 338 ? -24.236 -4.522 -14.505 1.00 91.00 338 GLY A C 1
ATOM 2682 O O . GLY A 1 338 ? -24.865 -4.855 -13.498 1.00 91.00 338 GLY A O 1
ATOM 2683 N N . LYS A 1 339 ? -23.509 -5.401 -15.203 1.00 95.44 339 LYS A N 1
ATOM 2684 C CA . LYS A 1 339 ? -23.400 -6.819 -14.858 1.00 95.44 339 LYS A CA 1
ATOM 2685 C C . LYS A 1 339 ? -22.265 -7.047 -13.864 1.00 95.44 339 LYS A C 1
ATOM 2687 O O . LYS A 1 339 ? -21.160 -6.530 -14.020 1.00 95.44 339 LYS A O 1
ATOM 2692 N N . VAL A 1 340 ? -22.520 -7.888 -12.861 1.00 96.38 340 VAL A N 1
ATOM 2693 C CA . VAL A 1 340 ? -21.469 -8.367 -11.956 1.00 96.38 340 VAL A CA 1
ATOM 2694 C C . VAL A 1 340 ? -20.563 -9.341 -12.709 1.00 96.38 340 VAL A C 1
ATOM 2696 O O . VAL A 1 340 ? -21.004 -10.403 -13.153 1.00 96.38 340 VAL A O 1
ATOM 2699 N N . VAL A 1 341 ? -19.295 -8.967 -12.854 1.00 96.38 341 VAL A N 1
ATOM 2700 C CA . VAL A 1 341 ? -18.278 -9.700 -13.629 1.00 96.38 341 VAL A CA 1
ATOM 2701 C C . VAL A 1 341 ? -17.213 -10.353 -12.753 1.00 96.38 341 VAL A C 1
ATOM 2703 O O . VAL A 1 341 ? -16.526 -11.266 -13.207 1.00 96.38 341 VAL A O 1
ATOM 2706 N N . ALA A 1 342 ? -17.094 -9.936 -11.492 1.00 94.88 342 ALA A N 1
ATOM 2707 C CA . ALA A 1 342 ? -16.287 -10.613 -10.484 1.00 94.88 342 ALA A CA 1
ATOM 2708 C C . ALA A 1 342 ? -16.832 -10.328 -9.079 1.00 94.88 342 ALA A C 1
ATOM 2710 O O . ALA A 1 342 ? -17.407 -9.266 -8.843 1.00 94.88 342 ALA A O 1
ATOM 2711 N N . LYS A 1 343 ? -16.611 -11.260 -8.151 1.00 96.25 343 LYS A N 1
ATOM 2712 C CA . LYS A 1 343 ? -16.817 -11.074 -6.710 1.00 96.25 343 LYS A CA 1
ATOM 2713 C C . LYS A 1 343 ? -15.592 -11.579 -5.967 1.00 96.25 343 LYS A C 1
ATOM 2715 O O . LYS A 1 343 ? -15.014 -12.583 -6.391 1.00 96.25 343 LYS A O 1
ATOM 2720 N N . LYS A 1 344 ? -15.182 -10.888 -4.909 1.00 95.38 344 LYS A N 1
ATOM 2721 C CA . LYS A 1 344 ? -14.047 -11.304 -4.092 1.00 95.38 344 LYS A CA 1
ATOM 2722 C C . LYS A 1 344 ? -14.075 -10.652 -2.712 1.00 95.38 344 LYS A C 1
ATOM 2724 O O . LYS A 1 344 ? -14.163 -9.430 -2.625 1.00 95.38 344 LYS A O 1
ATOM 2729 N N . ASP A 1 345 ? -13.834 -11.463 -1.693 1.00 93.81 345 ASP A N 1
ATOM 2730 C CA . ASP A 1 345 ? -13.420 -11.006 -0.370 1.00 93.81 345 ASP A CA 1
ATOM 2731 C C . ASP A 1 345 ? -11.937 -10.643 -0.439 1.00 93.81 345 ASP A C 1
ATOM 2733 O O . ASP A 1 345 ? -11.089 -11.460 -0.826 1.00 93.81 345 ASP A O 1
ATOM 2737 N N . ILE A 1 346 ? -11.629 -9.378 -0.171 1.00 94.25 346 ILE A N 1
ATOM 2738 C CA . ILE A 1 346 ? -10.248 -8.921 -0.068 1.00 94.25 346 ILE A CA 1
ATOM 2739 C C . ILE A 1 346 ? -9.865 -8.760 1.394 1.00 94.25 346 ILE A C 1
ATOM 2741 O O . ILE A 1 346 ? -10.648 -8.262 2.197 1.00 94.25 346 ILE A O 1
ATOM 2745 N N . GLU A 1 347 ? -8.626 -9.131 1.686 1.00 91.12 347 GLU A N 1
ATOM 2746 C CA . GLU A 1 347 ? -7.976 -8.961 2.983 1.00 91.12 347 GLU A CA 1
ATOM 2747 C C . GLU A 1 347 ? -6.702 -8.131 2.803 1.00 91.12 347 GLU A C 1
ATOM 2749 O O . GLU A 1 347 ? -6.229 -7.880 1.679 1.00 91.12 347 GLU A O 1
ATOM 2754 N N . VAL A 1 348 ? -6.092 -7.729 3.917 1.00 83.88 348 VAL A N 1
ATOM 2755 C CA . VAL A 1 348 ? -4.762 -7.112 3.900 1.00 83.88 348 VAL A CA 1
ATOM 2756 C C . VAL A 1 348 ? -3.788 -8.056 3.180 1.00 83.88 348 VAL A C 1
ATOM 2758 O O . VAL A 1 348 ? -3.728 -9.246 3.451 1.00 83.88 348 VAL A O 1
ATOM 2761 N N . ASN A 1 349 ? -3.025 -7.529 2.218 1.00 87.50 349 ASN A N 1
ATOM 2762 C CA . ASN A 1 349 ? -2.122 -8.282 1.327 1.00 87.50 349 ASN A CA 1
ATOM 2763 C C . ASN A 1 349 ? -2.773 -9.259 0.327 1.00 87.50 349 ASN A C 1
ATOM 2765 O O . ASN A 1 349 ? -2.058 -9.782 -0.534 1.00 87.50 349 ASN A O 1
ATOM 2769 N N . HIS A 1 350 ? -4.098 -9.430 0.331 1.00 92.94 350 HIS A N 1
ATOM 2770 C CA . HIS A 1 350 ? -4.830 -10.271 -0.625 1.00 92.94 350 HIS A CA 1
ATOM 2771 C C . HIS A 1 350 ? -5.721 -9.432 -1.565 1.00 92.94 350 HIS A C 1
ATOM 2773 O O . HIS A 1 350 ? -6.947 -9.559 -1.562 1.00 92.94 350 HIS A O 1
ATOM 2779 N N . PRO A 1 351 ? -5.130 -8.597 -2.446 1.00 95.00 351 PRO A N 1
ATOM 2780 C CA . PRO A 1 351 ? -5.875 -7.628 -3.247 1.00 95.00 351 PRO A CA 1
ATOM 2781 C C . PRO A 1 351 ? -6.793 -8.275 -4.287 1.00 95.00 351 PRO A C 1
ATOM 2783 O O . PRO A 1 351 ? -6.502 -9.349 -4.834 1.00 95.00 351 PRO A O 1
ATOM 2786 N N . LEU A 1 352 ? -7.864 -7.574 -4.656 1.00 95.19 352 LEU A N 1
ATOM 2787 C CA . LEU A 1 352 ? -8.644 -7.871 -5.861 1.00 95.19 352 LEU A CA 1
ATOM 2788 C C . LEU A 1 352 ? -7.846 -7.445 -7.093 1.00 95.19 352 LEU A C 1
ATOM 2790 O O . LEU A 1 352 ? -7.301 -6.346 -7.125 1.00 95.19 352 LEU A O 1
ATOM 2794 N N . GLN A 1 353 ? -7.782 -8.314 -8.103 1.00 93.81 353 GLN A N 1
ATOM 2795 C CA . GLN A 1 353 ? -7.126 -8.031 -9.380 1.00 93.81 353 GLN A CA 1
ATOM 2796 C C . GLN A 1 353 ? -8.164 -8.115 -10.495 1.00 93.81 353 GLN A C 1
ATOM 2798 O O . GLN A 1 353 ? -8.780 -9.164 -10.679 1.00 93.81 353 GLN A O 1
ATOM 2803 N N . TYR A 1 354 ? -8.369 -7.024 -11.230 1.00 93.06 354 TYR A N 1
ATOM 2804 C CA . TYR A 1 354 ? -9.323 -6.989 -12.337 1.00 93.06 354 TYR A CA 1
ATOM 2805 C C . TYR A 1 354 ? -8.920 -5.962 -13.400 1.00 93.06 354 TYR A C 1
ATOM 2807 O O . TYR A 1 354 ? -8.517 -4.848 -13.075 1.00 93.06 354 TYR A O 1
ATOM 2815 N N . ALA A 1 355 ? -9.023 -6.337 -14.680 1.00 89.62 355 ALA A N 1
ATOM 2816 C CA . ALA A 1 355 ? -8.779 -5.475 -15.847 1.00 89.62 355 ALA A CA 1
ATOM 2817 C C . ALA A 1 355 ? -7.463 -4.657 -15.825 1.00 89.62 355 ALA A C 1
ATOM 2819 O O . ALA A 1 355 ? -7.370 -3.575 -16.414 1.00 89.62 355 ALA A O 1
ATOM 2820 N N . GLY A 1 356 ? -6.417 -5.184 -15.189 1.00 88.25 356 GLY A N 1
ATOM 2821 C CA . GLY A 1 356 ? -5.119 -4.518 -15.055 1.00 88.25 356 GLY A CA 1
ATOM 2822 C C . GLY A 1 356 ? -5.043 -3.483 -13.917 1.00 88.25 356 GLY A C 1
ATOM 2823 O O . GLY A 1 356 ? -4.289 -2.502 -13.990 1.00 88.25 356 GLY A O 1
ATOM 2824 N N . TYR A 1 357 ? -5.879 -3.669 -12.896 1.00 92.38 357 TYR A N 1
ATOM 2825 C CA . TYR A 1 357 ? -5.871 -2.934 -11.638 1.00 92.38 357 TYR A CA 1
ATOM 2826 C C . TYR A 1 357 ? -5.788 -3.895 -10.461 1.00 92.38 357 TYR A C 1
ATOM 2828 O O . TYR A 1 357 ? -6.334 -5.000 -10.507 1.00 92.38 357 TYR A O 1
ATOM 2836 N N . ARG A 1 358 ? -5.158 -3.429 -9.385 1.00 94.50 358 ARG A N 1
ATOM 2837 C CA . ARG A 1 358 ? -5.203 -4.045 -8.065 1.00 94.50 358 ARG A CA 1
ATOM 2838 C C . ARG A 1 358 ? -5.855 -3.103 -7.067 1.00 94.50 358 ARG A C 1
ATOM 2840 O O . ARG A 1 358 ? -5.542 -1.914 -7.051 1.00 94.50 358 ARG A O 1
ATOM 2847 N N . PHE A 1 359 ? -6.727 -3.665 -6.240 1.00 95.62 359 PHE A N 1
ATOM 2848 C CA . PHE A 1 359 ? -7.409 -2.980 -5.150 1.00 95.62 359 PHE A CA 1
ATOM 2849 C C . PHE A 1 359 ? -6.907 -3.566 -3.840 1.00 95.62 359 PHE A C 1
ATOM 2851 O O . PHE A 1 359 ? -7.149 -4.740 -3.554 1.00 95.62 359 PHE A O 1
ATOM 2858 N N . TYR A 1 360 ? -6.175 -2.760 -3.083 1.00 95.19 360 TYR A N 1
ATOM 2859 C CA . TYR A 1 360 ? -5.639 -3.130 -1.780 1.00 95.19 360 TYR A CA 1
ATOM 2860 C C . TYR A 1 360 ? -6.477 -2.495 -0.683 1.00 95.19 360 TYR A C 1
ATOM 2862 O O . TYR A 1 360 ? -6.793 -1.309 -0.760 1.00 95.19 360 TYR A O 1
ATOM 2870 N N . GLN A 1 361 ? -6.770 -3.260 0.363 1.00 92.19 361 GLN A N 1
ATOM 2871 C CA . GLN A 1 361 ? -7.283 -2.712 1.612 1.00 92.19 361 GLN A CA 1
ATOM 2872 C C . GLN A 1 361 ? -6.238 -1.742 2.188 1.00 92.19 361 GLN A C 1
ATOM 2874 O O . GLN A 1 361 ? -5.117 -2.153 2.485 1.00 92.19 361 GLN A O 1
ATOM 2879 N N . SER A 1 362 ? -6.579 -0.456 2.301 1.00 89.56 362 SER A N 1
ATOM 2880 C CA . SER A 1 362 ? -5.648 0.587 2.757 1.00 89.56 362 SER A CA 1
ATOM 2881 C C . SER A 1 362 ? -6.058 1.221 4.081 1.00 89.56 362 SER A C 1
ATOM 2883 O O . SER A 1 362 ? -5.183 1.629 4.841 1.00 89.56 362 SER A O 1
ATOM 2885 N N . SER A 1 363 ? -7.357 1.377 4.338 1.00 89.50 363 SER A N 1
ATOM 2886 C CA . SER A 1 363 ? -7.898 1.933 5.585 1.00 89.50 363 SER A CA 1
ATOM 2887 C C . SER A 1 363 ? -9.388 1.593 5.713 1.00 89.50 363 SER A C 1
ATOM 2889 O O . SER A 1 363 ? -9.940 0.933 4.834 1.00 89.50 363 SER A O 1
ATOM 2891 N N . TYR A 1 364 ? -10.034 2.023 6.793 1.00 86.56 364 TYR A N 1
ATOM 2892 C CA . TYR A 1 364 ? -11.444 1.758 7.083 1.00 86.56 364 TYR A CA 1
ATOM 2893 C C . TYR A 1 364 ? -12.011 2.789 8.070 1.00 86.56 364 TYR A C 1
ATOM 2895 O O . TYR A 1 364 ? -11.267 3.583 8.653 1.00 86.56 364 TYR A O 1
ATOM 2903 N N . ASP A 1 365 ? -13.330 2.767 8.252 1.00 81.88 365 ASP A N 1
ATOM 2904 C CA . ASP A 1 365 ? -14.042 3.555 9.259 1.00 81.88 365 ASP A CA 1
ATOM 2905 C C . ASP A 1 365 ? -13.729 3.063 10.681 1.00 81.88 365 ASP A C 1
ATOM 2907 O O . ASP A 1 365 ? -14.318 2.091 11.154 1.00 81.88 365 ASP A O 1
ATOM 2911 N N . GLN A 1 366 ? -12.808 3.730 11.377 1.00 71.38 366 GLN A N 1
ATOM 2912 C CA . GLN A 1 366 ? -12.425 3.352 12.743 1.00 71.38 366 GLN A CA 1
ATOM 2913 C C . GLN A 1 366 ? -13.530 3.584 13.781 1.00 71.38 366 GLN A C 1
ATOM 2915 O O . GLN A 1 366 ? -13.480 2.981 14.850 1.00 71.38 366 GLN A O 1
ATOM 2920 N N . GLU A 1 367 ? -14.503 4.452 13.494 1.00 68.44 367 GLU A N 1
ATOM 2921 C CA . GLU A 1 367 ? -15.586 4.766 14.429 1.00 68.44 367 GLU A CA 1
ATOM 2922 C C . GLU A 1 367 ? -16.787 3.847 14.214 1.00 68.44 367 GLU A C 1
ATOM 2924 O O . GLU A 1 367 ? -17.296 3.253 15.163 1.00 68.44 367 GLU A O 1
ATOM 2929 N N . GLY A 1 368 ? -17.255 3.753 12.967 1.00 65.12 368 GLY A N 1
ATOM 2930 C CA . GLY A 1 368 ? -18.507 3.078 12.635 1.00 65.12 368 GLY A CA 1
ATOM 2931 C C . GLY A 1 368 ? -18.363 1.757 11.889 1.00 65.12 368 GLY A C 1
ATOM 2932 O O . GLY A 1 368 ? -19.359 1.052 11.767 1.00 65.12 368 GLY A O 1
ATOM 2933 N N . GLY A 1 369 ? -17.183 1.429 11.354 1.00 71.31 369 GLY A N 1
ATOM 2934 C CA . GLY A 1 369 ? -16.998 0.259 10.491 1.00 71.31 369 GLY A CA 1
ATOM 2935 C C . GLY A 1 369 ? -17.817 0.292 9.193 1.00 71.31 369 GLY A C 1
ATOM 2936 O O . GLY A 1 369 ? -18.035 -0.748 8.604 1.00 71.31 369 GLY A O 1
ATOM 2937 N N . ARG A 1 370 ? -18.301 1.453 8.726 1.00 76.12 370 ARG A N 1
ATOM 2938 C CA . ARG A 1 370 ? -19.279 1.526 7.615 1.00 76.12 370 ARG A CA 1
ATOM 2939 C C . ARG A 1 370 ? -18.674 1.692 6.225 1.00 76.12 370 ARG A C 1
ATOM 2941 O O . ARG A 1 370 ? -19.408 1.733 5.235 1.00 76.12 370 ARG A O 1
ATOM 2948 N N . TYR A 1 371 ? -17.364 1.907 6.135 1.00 84.62 371 TYR A N 1
ATOM 2949 C CA . TYR A 1 371 ? -16.671 2.078 4.863 1.00 84.62 371 TYR A CA 1
ATOM 2950 C C . TYR A 1 371 ? -15.266 1.492 4.890 1.00 84.62 371 TYR A C 1
ATOM 2952 O O . TYR A 1 371 ? -14.598 1.447 5.925 1.00 84.62 371 TYR A O 1
ATOM 2960 N N . THR A 1 372 ? -14.795 1.133 3.700 1.00 90.44 372 THR A N 1
ATOM 2961 C CA . THR A 1 372 ? -13.407 0.755 3.438 1.00 90.44 372 THR A CA 1
ATOM 2962 C C . THR A 1 372 ? -12.749 1.792 2.534 1.00 90.44 372 THR A C 1
ATOM 2964 O O . THR A 1 372 ? -13.402 2.449 1.714 1.00 90.44 372 THR A O 1
ATOM 2967 N N . VAL A 1 373 ? -11.439 1.954 2.681 1.00 93.81 373 VAL A N 1
ATOM 2968 C CA . VAL A 1 373 ? -10.612 2.750 1.777 1.00 93.81 373 VAL A CA 1
ATOM 2969 C C . VAL A 1 373 ? -9.708 1.798 1.015 1.00 93.81 373 VAL A C 1
ATOM 2971 O O . VAL A 1 373 ? -8.835 1.146 1.592 1.00 93.81 373 VAL A O 1
ATOM 2974 N N . LEU A 1 374 ? -9.898 1.749 -0.298 1.00 96.00 374 LEU A N 1
ATOM 2975 C CA . LEU A 1 374 ? -9.124 0.927 -1.211 1.00 96.00 374 LEU A CA 1
ATOM 2976 C C . LEU A 1 374 ? -8.035 1.766 -1.873 1.00 96.00 374 LEU A C 1
ATOM 2978 O O . LEU A 1 374 ? -8.329 2.804 -2.466 1.00 96.00 374 LEU A O 1
ATOM 2982 N N . GLN A 1 375 ? -6.788 1.304 -1.841 1.00 95.50 375 GLN A N 1
ATOM 2983 C CA . GLN A 1 375 ? -5.761 1.813 -2.743 1.00 95.50 375 GLN A CA 1
ATOM 2984 C C . GLN A 1 375 ? -5.935 1.133 -4.103 1.00 95.50 375 GLN A C 1
ATOM 2986 O O . GLN A 1 375 ? -5.909 -0.094 -4.212 1.00 95.50 375 GLN A O 1
ATOM 2991 N N . VAL A 1 376 ? -6.108 1.940 -5.143 1.00 95.31 376 VAL A N 1
ATOM 2992 C CA . VAL A 1 376 ? -6.286 1.508 -6.528 1.00 95.31 376 VAL A CA 1
ATOM 2993 C C . VAL A 1 376 ? -4.978 1.724 -7.268 1.00 95.31 376 VAL A C 1
ATOM 2995 O O . VAL A 1 376 ? -4.526 2.858 -7.401 1.00 95.31 376 VAL A O 1
ATOM 2998 N N . VAL A 1 377 ? -4.369 0.655 -7.774 1.00 92.06 377 VAL A N 1
ATOM 2999 C CA . VAL A 1 377 ? -3.082 0.721 -8.478 1.00 92.06 377 VAL A CA 1
ATOM 3000 C C . VAL A 1 377 ? -3.198 0.022 -9.822 1.00 92.06 377 VAL A C 1
ATOM 3002 O O . VAL A 1 377 ? -3.676 -1.107 -9.899 1.00 92.06 377 VAL A O 1
ATOM 3005 N N . SER A 1 378 ? -2.742 0.663 -10.896 1.00 90.38 378 SER A N 1
ATOM 3006 C CA . SER A 1 378 ? -2.597 -0.020 -12.180 1.00 90.38 378 SER A CA 1
ATOM 3007 C C . SER A 1 378 ? -1.411 -0.978 -12.127 1.00 90.38 378 SER A C 1
ATOM 3009 O O . SER A 1 378 ? -0.303 -0.589 -11.767 1.00 90.38 378 SER A O 1
ATOM 3011 N N . ASP A 1 379 ? -1.615 -2.220 -12.553 1.00 86.88 379 ASP A N 1
ATOM 3012 C CA . ASP A 1 379 ? -0.559 -3.235 -12.606 1.00 86.88 379 ASP A CA 1
ATOM 3013 C C . ASP A 1 379 ? 0.141 -3.327 -13.971 1.00 86.88 379 ASP A C 1
ATOM 3015 O O . ASP A 1 379 ? 0.812 -4.323 -14.268 1.00 86.88 379 ASP A O 1
ATOM 3019 N N . THR A 1 380 ? 0.001 -2.289 -14.801 1.00 86.38 380 THR A N 1
ATOM 3020 C CA . THR A 1 380 ? 0.577 -2.250 -16.148 1.00 86.38 380 THR A CA 1
ATOM 3021 C C . THR A 1 380 ? 2.071 -2.584 -16.089 1.00 86.38 380 THR A C 1
ATOM 3023 O O . THR A 1 380 ? 2.844 -1.932 -15.393 1.00 86.38 380 THR A O 1
ATOM 3026 N N . GLY A 1 381 ? 2.479 -3.630 -16.809 1.00 88.31 381 GLY A N 1
ATOM 3027 C CA . GLY A 1 381 ? 3.869 -4.093 -16.855 1.00 88.31 381 GLY A CA 1
ATOM 3028 C C . GLY A 1 381 ? 4.263 -5.099 -15.768 1.00 88.31 381 GLY A C 1
ATOM 3029 O O . GLY A 1 381 ? 5.217 -5.846 -15.979 1.00 88.31 381 GLY A O 1
ATOM 3030 N N . VAL A 1 382 ? 3.513 -5.230 -14.667 1.00 89.75 382 VAL A N 1
ATOM 3031 C CA . VAL A 1 382 ? 3.849 -6.166 -13.575 1.00 89.75 382 VAL A CA 1
ATOM 3032 C C . VAL A 1 382 ? 3.834 -7.618 -14.055 1.00 89.75 382 VAL A C 1
ATOM 3034 O O . VAL A 1 382 ? 4.754 -8.375 -13.751 1.00 89.75 382 VAL A O 1
ATOM 3037 N N . MET A 1 383 ? 2.844 -8.010 -14.865 1.00 90.25 383 MET A N 1
ATOM 3038 C CA . MET A 1 383 ? 2.815 -9.360 -15.448 1.00 90.25 383 MET A CA 1
ATOM 3039 C C . MET A 1 383 ? 4.020 -9.626 -16.360 1.00 90.25 383 MET A C 1
ATOM 3041 O O . MET A 1 383 ? 4.539 -10.739 -16.380 1.00 90.25 383 MET A O 1
ATOM 3045 N N . VAL A 1 384 ? 4.501 -8.605 -17.075 1.00 94.38 384 VAL A N 1
ATOM 3046 C CA . VAL A 1 384 ? 5.685 -8.712 -17.940 1.00 94.38 384 VAL A CA 1
ATOM 3047 C C . VAL A 1 384 ? 6.949 -8.891 -17.092 1.00 94.38 384 VAL A C 1
ATOM 3049 O O . VAL A 1 384 ? 7.782 -9.738 -17.412 1.00 94.38 384 VAL A O 1
ATOM 3052 N N . VAL A 1 385 ? 7.061 -8.172 -15.966 1.00 95.50 385 VAL A N 1
ATOM 3053 C CA . VAL A 1 385 ? 8.150 -8.364 -14.993 1.00 95.50 385 VAL A CA 1
ATOM 3054 C C . VAL A 1 385 ? 8.137 -9.786 -14.431 1.00 95.50 385 VAL A C 1
ATOM 3056 O O . VAL A 1 385 ? 9.171 -10.452 -14.450 1.00 95.50 385 VAL A O 1
ATOM 3059 N N . PHE A 1 386 ? 6.979 -10.285 -13.984 1.00 95.25 386 PHE A N 1
ATOM 3060 C 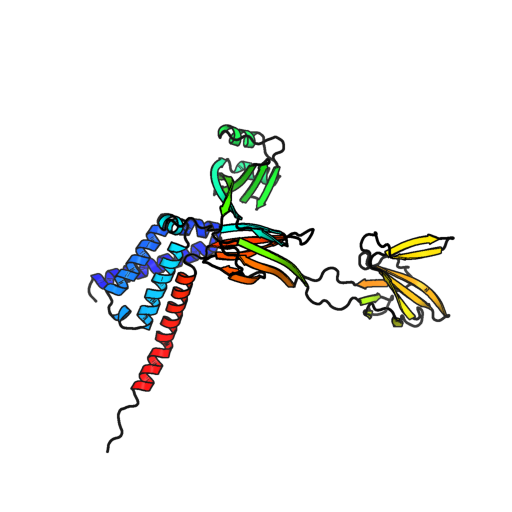CA . PHE A 1 386 ? 6.878 -11.646 -13.450 1.00 95.25 386 PHE A CA 1
ATOM 3061 C C . PHE A 1 386 ? 7.185 -12.715 -14.496 1.00 95.25 386 PHE A C 1
ATOM 3063 O O . PHE A 1 386 ? 7.886 -13.675 -14.181 1.00 95.25 386 PHE A O 1
ATOM 3070 N N . ALA A 1 387 ? 6.736 -12.542 -15.741 1.00 97.00 387 ALA A N 1
ATOM 3071 C CA . ALA A 1 387 ? 7.129 -13.417 -16.841 1.00 97.00 387 ALA A CA 1
ATOM 3072 C C . ALA A 1 387 ? 8.656 -13.414 -17.043 1.00 97.00 387 ALA A C 1
ATOM 3074 O O . ALA A 1 387 ? 9.257 -14.465 -17.265 1.00 97.00 387 ALA A O 1
ATOM 3075 N N . GLY A 1 388 ? 9.295 -12.250 -16.896 1.00 97.94 388 GLY A N 1
ATOM 3076 C CA . GLY A 1 388 ? 10.747 -12.115 -16.922 1.00 97.94 388 GLY A CA 1
ATOM 3077 C C . GLY A 1 388 ? 11.452 -12.871 -15.792 1.00 97.94 388 GLY A C 1
ATOM 3078 O O . GLY A 1 388 ? 12.376 -13.639 -16.063 1.00 97.94 388 GLY A O 1
ATOM 3079 N N . TYR A 1 389 ? 10.996 -12.724 -14.543 1.00 97.88 389 TYR A N 1
ATOM 3080 C CA . TYR A 1 389 ? 11.528 -13.481 -13.401 1.00 97.88 389 TYR A CA 1
ATOM 3081 C C . TYR A 1 389 ? 11.365 -14.989 -13.585 1.00 97.88 389 TYR A C 1
ATOM 3083 O O . TYR A 1 389 ? 12.333 -15.731 -13.420 1.00 97.88 389 TYR A O 1
ATOM 3091 N N . TRP A 1 390 ? 10.185 -15.440 -14.016 1.00 98.00 390 TRP A N 1
ATOM 3092 C CA . TRP A 1 390 ? 9.945 -16.845 -14.335 1.00 98.00 390 TRP A CA 1
ATOM 3093 C C . TRP A 1 390 ? 10.894 -17.362 -15.417 1.00 98.00 390 TRP A C 1
ATOM 3095 O O . TRP A 1 390 ? 11.491 -18.424 -15.246 1.00 98.00 390 TRP A O 1
ATOM 3105 N N . ALA A 1 391 ? 11.100 -16.604 -16.497 1.00 97.94 391 ALA A N 1
ATOM 3106 C CA . ALA A 1 391 ? 12.044 -16.975 -17.548 1.00 97.94 391 ALA A CA 1
ATOM 3107 C C . ALA A 1 391 ? 13.483 -17.093 -17.016 1.00 97.94 391 ALA A C 1
ATOM 3109 O O . ALA A 1 391 ? 14.172 -18.060 -17.344 1.00 97.94 391 ALA A O 1
ATOM 3110 N N . ILE A 1 392 ? 13.931 -16.180 -16.147 1.00 97.75 392 ILE A N 1
ATOM 3111 C CA . ILE A 1 392 ? 15.254 -16.270 -15.509 1.00 97.75 392 ILE A CA 1
ATOM 3112 C C . ILE A 1 392 ? 15.351 -17.537 -14.653 1.00 97.75 392 ILE A C 1
ATOM 3114 O O . ILE A 1 392 ? 16.290 -18.313 -14.834 1.00 97.75 392 ILE A O 1
ATOM 3118 N N . CYS A 1 393 ? 14.376 -17.787 -13.773 1.00 97.44 393 CYS A N 1
ATOM 3119 C CA . CYS A 1 393 ? 14.348 -18.968 -12.908 1.00 97.44 393 CYS A CA 1
ATOM 3120 C C . CYS A 1 393 ? 14.398 -20.268 -13.721 1.00 97.44 393 CYS A C 1
ATOM 3122 O O . CYS A 1 393 ? 15.261 -21.114 -13.484 1.00 97.44 393 CYS A O 1
ATOM 3124 N N . VAL A 1 394 ? 13.533 -20.408 -14.729 1.00 96.69 394 VAL A N 1
ATOM 3125 C CA . VAL A 1 394 ? 13.523 -21.580 -15.618 1.00 96.69 394 VAL A CA 1
ATOM 3126 C C . VAL A 1 394 ? 14.838 -21.685 -16.393 1.00 96.69 394 VAL A C 1
ATOM 3128 O O . VAL A 1 394 ? 15.369 -22.782 -16.559 1.00 96.69 394 VAL A O 1
ATOM 3131 N N . GLY A 1 395 ? 15.410 -20.562 -16.831 1.00 96.31 395 GLY A N 1
ATOM 3132 C CA . GLY A 1 395 ? 16.693 -20.527 -17.524 1.00 96.31 395 GLY A CA 1
ATOM 3133 C C . GLY A 1 395 ? 17.860 -21.035 -16.670 1.00 96.31 395 GLY A C 1
ATOM 3134 O O . GLY A 1 395 ? 18.677 -21.826 -17.155 1.00 96.31 395 GLY A O 1
ATOM 3135 N N . VAL A 1 396 ? 17.904 -20.648 -15.391 1.00 95.56 396 VAL A N 1
ATOM 3136 C CA . VAL A 1 396 ? 18.880 -21.142 -14.405 1.00 95.56 396 VAL A CA 1
ATOM 3137 C C . VAL A 1 396 ? 18.661 -22.630 -14.133 1.00 95.56 396 VAL A C 1
ATOM 3139 O O . VAL A 1 396 ? 19.609 -23.414 -14.242 1.00 95.56 396 VAL A O 1
ATOM 3142 N N . VAL A 1 397 ? 17.414 -23.044 -13.873 1.00 95.19 397 VAL A N 1
ATOM 3143 C CA . VAL A 1 397 ? 17.068 -24.453 -13.624 1.00 95.19 397 VAL A CA 1
ATOM 3144 C C . VAL A 1 397 ? 17.445 -25.334 -14.816 1.00 95.19 397 VAL A C 1
ATOM 3146 O O . VAL A 1 397 ? 18.019 -26.417 -14.660 1.00 95.19 397 VAL A O 1
ATOM 3149 N N . TRP A 1 398 ? 17.199 -24.844 -16.031 1.00 92.88 398 TRP A N 1
ATOM 3150 C CA . TRP A 1 398 ? 17.616 -25.517 -17.251 1.00 92.88 398 TRP A CA 1
ATOM 3151 C C . TRP A 1 398 ? 19.129 -25.717 -17.301 1.00 92.88 398 TRP A C 1
ATOM 3153 O O . TRP A 1 398 ? 19.606 -26.804 -17.640 1.00 92.88 398 TRP A O 1
ATOM 3163 N N . HIS A 1 399 ? 19.884 -24.659 -16.995 1.00 88.31 399 HIS A N 1
ATOM 3164 C CA . HIS A 1 399 ? 21.337 -24.665 -17.105 1.00 88.31 399 HIS A CA 1
ATOM 3165 C C . HIS A 1 399 ? 21.991 -25.631 -16.116 1.00 88.31 399 HIS A C 1
ATOM 3167 O O . HIS A 1 399 ? 22.932 -26.326 -16.497 1.00 88.31 399 HIS A O 1
ATOM 3173 N N . MET A 1 400 ? 21.480 -25.680 -14.886 1.00 88.75 400 MET A N 1
ATOM 3174 C CA . MET A 1 400 ? 22.055 -26.467 -13.798 1.00 88.75 400 MET A CA 1
ATOM 3175 C C . MET A 1 400 ? 21.566 -27.922 -13.758 1.00 88.75 400 MET A C 1
ATOM 3177 O O . MET A 1 400 ? 22.373 -28.809 -13.498 1.00 88.75 400 MET A O 1
ATOM 3181 N N . TRP A 1 401 ? 20.290 -28.201 -14.056 1.00 89.38 401 TRP A N 1
ATOM 3182 C CA . TRP A 1 401 ? 19.720 -29.550 -13.886 1.00 89.38 401 TRP A CA 1
ATOM 3183 C C . TRP A 1 401 ? 19.206 -30.166 -15.188 1.00 89.38 401 TRP A C 1
ATOM 3185 O O . TRP A 1 401 ? 19.662 -31.246 -15.578 1.00 89.38 401 TRP A O 1
ATOM 3195 N N . LEU A 1 402 ? 18.296 -29.494 -15.904 1.00 83.62 402 LEU A N 1
ATOM 3196 C CA . LEU A 1 402 ? 17.595 -30.123 -17.038 1.00 83.62 402 LEU A CA 1
ATOM 3197 C C . LEU A 1 402 ? 18.549 -30.512 -18.169 1.00 83.62 402 LEU A C 1
ATOM 3199 O O . LEU A 1 402 ? 18.461 -31.616 -18.704 1.00 83.62 402 LEU A O 1
ATOM 3203 N N . ARG A 1 403 ? 19.534 -29.660 -18.481 1.00 83.38 403 ARG A N 1
ATOM 3204 C CA . ARG A 1 403 ? 20.552 -29.960 -19.498 1.00 83.38 403 ARG A CA 1
ATOM 3205 C C . ARG A 1 403 ? 21.292 -31.275 -19.222 1.00 83.38 403 ARG A C 1
ATOM 3207 O O . ARG A 1 403 ? 21.633 -31.992 -20.165 1.00 83.38 403 ARG A O 1
ATOM 3214 N N . HIS A 1 404 ? 21.573 -31.578 -17.956 1.00 79.12 404 HIS A N 1
ATOM 3215 C CA . HIS A 1 404 ? 22.286 -32.792 -17.558 1.00 79.12 404 HIS A CA 1
ATOM 3216 C C . HIS A 1 404 ? 21.380 -34.028 -17.609 1.00 79.12 404 HIS A C 1
ATOM 3218 O O . HIS A 1 404 ? 21.841 -35.098 -18.011 1.00 79.12 404 HIS A O 1
ATOM 3224 N N . LEU A 1 405 ? 20.093 -33.872 -17.285 1.00 77.31 405 LEU A N 1
ATOM 3225 C CA . LEU A 1 405 ? 19.089 -34.930 -17.409 1.00 77.31 405 LEU A CA 1
ATOM 3226 C C . LEU A 1 405 ? 18.901 -35.368 -18.870 1.00 77.31 405 LEU A C 1
ATOM 3228 O O . LEU A 1 405 ? 19.003 -36.554 -19.173 1.00 77.31 405 LEU A O 1
ATOM 3232 N N . PHE A 1 406 ? 18.729 -34.415 -19.792 1.00 72.94 406 PHE A N 1
ATOM 3233 C CA . PHE A 1 406 ? 18.555 -34.719 -21.219 1.00 72.94 406 PHE A CA 1
ATOM 3234 C C . PHE A 1 406 ? 19.789 -35.387 -21.841 1.00 72.94 406 PHE A C 1
ATOM 3236 O O . PHE A 1 406 ? 19.654 -36.264 -22.692 1.00 72.94 406 PHE A O 1
ATOM 3243 N N . LYS A 1 407 ? 20.998 -35.051 -21.370 1.00 69.81 407 LYS A N 1
ATOM 3244 C CA . LYS A 1 407 ? 22.222 -35.762 -21.770 1.00 69.81 407 LYS A CA 1
ATOM 3245 C C . LYS A 1 407 ? 22.272 -37.207 -21.262 1.00 69.81 407 LYS A C 1
ATOM 3247 O O . LYS A 1 407 ? 22.739 -38.071 -21.994 1.00 69.81 407 LYS A O 1
ATOM 3252 N N . LYS A 1 408 ? 21.804 -37.480 -20.039 1.00 62.69 408 LYS A N 1
ATOM 3253 C CA . LYS A 1 408 ? 21.764 -38.845 -19.479 1.00 62.69 408 LYS A CA 1
ATOM 3254 C C . LYS A 1 408 ? 20.735 -39.739 -20.173 1.00 62.69 408 LYS A C 1
ATOM 3256 O O . LYS A 1 408 ? 20.978 -40.932 -20.308 1.00 62.69 408 LYS A O 1
ATOM 3261 N N . ILE A 1 409 ? 19.617 -39.171 -20.621 1.00 59.56 409 ILE A N 1
ATOM 3262 C CA . ILE A 1 409 ? 18.561 -39.911 -21.325 1.00 59.56 409 ILE A CA 1
ATOM 3263 C C . ILE A 1 409 ? 18.970 -40.195 -22.782 1.00 59.56 409 ILE A C 1
ATOM 3265 O O . ILE A 1 409 ? 18.757 -41.300 -23.263 1.00 59.56 409 ILE A O 1
ATOM 3269 N N . GLY A 1 410 ? 19.645 -39.256 -23.458 1.00 54.56 410 GLY A N 1
ATOM 3270 C CA . GLY A 1 410 ? 20.155 -39.458 -24.825 1.00 54.56 410 GLY A CA 1
ATOM 3271 C C . GLY A 1 410 ? 21.451 -40.278 -24.939 1.00 54.56 410 GLY A C 1
ATOM 3272 O O . GLY A 1 410 ? 21.831 -40.657 -26.040 1.00 54.56 410 GLY A O 1
ATOM 3273 N N . GLY A 1 411 ? 22.145 -40.546 -23.826 1.00 50.91 411 GLY A N 1
ATOM 3274 C CA . GLY A 1 411 ? 23.414 -41.286 -23.794 1.00 50.91 411 GLY A CA 1
ATOM 3275 C C . GLY A 1 411 ? 23.292 -42.798 -23.575 1.00 50.91 411 GLY A C 1
ATOM 3276 O O . GLY A 1 411 ? 24.315 -43.466 -23.493 1.00 50.91 411 GLY A O 1
ATOM 3277 N N . LYS A 1 412 ? 22.076 -43.350 -23.453 1.00 49.97 412 LYS A N 1
ATOM 3278 C CA . LYS A 1 412 ? 21.848 -44.788 -23.200 1.00 49.97 412 LYS A CA 1
ATOM 3279 C C . LYS A 1 412 ? 21.627 -45.643 -24.460 1.00 49.97 412 LYS A C 1
ATOM 3281 O O . LYS A 1 412 ? 21.329 -46.823 -24.322 1.00 49.97 412 LYS A O 1
ATOM 3286 N N . THR A 1 413 ? 21.802 -45.103 -25.669 1.00 51.78 413 THR A N 1
ATOM 3287 C CA . THR A 1 413 ? 21.460 -45.813 -26.925 1.00 51.78 413 THR A CA 1
ATOM 3288 C C . THR A 1 413 ? 22.662 -46.244 -27.780 1.00 51.78 413 THR A C 1
ATOM 3290 O O . THR A 1 413 ? 22.532 -46.364 -28.992 1.00 51.78 413 THR A O 1
ATOM 3293 N N . GLN A 1 414 ? 23.832 -46.483 -27.185 1.00 51.62 414 GLN A N 1
ATOM 3294 C CA . GLN A 1 414 ? 24.975 -47.196 -27.789 1.00 51.62 414 GLN A CA 1
ATOM 3295 C C . GLN A 1 414 ? 25.738 -47.825 -26.611 1.00 51.62 414 GLN A C 1
ATOM 3297 O O . GLN A 1 414 ? 26.079 -47.096 -25.690 1.00 51.62 414 GLN A O 1
ATOM 3302 N N . THR A 1 415 ? 25.969 -49.124 -26.442 1.00 47.66 415 THR A N 1
ATOM 3303 C CA . THR A 1 415 ? 26.169 -50.271 -27.333 1.00 47.66 415 THR A CA 1
ATOM 3304 C C . THR A 1 415 ? 25.939 -51.552 -26.516 1.00 47.66 415 THR A C 1
ATOM 3306 O O . THR A 1 415 ? 26.534 -51.691 -25.452 1.00 47.66 415 THR A O 1
ATOM 3309 N N . HIS A 1 416 ? 25.169 -52.507 -27.034 1.00 45.56 416 HIS A N 1
ATOM 3310 C CA . HIS A 1 416 ? 25.462 -53.937 -26.894 1.00 45.56 416 HIS A CA 1
ATOM 3311 C C . HIS A 1 416 ? 24.883 -54.627 -28.130 1.00 45.56 416 HIS A C 1
ATOM 3313 O O . HIS A 1 416 ? 23.691 -54.911 -28.202 1.00 45.56 416 HIS A O 1
ATOM 3319 N N . GLY A 1 417 ? 25.736 -54.801 -29.136 1.00 48.12 417 GLY A N 1
ATOM 3320 C CA . GLY A 1 417 ? 25.488 -55.644 -30.296 1.00 48.12 417 GLY A CA 1
ATOM 3321 C C . GLY A 1 417 ? 26.759 -56.439 -30.567 1.00 48.12 417 GLY A C 1
ATOM 3322 O O . GLY A 1 417 ? 27.721 -55.841 -31.035 1.00 48.12 417 GLY A O 1
ATOM 3323 N N . ASN A 1 418 ? 26.690 -57.717 -30.174 1.00 39.94 418 ASN A N 1
ATOM 3324 C CA . ASN A 1 418 ? 27.504 -58.905 -30.478 1.00 39.94 418 ASN A CA 1
ATOM 3325 C C . ASN A 1 418 ? 29.027 -58.799 -30.571 1.00 39.94 418 ASN A C 1
ATOM 3327 O O . ASN A 1 418 ? 29.537 -58.229 -31.558 1.00 39.94 418 ASN A O 1
#

Sequence (418 aa):
MNRFKREIMWAALVLIIALTVLSIYGAFIGAERAQAFFNSIPSAVFWALFGLALVAGLIAFRRLIRVPGLLLMHAGCILVLIGGALGSEKGYKAAGNERVREGWMTIYEGQRSNQAKVEKKIPLFNISVDFAGSLDRRIIPESLRQEFTKQQMTLSQKAVAWISQAQRSWVIADEPNQYFIRREGVKLKVYDFVREMKELPFSIKLNDFRMEYYDYEAPYLEIEVTGSQLQRIPAEIGQQLDLGGELGTAKIVRKFERFKMSLEDGKQVAFEDPHGNPMPALEIEITSPAGEVTRRYAFSLMPGFGHSQSGPKLTYVKPTGGMVSDYISELEVIDKDGKVVAKKDIEVNHPLQYAGYRFYQSSYDQEGGRYTVLQVVSDTGVMVVFAGYWAICVGVVWHMWLRHLFKKIGGKTQTHGN

Nearest PDB structures (foldseek):
  7s9y-assembly1_A  TM=5.266E-01  e=8.864E-10  Helicobacter hepaticus
  7s9z-assembly1_A  TM=4.766E-01  e=5.534E-09  Helicobacter hepaticus
  7kyw-assembly1_A-2  TM=7.216E-01  e=2.178E+00  Phleum pratense
  5feg-assembly1_B  TM=4.429E-01  e=3.109E+00  Hevea brasiliensis
  6hmj-assembly2_D  TM=4.317E-01  e=1.525E+00  Nakamurella multipartita DSM 44233